Protein AF-A0A0G2E5F3-F1 (afdb_monomer_lite)

Structure (mmCIF, N/CA/C/O backbone):
data_AF-A0A0G2E5F3-F1
#
_entry.id   AF-A0A0G2E5F3-F1
#
loop_
_atom_site.group_PDB
_atom_site.id
_atom_site.type_symbol
_atom_site.label_atom_id
_atom_site.label_alt_id
_atom_site.label_comp_id
_atom_site.label_asym_id
_atom_site.label_entity_id
_atom_site.label_seq_id
_atom_site.pdbx_PDB_ins_code
_atom_site.Cartn_x
_atom_site.Cartn_y
_atom_site.Cartn_z
_atom_site.occupancy
_atom_site.B_iso_or_equiv
_atom_site.auth_seq_id
_atom_site.auth_comp_id
_atom_site.auth_asym_id
_atom_site.auth_atom_id
_atom_site.pdbx_PDB_model_num
ATOM 1 N N . MET A 1 1 ? 23.755 10.355 -26.488 1.00 41.97 1 MET A N 1
ATOM 2 C CA . MET A 1 1 ? 22.701 10.089 -27.491 1.00 41.97 1 MET A CA 1
ATOM 3 C C . MET A 1 1 ? 23.297 9.321 -28.655 1.00 41.97 1 MET A C 1
ATOM 5 O O . MET A 1 1 ? 24.180 9.833 -29.333 1.00 41.97 1 MET A O 1
ATOM 9 N N . THR A 1 2 ? 22.897 8.068 -28.827 1.00 50.22 2 THR A N 1
ATOM 10 C CA . THR A 1 2 ? 23.247 7.267 -30.001 1.00 50.22 2 THR A CA 1
ATOM 11 C C . THR A 1 2 ? 22.264 7.591 -31.120 1.00 50.22 2 THR A C 1
ATOM 13 O O . THR A 1 2 ? 21.069 7.430 -30.910 1.00 50.22 2 THR A O 1
ATOM 16 N N . ASP A 1 3 ? 22.733 7.932 -32.323 1.00 58.53 3 ASP A N 1
ATOM 17 C CA . ASP A 1 3 ? 21.918 7.972 -33.562 1.00 58.53 3 ASP A CA 1
ATOM 18 C C . ASP A 1 3 ? 21.372 6.572 -33.967 1.00 58.53 3 ASP A C 1
ATOM 20 O O . ASP A 1 3 ? 21.008 6.318 -35.117 1.00 58.53 3 ASP A O 1
ATOM 24 N N . ALA A 1 4 ? 21.369 5.613 -33.037 1.00 72.81 4 ALA A N 1
ATOM 25 C CA . ALA A 1 4 ? 20.985 4.234 -33.255 1.00 72.81 4 ALA A CA 1
ATOM 26 C C . ALA A 1 4 ? 19.460 4.106 -33.221 1.00 72.81 4 ALA A C 1
ATOM 28 O O . ALA A 1 4 ? 18.804 4.428 -32.231 1.00 72.81 4 ALA A O 1
ATOM 29 N N . LYS A 1 5 ? 18.900 3.595 -34.317 1.00 87.81 5 LYS A N 1
ATOM 30 C CA . LYS A 1 5 ? 17.478 3.268 -34.424 1.00 87.81 5 LYS A CA 1
ATOM 31 C C . LYS A 1 5 ? 17.103 2.202 -33.386 1.00 87.81 5 LYS A C 1
ATOM 33 O O . LYS A 1 5 ? 17.834 1.227 -33.229 1.00 87.81 5 LYS A O 1
ATOM 38 N N . PHE A 1 6 ? 15.942 2.358 -32.746 1.00 91.38 6 PHE A N 1
ATOM 39 C CA . PHE A 1 6 ? 15.392 1.357 -31.829 1.00 91.38 6 PHE A CA 1
ATOM 40 C C . PHE A 1 6 ? 15.319 -0.037 -32.493 1.00 91.38 6 PHE A C 1
ATOM 42 O O . PHE A 1 6 ? 14.795 -0.137 -33.614 1.00 91.38 6 PHE A O 1
ATOM 49 N N . PRO A 1 7 ? 15.799 -1.114 -31.836 1.00 92.75 7 PRO A N 1
ATOM 50 C CA . PRO A 1 7 ? 15.834 -2.464 -32.395 1.00 92.75 7 PRO A CA 1
ATOM 51 C C . PRO A 1 7 ? 14.450 -3.134 -32.317 1.00 92.75 7 PRO A C 1
ATOM 53 O O . PRO A 1 7 ? 14.237 -4.100 -31.585 1.00 92.75 7 PRO A O 1
ATOM 56 N N . LEU A 1 8 ? 13.493 -2.604 -33.089 1.00 93.25 8 LEU A N 1
ATOM 57 C CA . LEU A 1 8 ? 12.073 -2.977 -33.052 1.00 93.25 8 LEU A CA 1
ATOM 58 C C . LEU A 1 8 ? 11.833 -4.486 -33.213 1.00 93.25 8 LEU A C 1
ATOM 60 O O . LEU A 1 8 ? 11.077 -5.064 -32.434 1.00 93.25 8 LEU A O 1
ATOM 64 N N . ASP A 1 9 ? 12.488 -5.121 -34.189 1.00 92.44 9 ASP A N 1
ATOM 65 C CA . ASP A 1 9 ? 12.305 -6.551 -34.476 1.00 92.44 9 ASP A CA 1
ATOM 66 C C . ASP A 1 9 ? 12.792 -7.427 -33.315 1.00 92.44 9 ASP A C 1
ATOM 68 O O . ASP A 1 9 ? 12.112 -8.371 -32.910 1.00 92.44 9 ASP A O 1
ATOM 72 N N . LEU A 1 10 ? 13.953 -7.085 -32.744 1.00 94.38 10 LEU A N 1
ATOM 73 C CA . LEU A 1 10 ? 14.510 -7.779 -31.586 1.00 94.38 10 LEU A CA 1
ATOM 74 C C . LEU A 1 10 ? 13.588 -7.630 -30.373 1.00 94.38 10 LEU A C 1
ATOM 76 O O . LEU A 1 10 ? 13.287 -8.626 -29.722 1.00 94.38 10 LEU A O 1
ATOM 80 N N . PHE A 1 11 ? 13.100 -6.416 -30.110 1.00 96.31 11 PHE A N 1
ATOM 81 C CA . PHE A 1 11 ? 12.181 -6.150 -29.007 1.00 96.31 11 PHE A CA 1
ATOM 82 C C . PHE A 1 11 ? 10.866 -6.930 -29.148 1.00 96.31 11 PHE A C 1
ATOM 84 O O . PHE A 1 11 ? 10.469 -7.628 -28.216 1.00 96.31 11 PHE A O 1
ATOM 91 N N . CYS A 1 12 ? 10.226 -6.895 -30.325 1.00 96.56 12 CYS A N 1
ATOM 92 C CA . CYS A 1 12 ? 8.996 -7.653 -30.580 1.00 96.56 12 CYS A CA 1
ATOM 93 C C . CYS A 1 12 ? 9.215 -9.156 -30.363 1.00 96.56 12 CYS A C 1
ATOM 95 O O . CYS A 1 12 ? 8.435 -9.800 -29.662 1.00 96.56 12 CYS A O 1
ATOM 97 N N . ARG A 1 13 ? 10.312 -9.704 -30.902 1.00 96.44 13 ARG A N 1
ATOM 98 C CA . ARG A 1 13 ? 10.699 -11.108 -30.712 1.00 96.44 13 ARG A CA 1
ATOM 99 C C . ARG A 1 13 ? 10.913 -11.448 -29.240 1.00 96.44 13 ARG A C 1
ATOM 101 O O . ARG A 1 13 ? 10.458 -12.495 -28.788 1.00 96.44 13 ARG A O 1
ATOM 108 N N . SER A 1 14 ? 11.589 -10.587 -28.486 1.00 98.06 14 SER A N 1
ATOM 109 C CA . SER A 1 14 ? 11.844 -10.797 -27.061 1.00 98.06 14 SER A CA 1
ATOM 110 C C . SER A 1 14 ? 10.559 -10.835 -26.236 1.00 98.06 14 SER A C 1
ATOM 112 O O . SER A 1 14 ? 10.375 -11.763 -25.447 1.00 98.06 14 SER A O 1
ATOM 114 N N . ILE A 1 15 ? 9.638 -9.894 -26.467 1.00 98.25 15 ILE A N 1
ATOM 115 C CA . ILE A 1 15 ? 8.338 -9.874 -25.786 1.00 98.25 15 ILE A CA 1
ATOM 116 C C . ILE A 1 15 ? 7.516 -11.113 -26.154 1.00 98.25 15 ILE A C 1
ATOM 118 O O . ILE A 1 15 ? 7.007 -11.785 -25.263 1.00 98.25 15 ILE A O 1
ATOM 122 N N . VAL A 1 16 ? 7.428 -11.474 -27.439 1.00 98.06 16 VAL A N 1
ATOM 123 C CA . VAL A 1 16 ? 6.686 -12.668 -27.883 1.00 98.06 16 VAL A CA 1
ATOM 124 C C . VAL A 1 16 ? 7.246 -13.940 -27.249 1.00 98.06 16 VAL A C 1
ATOM 126 O O . VAL A 1 16 ? 6.479 -14.713 -26.679 1.00 98.06 16 VAL A O 1
ATOM 129 N N . ARG A 1 17 ? 8.574 -14.137 -27.278 1.00 98.25 17 ARG A N 1
ATOM 130 C CA . ARG A 1 17 ? 9.231 -15.287 -26.632 1.00 98.25 17 ARG A CA 1
ATOM 131 C C . ARG A 1 17 ? 8.897 -15.365 -25.146 1.00 98.25 17 ARG A C 1
ATOM 133 O O . ARG A 1 17 ? 8.656 -16.453 -24.633 1.00 98.25 17 ARG A O 1
ATOM 140 N N . PHE A 1 18 ? 8.893 -14.225 -24.460 1.00 98.62 18 PHE A N 1
ATOM 141 C CA . PHE A 1 18 ? 8.555 -14.159 -23.046 1.00 98.62 18 PHE A CA 1
ATOM 142 C C . PHE A 1 18 ? 7.089 -14.528 -22.781 1.00 98.62 18 PHE A C 1
ATOM 144 O O . PHE A 1 18 ? 6.831 -15.402 -21.956 1.00 98.62 18 PHE A O 1
ATOM 151 N N . LEU A 1 19 ? 6.145 -13.933 -23.516 1.00 98.62 19 LEU A N 1
ATOM 152 C CA . LEU A 1 19 ? 4.709 -14.196 -23.361 1.00 98.62 19 LEU A CA 1
ATOM 153 C C . LEU A 1 19 ? 4.330 -15.646 -23.690 1.00 98.62 19 LEU A C 1
ATOM 155 O O . LEU A 1 19 ? 3.501 -16.231 -22.994 1.00 98.62 19 LEU A O 1
ATOM 159 N N . GLU A 1 20 ? 4.942 -16.231 -24.723 1.00 98.31 20 GLU A N 1
ATOM 160 C CA . GLU A 1 20 ? 4.776 -17.648 -25.062 1.00 98.31 20 GLU A CA 1
ATOM 161 C C . GLU A 1 20 ? 5.331 -18.547 -23.944 1.00 98.31 20 GLU A C 1
ATOM 163 O O . GLU A 1 20 ? 4.677 -19.514 -23.560 1.00 98.31 20 GLU A O 1
ATOM 168 N N . ALA A 1 21 ? 6.499 -18.217 -23.379 1.00 98.38 21 ALA A N 1
ATOM 169 C CA . ALA A 1 21 ? 7.152 -19.038 -22.360 1.00 98.38 21 ALA A CA 1
ATOM 170 C C . ALA A 1 21 ? 6.412 -19.077 -21.014 1.00 98.38 21 ALA A C 1
ATOM 172 O O . ALA A 1 21 ? 6.469 -20.096 -20.328 1.00 98.38 21 ALA A O 1
ATOM 173 N N . ILE A 1 22 ? 5.733 -17.993 -20.628 1.00 97.69 22 ILE A N 1
ATOM 174 C CA . ILE A 1 22 ? 4.899 -17.968 -19.414 1.00 97.69 22 ILE A CA 1
ATOM 175 C C . ILE A 1 22 ? 3.455 -18.414 -19.667 1.00 97.69 22 ILE A C 1
ATOM 177 O O . ILE A 1 22 ? 2.652 -18.377 -18.742 1.00 97.69 22 ILE A O 1
ATOM 181 N N . GLU A 1 23 ? 3.124 -18.813 -20.901 1.00 98.00 23 GLU A N 1
ATOM 182 C CA . GLU A 1 23 ? 1.768 -19.192 -21.315 1.00 98.00 23 GLU A CA 1
ATOM 183 C C . GLU A 1 23 ? 0.733 -18.096 -20.995 1.00 98.00 23 GLU A C 1
ATOM 185 O O . GLU A 1 23 ? -0.319 -18.352 -20.410 1.00 98.00 23 GLU A O 1
ATOM 190 N N . TYR A 1 24 ? 1.044 -16.847 -21.370 1.00 98.44 24 TYR A N 1
ATOM 191 C CA . TYR A 1 24 ? 0.285 -15.677 -20.928 1.00 98.44 24 TYR A CA 1
ATOM 192 C C . TYR A 1 24 ? -1.228 -15.767 -21.222 1.00 98.44 24 TYR A C 1
ATOM 194 O O . TYR A 1 24 ? -1.681 -15.818 -22.379 1.00 98.44 24 TYR A O 1
ATOM 202 N N . ASP A 1 25 ? -2.014 -15.668 -20.149 1.00 96.75 25 ASP A N 1
ATOM 203 C CA . ASP A 1 25 ? -3.474 -15.625 -20.182 1.00 96.75 25 ASP A CA 1
ATOM 204 C C . ASP A 1 25 ? -4.033 -14.920 -18.933 1.00 96.75 25 ASP A C 1
ATOM 206 O O . ASP A 1 25 ? -4.246 -15.542 -17.892 1.00 96.75 25 ASP A O 1
ATOM 210 N N . ASP A 1 26 ? -4.214 -13.596 -18.989 1.00 97.12 26 ASP A N 1
ATOM 211 C CA . ASP A 1 26 ? -4.831 -12.844 -17.887 1.00 97.12 26 ASP A CA 1
ATOM 212 C C . ASP A 1 26 ? -6.349 -13.059 -17.867 1.00 97.12 26 ASP A C 1
ATOM 214 O O . ASP A 1 26 ? -7.104 -12.457 -18.633 1.00 97.12 26 ASP A O 1
ATOM 218 N N . ASN A 1 27 ? -6.775 -13.901 -16.930 1.00 95.19 27 ASN A N 1
ATOM 219 C CA . ASN A 1 27 ? -8.164 -14.156 -16.571 1.00 95.19 27 ASN A CA 1
ATOM 220 C C . ASN A 1 27 ? -8.445 -13.791 -15.100 1.00 95.19 27 ASN A C 1
ATOM 222 O O . ASN A 1 27 ? -9.391 -14.299 -14.499 1.00 95.19 27 ASN A O 1
ATOM 226 N N . ASN A 1 28 ? -7.648 -12.878 -14.526 1.00 96.06 28 ASN A N 1
ATOM 227 C CA . ASN A 1 28 ? -7.680 -12.526 -13.101 1.00 96.06 28 ASN A CA 1
ATOM 228 C C . ASN A 1 28 ? -9.018 -11.918 -12.639 1.00 96.06 28 ASN A C 1
ATOM 230 O O . ASN A 1 28 ? -9.299 -11.874 -11.445 1.00 96.06 28 ASN A O 1
ATOM 234 N N . TYR A 1 29 ? -9.828 -11.418 -13.576 1.00 94.25 29 TYR A N 1
ATOM 235 C CA . TYR A 1 29 ? -11.166 -10.885 -13.323 1.00 94.25 29 TYR A CA 1
ATOM 236 C C . TYR A 1 29 ? -12.142 -11.481 -14.328 1.00 94.25 29 TYR A C 1
ATOM 238 O O . TYR A 1 29 ? -11.804 -11.632 -15.502 1.00 94.25 29 TYR A O 1
ATOM 246 N N . SER A 1 30 ? -13.372 -11.757 -13.888 1.00 88.31 30 SER A N 1
ATOM 247 C CA . SER A 1 30 ? -14.378 -12.398 -14.745 1.00 88.31 30 SER A CA 1
ATOM 248 C C . SER A 1 30 ? -14.854 -11.461 -15.854 1.00 88.31 30 SER A C 1
ATOM 250 O O . SER A 1 30 ? -15.253 -11.906 -16.928 1.00 88.31 30 SER A O 1
ATOM 252 N N . THR A 1 31 ? -14.845 -10.151 -15.585 1.00 89.88 31 THR A N 1
ATOM 253 C CA . THR A 1 31 ? -15.268 -9.120 -16.537 1.00 89.88 31 THR A CA 1
ATOM 254 C C . THR A 1 31 ? -14.425 -7.851 -16.419 1.00 89.88 31 THR A C 1
ATOM 256 O O . THR A 1 31 ? -13.884 -7.524 -15.360 1.00 89.88 31 THR A O 1
ATOM 259 N N . ARG A 1 32 ? -14.382 -7.080 -17.509 1.00 90.31 32 ARG A N 1
ATOM 260 C CA . ARG A 1 32 ? -13.777 -5.741 -17.552 1.00 90.31 32 ARG A CA 1
ATOM 261 C C . ARG A 1 32 ? -14.461 -4.762 -16.588 1.00 90.31 32 ARG A C 1
ATOM 263 O O . ARG A 1 32 ? -13.781 -3.983 -15.927 1.00 90.31 32 ARG A O 1
ATOM 270 N N . ASP A 1 33 ? -15.784 -4.849 -16.450 1.00 89.50 33 ASP A N 1
ATOM 271 C CA . ASP A 1 33 ? -16.568 -3.995 -15.547 1.00 89.50 33 ASP A CA 1
ATOM 272 C C . ASP A 1 33 ? -16.258 -4.258 -14.071 1.00 89.50 33 ASP A C 1
ATOM 274 O O . ASP A 1 33 ? -16.219 -3.333 -13.259 1.00 89.50 33 ASP A O 1
ATOM 278 N N . GLU A 1 34 ? -16.035 -5.523 -13.707 1.00 91.94 34 GLU A N 1
ATOM 279 C CA . GLU A 1 34 ? -15.596 -5.896 -12.365 1.00 91.94 34 GLU A CA 1
ATOM 280 C C . GLU A 1 34 ? -14.246 -5.246 -12.053 1.00 91.94 34 GLU A C 1
ATOM 282 O O . GLU A 1 34 ? -14.131 -4.517 -11.066 1.00 91.94 34 GLU A O 1
ATOM 287 N N . ARG A 1 35 ? -13.264 -5.418 -12.947 1.00 94.06 35 ARG A N 1
ATOM 288 C CA . ARG A 1 35 ? -11.935 -4.804 -12.829 1.00 94.06 35 ARG A CA 1
ATOM 289 C C . ARG A 1 35 ? -12.020 -3.276 -12.724 1.00 94.06 35 ARG A C 1
ATOM 291 O O . ARG A 1 35 ? -11.348 -2.691 -11.881 1.00 94.06 35 ARG A O 1
ATOM 298 N N . ALA A 1 36 ? -12.895 -2.627 -13.496 1.00 91.81 36 ALA A N 1
ATOM 299 C CA . ALA A 1 36 ? -13.093 -1.174 -13.451 1.00 91.81 36 ALA A CA 1
ATOM 300 C C . ALA A 1 36 ? -13.655 -0.684 -12.104 1.00 91.81 36 ALA A C 1
ATOM 302 O O . ALA A 1 36 ? -13.191 0.317 -11.558 1.00 91.81 36 ALA A O 1
ATOM 303 N N . LYS A 1 37 ? -14.632 -1.400 -11.529 1.00 91.25 37 LYS A N 1
ATOM 304 C CA . LYS A 1 37 ? -15.203 -1.071 -10.207 1.00 91.25 37 LYS A CA 1
ATOM 305 C C . LYS A 1 37 ? -14.165 -1.198 -9.095 1.00 91.25 37 LYS A C 1
ATOM 307 O O . LYS A 1 37 ? -14.064 -0.328 -8.234 1.00 91.25 37 LYS A O 1
ATOM 312 N N . VAL A 1 38 ? -13.405 -2.287 -9.137 1.00 94.50 38 VAL A N 1
ATOM 313 C CA . VAL A 1 38 ? -12.299 -2.608 -8.227 1.00 94.50 38 VAL A CA 1
ATOM 314 C C . VAL A 1 38 ? -11.232 -1.505 -8.288 1.00 94.50 38 VAL A C 1
ATOM 316 O O . VAL A 1 38 ? -10.826 -0.978 -7.253 1.00 94.50 38 VAL A O 1
ATOM 319 N N . LEU A 1 39 ? -10.849 -1.098 -9.501 1.00 94.44 39 LEU A N 1
ATOM 320 C CA . LEU A 1 39 ? -9.885 -0.030 -9.758 1.00 94.44 39 LEU A CA 1
ATOM 321 C C . LEU A 1 39 ? -1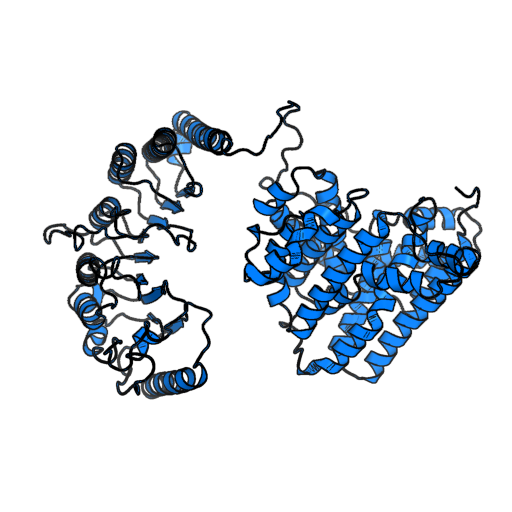0.342 1.326 -9.221 1.00 94.44 39 LEU A C 1
ATOM 323 O O . LEU A 1 39 ? -9.571 1.999 -8.541 1.00 94.44 39 LEU A O 1
ATOM 327 N N . ARG A 1 40 ? -11.612 1.686 -9.442 1.00 93.06 40 ARG A N 1
ATOM 328 C CA . ARG A 1 40 ? -12.197 2.910 -8.885 1.00 93.06 40 ARG A CA 1
ATOM 329 C C . ARG A 1 40 ? -12.145 2.921 -7.357 1.00 93.06 40 ARG A C 1
ATOM 331 O O . ARG A 1 40 ? -11.716 3.914 -6.785 1.00 93.06 40 ARG A O 1
ATOM 338 N N . ASP A 1 41 ? -12.555 1.839 -6.691 1.00 93.38 41 ASP A N 1
ATOM 339 C CA . ASP A 1 41 ? -12.542 1.777 -5.219 1.00 93.38 41 ASP A CA 1
ATOM 340 C C . ASP A 1 41 ? -11.123 1.927 -4.651 1.00 93.38 41 ASP A C 1
ATOM 342 O O . ASP A 1 41 ? -10.909 2.700 -3.718 1.00 93.38 41 ASP A O 1
ATOM 346 N N . VAL A 1 42 ? -10.145 1.229 -5.241 1.00 96.31 42 VAL A N 1
ATOM 347 C CA . VAL A 1 42 ? -8.739 1.312 -4.808 1.00 96.31 42 VAL A CA 1
ATOM 348 C C . VAL A 1 42 ? -8.206 2.719 -4.999 1.00 96.31 42 VAL A C 1
ATOM 350 O O . VAL A 1 42 ? -7.732 3.311 -4.037 1.00 96.31 42 VAL A O 1
ATOM 353 N N . TYR A 1 43 ? -8.377 3.288 -6.192 1.00 95.25 43 TYR A N 1
ATOM 354 C CA . TYR A 1 43 ? -7.910 4.634 -6.496 1.00 95.25 43 TYR A CA 1
ATOM 355 C C . TYR A 1 43 ? -8.488 5.687 -5.553 1.00 95.25 43 TYR A C 1
ATOM 357 O O . TYR A 1 43 ? -7.746 6.510 -5.025 1.00 95.25 43 TYR A O 1
ATOM 365 N N . LEU A 1 44 ? -9.796 5.651 -5.287 1.00 92.31 44 LEU A N 1
ATOM 366 C CA . LEU A 1 44 ? -10.433 6.628 -4.403 1.00 92.31 44 LEU A CA 1
ATOM 367 C C . LEU A 1 44 ? -9.902 6.557 -2.970 1.00 92.31 44 LEU A C 1
ATOM 369 O O . LEU A 1 44 ? -9.690 7.595 -2.343 1.00 92.31 44 LEU A O 1
ATOM 373 N N . LYS A 1 45 ? -9.651 5.350 -2.457 1.00 94.62 45 LYS A N 1
ATOM 374 C CA . LYS A 1 45 ? -9.072 5.162 -1.121 1.00 94.62 45 LYS A CA 1
ATOM 375 C C . LYS A 1 45 ? -7.593 5.542 -1.077 1.00 94.62 45 LYS A C 1
ATOM 377 O O . LYS A 1 45 ? -7.170 6.184 -0.120 1.00 94.62 45 LYS A O 1
ATOM 382 N N . THR A 1 46 ? -6.831 5.217 -2.122 1.00 95.81 46 THR A N 1
ATOM 383 C CA . THR A 1 46 ? -5.435 5.645 -2.276 1.00 95.81 46 THR A CA 1
ATOM 384 C C . THR A 1 46 ? -5.330 7.163 -2.309 1.00 95.81 46 THR A C 1
ATOM 386 O O . THR A 1 46 ? -4.536 7.736 -1.572 1.00 95.81 46 THR A O 1
ATOM 389 N N . MET A 1 47 ? -6.184 7.834 -3.083 1.00 93.19 47 MET A N 1
ATOM 390 C CA . MET A 1 47 ? -6.275 9.290 -3.061 1.00 93.19 47 MET A CA 1
ATOM 391 C C . MET A 1 47 ? -6.641 9.792 -1.665 1.00 93.19 47 MET A C 1
ATOM 393 O O . MET A 1 47 ? -5.981 10.693 -1.161 1.00 93.19 47 MET A O 1
ATOM 397 N N . GLY A 1 48 ? -7.622 9.169 -1.004 1.00 92.12 48 GLY A N 1
ATOM 398 C CA . GLY A 1 48 ? -8.022 9.499 0.364 1.00 92.12 48 GLY A CA 1
ATOM 399 C C . GLY A 1 48 ? -6.859 9.577 1.359 1.00 92.12 48 GLY A C 1
ATOM 400 O O . GLY A 1 48 ? -6.870 10.469 2.202 1.00 92.12 48 GLY A O 1
ATOM 401 N N . PHE A 1 49 ? -5.837 8.722 1.228 1.00 94.81 49 PHE A N 1
ATOM 402 C CA . PHE A 1 49 ? -4.597 8.822 2.009 1.00 94.81 49 PHE A CA 1
ATOM 403 C C . PHE A 1 49 ? -3.825 10.113 1.711 1.00 94.81 49 PHE A C 1
ATOM 405 O O . PHE A 1 49 ? -3.515 10.864 2.628 1.00 94.81 49 PHE A O 1
ATOM 412 N N . PHE A 1 50 ? -3.581 10.434 0.438 1.00 92.12 50 PHE A N 1
ATOM 413 C CA . PHE A 1 50 ? -2.850 11.648 0.049 1.00 92.12 50 PHE A CA 1
ATOM 414 C C . PHE A 1 50 ? -3.576 12.959 0.401 1.00 92.12 50 PHE A C 1
ATOM 416 O O . PHE A 1 50 ? -2.950 14.016 0.421 1.00 92.12 50 PHE A O 1
ATOM 423 N N . TYR A 1 51 ? -4.873 12.907 0.725 1.00 86.81 51 TYR A N 1
ATOM 424 C CA . TYR A 1 51 ? -5.633 14.045 1.258 1.00 86.81 51 TYR A CA 1
ATOM 425 C C . TYR A 1 51 ? -5.605 14.164 2.789 1.00 86.81 51 TYR A C 1
ATOM 427 O O . TYR A 1 51 ? -6.171 15.118 3.331 1.00 86.81 51 TYR A O 1
ATOM 435 N N . GLN A 1 52 ? -4.966 13.236 3.502 1.00 88.06 52 GLN A N 1
ATOM 436 C CA . GLN A 1 52 ? -4.805 13.342 4.950 1.00 88.06 52 GLN A CA 1
ATOM 437 C C . GLN A 1 52 ? -3.805 14.454 5.317 1.00 88.06 52 GLN A C 1
ATOM 439 O O . GLN A 1 52 ? -2.948 14.806 4.501 1.00 88.06 52 GLN A O 1
ATOM 444 N N . PRO A 1 53 ? -3.892 15.026 6.536 1.00 88.94 53 PRO A N 1
ATOM 445 C CA . PRO A 1 53 ? -3.070 16.169 6.930 1.00 88.94 53 PRO A CA 1
ATOM 446 C C . PRO A 1 53 ? -1.564 15.938 6.780 1.00 88.94 53 PRO A C 1
ATOM 448 O O . PRO A 1 53 ? -0.890 16.786 6.200 1.00 88.94 53 PRO A O 1
ATOM 451 N N . VAL A 1 54 ? -1.051 14.790 7.244 1.00 89.75 54 VAL A N 1
ATOM 452 C CA . VAL A 1 54 ? 0.388 14.492 7.190 1.00 89.75 54 VAL A CA 1
ATOM 453 C C . VAL A 1 54 ? 0.865 14.353 5.740 1.00 89.75 54 VAL A C 1
ATOM 455 O O . VAL A 1 54 ? 1.714 15.151 5.347 1.00 89.75 54 VAL A O 1
ATOM 458 N N . PRO A 1 55 ? 0.279 13.489 4.880 1.00 91.00 55 PRO A N 1
ATOM 459 C CA . PRO A 1 55 ? 0.673 13.430 3.476 1.00 91.00 55 PRO A CA 1
ATOM 460 C C . PRO A 1 55 ? 0.604 14.760 2.730 1.00 91.00 55 PRO A C 1
ATOM 462 O O . PRO A 1 55 ? 1.536 15.086 1.997 1.00 91.00 55 PRO A O 1
ATOM 465 N N . ARG A 1 56 ? -0.441 15.570 2.951 1.00 89.12 56 ARG A N 1
ATOM 466 C CA . ARG A 1 56 ? -0.546 16.899 2.325 1.00 89.12 56 ARG A CA 1
ATOM 467 C C . ARG A 1 56 ? 0.555 17.851 2.778 1.00 89.12 56 ARG A C 1
ATOM 469 O O . ARG A 1 56 ? 1.097 18.575 1.950 1.00 89.12 56 ARG A O 1
ATOM 476 N N . ALA A 1 57 ? 0.870 17.872 4.072 1.00 88.19 57 ALA A N 1
ATOM 477 C CA . ALA A 1 57 ? 1.919 18.731 4.609 1.00 88.19 57 ALA A CA 1
ATOM 478 C C . ALA A 1 57 ? 3.305 18.297 4.114 1.00 88.19 57 ALA A C 1
ATOM 480 O O . ALA A 1 57 ? 4.106 19.137 3.704 1.00 88.19 57 ALA A O 1
ATOM 481 N N . THR A 1 58 ? 3.562 16.989 4.103 1.00 89.56 58 THR A N 1
ATOM 482 C CA . THR A 1 58 ? 4.829 16.397 3.666 1.00 89.56 58 THR A CA 1
ATOM 483 C C . THR A 1 58 ? 5.065 16.577 2.166 1.00 89.56 58 THR A C 1
ATOM 485 O O . THR A 1 58 ? 6.180 16.882 1.756 1.00 89.56 58 THR A O 1
ATOM 488 N N . LEU A 1 59 ? 4.019 16.452 1.342 1.00 89.25 59 LEU A N 1
ATOM 489 C CA . LEU A 1 59 ? 4.095 16.554 -0.120 1.00 89.25 59 LEU A CA 1
ATOM 490 C C . LEU A 1 59 ? 3.739 17.948 -0.659 1.00 89.25 59 LEU A C 1
ATOM 492 O O . LEU A 1 59 ? 3.503 18.094 -1.854 1.00 89.25 59 LEU A O 1
ATOM 496 N N . LYS A 1 60 ? 3.713 18.992 0.181 1.00 86.06 60 LYS A N 1
ATOM 497 C CA . LYS A 1 60 ? 3.265 20.346 -0.211 1.00 86.06 60 LYS A CA 1
ATOM 498 C C . LYS A 1 60 ? 4.035 20.971 -1.385 1.00 86.06 60 LYS A C 1
ATOM 500 O O . LYS A 1 60 ? 3.535 21.895 -2.015 1.00 86.06 60 LYS A O 1
ATOM 505 N N . HIS A 1 61 ? 5.249 20.492 -1.654 1.00 85.38 61 HIS A N 1
ATOM 506 C CA . HIS A 1 61 ? 6.107 20.958 -2.749 1.00 85.38 61 HIS A CA 1
ATOM 507 C C . HIS A 1 61 ? 6.089 20.043 -3.978 1.00 85.38 61 HIS A C 1
ATOM 509 O O . HIS A 1 61 ? 6.704 20.368 -4.992 1.00 85.38 61 HIS A O 1
ATOM 515 N N . VAL A 1 62 ? 5.405 18.903 -3.898 1.00 85.69 62 VAL A N 1
ATOM 516 C CA . VAL A 1 62 ? 5.286 17.964 -5.010 1.00 85.69 62 VAL A CA 1
ATOM 517 C C . VAL A 1 62 ? 4.122 18.398 -5.891 1.00 85.69 62 VAL A C 1
ATOM 519 O O . VAL A 1 62 ? 3.025 18.659 -5.402 1.00 85.69 62 VAL A O 1
ATOM 522 N N . ASP A 1 63 ? 4.359 18.457 -7.202 1.00 85.44 63 ASP A N 1
ATOM 523 C CA . ASP A 1 63 ? 3.320 18.755 -8.189 1.00 85.44 63 ASP A CA 1
ATOM 524 C C . ASP A 1 63 ? 2.116 17.801 -8.006 1.00 85.44 63 ASP A C 1
ATOM 526 O O . ASP A 1 63 ? 2.287 16.576 -8.094 1.00 85.44 63 ASP A O 1
ATOM 530 N N . PRO A 1 64 ? 0.890 18.316 -7.788 1.00 86.19 64 PRO A N 1
ATOM 531 C CA . PRO A 1 64 ? -0.308 17.491 -7.676 1.00 86.19 64 PRO A CA 1
ATOM 532 C C . PRO A 1 64 ? -0.508 16.526 -8.850 1.00 86.19 64 PRO A C 1
ATOM 534 O O . PRO A 1 64 ? -1.001 15.413 -8.650 1.00 86.19 64 PRO A O 1
ATOM 537 N N . ALA A 1 65 ? -0.093 16.898 -10.066 1.00 86.62 65 ALA A N 1
ATOM 538 C CA . ALA A 1 65 ? -0.169 16.021 -11.231 1.00 86.62 65 ALA A CA 1
ATOM 539 C C . ALA A 1 65 ? 0.699 14.761 -11.065 1.00 86.62 65 ALA A C 1
ATOM 541 O O . ALA A 1 65 ? 0.295 13.680 -11.503 1.00 86.62 65 ALA A O 1
ATOM 542 N N . ARG A 1 66 ? 1.846 14.866 -10.378 1.00 87.00 66 ARG A N 1
ATOM 543 C CA . ARG A 1 66 ? 2.703 13.715 -10.048 1.00 87.00 66 ARG A CA 1
ATOM 544 C C . ARG A 1 66 ? 2.039 12.799 -9.030 1.00 87.00 66 ARG A C 1
ATOM 546 O O . ARG A 1 66 ? 2.037 11.588 -9.231 1.00 87.00 66 ARG A O 1
ATOM 553 N N . ILE A 1 67 ? 1.409 13.357 -7.996 1.00 90.19 67 ILE A N 1
ATOM 554 C CA . ILE A 1 67 ? 0.662 12.573 -6.995 1.00 90.19 67 ILE A CA 1
ATOM 555 C C . ILE A 1 67 ? -0.482 11.806 -7.671 1.00 90.19 67 ILE A C 1
ATOM 557 O O . ILE A 1 67 ? -0.634 10.603 -7.459 1.00 90.19 67 ILE A O 1
ATOM 561 N N . LEU A 1 68 ? -1.244 12.472 -8.545 1.00 89.62 68 LEU A N 1
ATOM 562 C CA . LEU A 1 68 ? -2.325 11.846 -9.312 1.00 89.62 68 LEU A CA 1
ATOM 563 C C . LEU A 1 68 ? -1.804 10.737 -10.237 1.00 89.62 68 LEU A C 1
ATOM 565 O O . LEU A 1 68 ? -2.386 9.652 -10.289 1.00 89.62 68 LEU A O 1
ATOM 569 N N . ALA A 1 69 ? -0.699 10.978 -10.947 1.00 88.44 69 ALA A N 1
ATOM 570 C CA . ALA A 1 69 ? -0.087 9.986 -11.826 1.00 88.44 69 ALA A CA 1
ATOM 571 C C . ALA A 1 69 ? 0.437 8.765 -11.049 1.00 88.44 69 ALA A C 1
ATOM 573 O O . ALA A 1 69 ? 0.192 7.628 -11.468 1.00 88.44 69 ALA A O 1
ATOM 574 N N . ALA A 1 70 ? 1.095 8.984 -9.906 1.00 92.00 70 ALA A N 1
ATOM 575 C CA . ALA A 1 70 ? 1.588 7.927 -9.027 1.00 92.00 70 ALA A CA 1
ATOM 576 C C . ALA A 1 70 ? 0.430 7.097 -8.458 1.00 92.00 70 ALA A C 1
ATOM 578 O O . ALA A 1 70 ? 0.416 5.874 -8.611 1.00 92.00 70 ALA A O 1
ATOM 579 N N . ALA A 1 71 ? -0.592 7.749 -7.895 1.00 93.00 71 ALA A N 1
ATOM 580 C CA . ALA A 1 71 ? -1.777 7.081 -7.365 1.00 93.00 71 ALA A CA 1
ATOM 581 C C . ALA A 1 71 ? -2.516 6.276 -8.443 1.00 93.00 71 ALA A C 1
ATOM 583 O O . ALA A 1 71 ? -2.917 5.137 -8.195 1.00 93.00 71 ALA A O 1
ATOM 584 N N . ARG A 1 72 ? -2.657 6.824 -9.659 1.00 91.88 72 ARG A N 1
ATOM 585 C CA . ARG A 1 72 ? -3.276 6.131 -10.798 1.00 91.88 72 ARG A CA 1
ATOM 586 C C . ARG A 1 72 ? -2.500 4.869 -11.166 1.00 91.88 72 ARG A C 1
ATOM 588 O O . ARG A 1 72 ? -3.073 3.782 -11.161 1.00 91.88 72 ARG A O 1
ATOM 595 N N . THR A 1 73 ? -1.209 5.018 -11.451 1.00 92.88 73 THR A N 1
ATOM 596 C CA . THR A 1 73 ? -0.320 3.925 -11.876 1.00 92.88 73 THR A CA 1
ATOM 597 C C . THR A 1 73 ? -0.285 2.818 -10.822 1.00 92.88 73 THR A C 1
ATOM 599 O O . THR A 1 73 ? -0.477 1.644 -11.133 1.00 92.88 73 THR A O 1
ATOM 602 N N . CYS A 1 74 ? -0.138 3.186 -9.546 1.00 96.19 74 CYS A N 1
ATOM 603 C CA . CYS A 1 74 ? -0.029 2.222 -8.452 1.00 96.19 74 CYS A CA 1
ATOM 604 C C . CYS A 1 74 ? -1.366 1.551 -8.111 1.00 96.19 74 CYS A C 1
ATOM 606 O O . CYS A 1 74 ? -1.379 0.401 -7.670 1.00 96.19 74 CYS A O 1
ATOM 608 N N . SER A 1 75 ? -2.497 2.213 -8.378 1.00 96.12 75 SER A N 1
ATOM 609 C CA . SER A 1 75 ? -3.821 1.582 -8.301 1.00 96.12 75 SER A CA 1
ATOM 610 C C . SER A 1 75 ? -4.004 0.526 -9.390 1.00 96.12 75 SER A C 1
ATOM 612 O O . SER A 1 75 ? -4.489 -0.566 -9.092 1.00 96.12 75 SER A O 1
ATOM 614 N N . ILE A 1 76 ? -3.578 0.811 -10.630 1.00 95.44 76 ILE A N 1
ATOM 615 C CA . ILE A 1 76 ? -3.599 -0.173 -11.727 1.00 95.44 76 ILE A CA 1
ATOM 616 C C . ILE A 1 76 ? -2.698 -1.352 -11.365 1.00 95.44 76 ILE A C 1
ATOM 618 O O . ILE A 1 76 ? -3.163 -2.490 -11.381 1.00 95.44 76 ILE A O 1
ATOM 622 N N . TYR A 1 77 ? -1.449 -1.084 -10.969 1.00 96.69 77 TYR A N 1
ATOM 623 C CA . TYR A 1 77 ? -0.506 -2.110 -10.527 1.00 96.69 77 TYR A CA 1
ATOM 624 C C . TYR A 1 77 ? -1.132 -3.011 -9.458 1.00 96.69 77 TYR A C 1
ATOM 626 O O . TYR A 1 77 ? -1.232 -4.223 -9.643 1.00 96.69 77 TYR A O 1
ATOM 634 N N . SER A 1 78 ? -1.628 -2.420 -8.374 1.00 97.56 78 SER A N 1
ATOM 635 C CA . SER A 1 78 ? -2.200 -3.166 -7.258 1.00 97.56 78 SER A CA 1
ATOM 636 C C . SER A 1 78 ? -3.378 -4.046 -7.688 1.00 97.56 78 SER A C 1
ATOM 638 O O . SER A 1 78 ? -3.423 -5.238 -7.385 1.00 97.56 78 SER A O 1
ATOM 640 N N . VAL A 1 79 ? -4.311 -3.499 -8.469 1.00 97.25 79 VAL A N 1
ATOM 641 C CA . VAL A 1 79 ? -5.510 -4.229 -8.895 1.00 97.25 79 VAL A CA 1
ATOM 642 C C . VAL A 1 79 ? -5.194 -5.357 -9.870 1.00 97.25 79 VAL A C 1
ATOM 644 O O . VAL A 1 79 ? -5.834 -6.409 -9.806 1.00 97.25 79 VAL A O 1
ATOM 647 N N . TYR A 1 80 ? -4.232 -5.146 -10.765 1.00 97.31 80 TYR A N 1
ATOM 648 C CA . TYR A 1 80 ? -3.930 -6.078 -11.848 1.00 97.31 80 TYR A CA 1
ATOM 649 C C . TYR A 1 80 ? -3.042 -7.206 -11.338 1.00 97.31 80 TYR A C 1
ATOM 651 O O . TYR A 1 80 ? -3.290 -8.365 -11.663 1.00 97.31 80 TYR A O 1
ATOM 659 N N . CYS A 1 81 ? -2.052 -6.868 -10.510 1.00 97.25 81 CYS A N 1
ATOM 660 C CA . CYS A 1 81 ? -1.010 -7.786 -10.060 1.00 97.25 81 CYS A CA 1
ATOM 661 C C . CYS A 1 81 ? -1.380 -8.509 -8.763 1.00 97.25 81 CYS A C 1
ATOM 663 O O . CYS A 1 81 ? -0.905 -9.614 -8.533 1.00 97.25 81 CYS A O 1
ATOM 665 N N . MET A 1 82 ? -2.250 -7.931 -7.928 1.00 95.62 82 MET A N 1
ATOM 666 C CA . MET A 1 82 ? -2.643 -8.514 -6.640 1.00 95.62 82 MET A CA 1
ATOM 667 C C . MET A 1 82 ? -4.140 -8.877 -6.592 1.00 95.62 82 MET A C 1
ATOM 669 O O . MET A 1 82 ? -4.834 -8.489 -5.651 1.00 95.62 82 MET A O 1
ATOM 673 N N . PRO A 1 83 ? -4.704 -9.602 -7.579 1.00 95.75 83 PRO A N 1
ATOM 674 C CA . PRO A 1 83 ? -6.150 -9.835 -7.650 1.00 95.75 83 PRO A CA 1
ATOM 675 C C . PRO A 1 83 ? -6.685 -10.698 -6.494 1.00 95.75 83 PRO A C 1
ATOM 677 O O . PRO A 1 83 ? -7.855 -10.580 -6.137 1.00 95.75 83 PRO A O 1
ATOM 680 N N . LEU A 1 84 ? -5.837 -11.531 -5.878 1.00 95.44 84 LEU A N 1
ATOM 681 C CA . LEU A 1 84 ? -6.233 -12.512 -4.857 1.00 95.44 84 LEU A CA 1
ATOM 682 C C . LEU A 1 84 ? -5.958 -12.073 -3.406 1.00 95.44 84 LEU A C 1
ATOM 684 O O . LEU A 1 84 ? -6.225 -12.836 -2.481 1.00 95.44 84 LEU A O 1
ATOM 688 N N . THR A 1 85 ? -5.445 -10.860 -3.173 1.00 94.56 85 THR A N 1
ATOM 689 C CA . THR A 1 85 ? -5.017 -10.412 -1.830 1.00 94.56 85 THR A CA 1
ATOM 690 C C . THR A 1 85 ? -6.111 -9.695 -1.029 1.00 94.56 85 THR A C 1
ATOM 692 O O . THR A 1 85 ? -5.975 -9.480 0.175 1.00 94.56 85 THR A O 1
ATOM 695 N N . GLY A 1 86 ? -7.230 -9.355 -1.673 1.00 94.31 86 GLY A N 1
ATOM 696 C CA . GLY A 1 86 ? -8.344 -8.634 -1.060 1.00 94.31 86 GLY A CA 1
ATOM 697 C C . GLY A 1 86 ? -8.199 -7.108 -1.113 1.00 94.31 86 GLY A C 1
ATOM 698 O O . GLY A 1 86 ? -7.117 -6.554 -1.298 1.00 94.31 86 GLY A O 1
ATOM 699 N N . ARG A 1 87 ? -9.329 -6.404 -0.957 1.00 95.69 87 ARG A N 1
ATOM 700 C CA . ARG A 1 87 ? -9.423 -4.960 -1.234 1.00 95.69 87 ARG A CA 1
ATOM 701 C C . ARG A 1 87 ? -8.487 -4.111 -0.384 1.00 95.69 87 ARG A C 1
ATOM 703 O O . ARG A 1 87 ? -7.858 -3.197 -0.896 1.00 95.69 87 ARG A O 1
ATOM 710 N N . GLU A 1 88 ? -8.421 -4.388 0.909 1.00 95.62 88 GLU A N 1
ATOM 711 C CA . GLU A 1 88 ? -7.646 -3.556 1.825 1.00 95.62 88 GLU A CA 1
ATOM 712 C C . GLU A 1 88 ? -6.136 -3.683 1.584 1.00 95.62 88 GLU A C 1
ATOM 714 O O . GLU A 1 88 ? -5.413 -2.692 1.623 1.00 95.62 88 GLU A O 1
ATOM 719 N N . VAL A 1 89 ? -5.668 -4.890 1.250 1.00 97.31 89 VAL A N 1
ATOM 720 C CA . VAL A 1 89 ? -4.274 -5.122 0.850 1.00 97.31 89 VAL A CA 1
ATOM 721 C C . VAL A 1 89 ? -3.985 -4.422 -0.470 1.00 97.31 89 VAL A C 1
ATOM 723 O O . VAL A 1 89 ? -2.936 -3.797 -0.599 1.00 97.31 89 VAL A O 1
ATOM 726 N N . GLN A 1 90 ? -4.924 -4.447 -1.422 1.00 98.19 90 GLN A N 1
ATOM 727 C CA . GLN A 1 90 ? -4.784 -3.700 -2.671 1.00 98.19 90 GLN A CA 1
ATOM 728 C C . GLN A 1 90 ? -4.669 -2.182 -2.423 1.00 98.19 90 GLN A C 1
ATOM 730 O O . GLN A 1 90 ? -3.816 -1.524 -3.016 1.00 98.19 90 GLN A O 1
ATOM 735 N N . VAL A 1 91 ? -5.472 -1.616 -1.520 1.00 98.12 91 VAL A N 1
ATOM 736 C CA . VAL A 1 91 ? -5.404 -0.185 -1.168 1.00 98.12 91 VAL A CA 1
ATOM 737 C C . VAL A 1 91 ? -4.064 0.151 -0.520 1.00 98.12 91 VAL A C 1
ATOM 739 O O . VAL A 1 91 ? -3.385 1.068 -0.978 1.00 98.12 91 VAL A O 1
ATOM 742 N N . GLY A 1 92 ? -3.655 -0.618 0.494 1.00 97.94 92 GLY A N 1
ATOM 743 C CA . GLY A 1 92 ? -2.374 -0.416 1.174 1.00 97.94 92 GLY A CA 1
ATOM 744 C C . GLY A 1 92 ? -1.183 -0.554 0.224 1.00 97.94 92 GLY A C 1
ATOM 745 O O . GLY A 1 92 ? -0.290 0.283 0.235 1.00 97.94 92 GLY A O 1
ATOM 746 N N . THR A 1 93 ? -1.227 -1.537 -0.681 1.00 98.19 93 THR A N 1
ATOM 747 C CA . THR A 1 93 ? -0.222 -1.729 -1.738 1.00 98.19 93 THR A CA 1
ATOM 748 C C . THR A 1 93 ? -0.179 -0.526 -2.679 1.00 98.19 93 THR A C 1
ATOM 750 O O . THR A 1 93 ? 0.896 -0.017 -2.972 1.00 98.19 93 THR A O 1
ATOM 753 N N . ALA A 1 94 ? -1.330 -0.027 -3.133 1.00 98.25 94 ALA A N 1
ATOM 754 C CA . ALA A 1 94 ? -1.379 1.129 -4.025 1.00 98.25 94 ALA A CA 1
ATOM 755 C C . ALA A 1 94 ? -0.826 2.402 -3.359 1.00 98.25 94 ALA A C 1
ATOM 757 O O . ALA A 1 94 ? -0.108 3.151 -4.014 1.00 98.25 94 ALA A O 1
ATOM 758 N N . ILE A 1 95 ? -1.109 2.625 -2.069 1.00 98.19 95 ILE A N 1
ATOM 759 C CA . ILE A 1 95 ? -0.535 3.737 -1.290 1.00 98.19 95 ILE A CA 1
ATOM 760 C C . ILE A 1 95 ? 0.978 3.569 -1.152 1.00 98.19 95 ILE A C 1
ATOM 762 O O . ILE A 1 95 ? 1.728 4.477 -1.501 1.00 98.19 95 ILE A O 1
ATOM 766 N N . TYR A 1 96 ? 1.417 2.394 -0.696 1.00 97.94 96 TYR A N 1
ATOM 767 C CA . TYR A 1 96 ? 2.824 2.069 -0.490 1.00 97.94 96 TYR A CA 1
ATOM 768 C C . TYR A 1 96 ? 3.639 2.307 -1.765 1.00 97.94 96 TYR A C 1
ATOM 770 O O . TYR A 1 96 ? 4.547 3.134 -1.761 1.00 97.94 96 TYR A O 1
ATOM 778 N N . PHE A 1 97 ? 3.262 1.684 -2.886 1.00 96.75 97 PHE A N 1
ATOM 779 C CA . PHE A 1 97 ? 3.975 1.856 -4.155 1.00 96.75 97 PHE A CA 1
ATOM 780 C C . PHE A 1 97 ? 3.858 3.277 -4.725 1.00 96.75 97 PHE A C 1
ATOM 782 O O . PHE A 1 97 ? 4.788 3.724 -5.390 1.00 96.75 97 PHE A O 1
ATOM 789 N N . ALA A 1 98 ? 2.781 4.019 -4.445 1.00 96.06 98 ALA A N 1
ATOM 790 C CA . ALA A 1 98 ? 2.694 5.421 -4.854 1.00 96.06 98 ALA A CA 1
ATOM 791 C C . ALA A 1 98 ? 3.708 6.294 -4.101 1.00 96.06 98 ALA A C 1
ATOM 793 O O . ALA A 1 98 ? 4.335 7.147 -4.720 1.00 96.06 98 ALA A O 1
ATOM 794 N N . ILE A 1 99 ? 3.929 6.051 -2.804 1.00 95.06 99 ILE A N 1
ATOM 795 C CA . ILE A 1 99 ? 4.989 6.723 -2.034 1.00 95.06 99 ILE A CA 1
ATOM 796 C C . ILE A 1 99 ? 6.373 6.376 -2.610 1.00 95.06 99 ILE A C 1
ATOM 798 O O . ILE A 1 99 ? 7.198 7.270 -2.787 1.00 95.06 99 ILE A O 1
ATOM 802 N N . LEU A 1 100 ? 6.609 5.104 -2.964 1.00 93.06 100 LEU A N 1
ATOM 803 C CA . LEU A 1 100 ? 7.857 4.667 -3.609 1.00 93.06 100 LEU A CA 1
ATOM 804 C C . LEU A 1 100 ? 8.100 5.347 -4.962 1.00 93.06 100 LEU A C 1
ATOM 806 O O . LEU A 1 100 ? 9.219 5.761 -5.250 1.00 93.06 100 LEU A O 1
ATOM 810 N N . ALA A 1 101 ? 7.058 5.469 -5.784 1.00 91.00 101 ALA A N 1
ATOM 811 C CA . ALA A 1 101 ? 7.144 6.114 -7.090 1.00 91.00 101 ALA A CA 1
ATOM 812 C C . ALA A 1 101 ? 7.420 7.621 -6.972 1.00 91.00 101 ALA A C 1
ATOM 814 O O . ALA A 1 101 ? 8.132 8.186 -7.794 1.00 91.00 101 ALA A O 1
ATOM 815 N N . LEU A 1 102 ? 6.882 8.276 -5.938 1.00 89.94 102 LEU A N 1
ATOM 816 C CA . LEU A 1 102 ? 7.171 9.686 -5.679 1.00 89.94 102 LEU A CA 1
ATOM 817 C C . LEU A 1 102 ? 8.637 9.912 -5.285 1.00 89.94 102 LEU A C 1
ATOM 819 O O . LEU A 1 102 ? 9.203 10.906 -5.731 1.00 89.94 102 LEU A O 1
ATOM 823 N N . LEU A 1 103 ? 9.234 8.990 -4.514 1.00 85.00 103 LEU A N 1
ATOM 824 C CA . LEU A 1 103 ? 10.666 9.001 -4.187 1.00 85.00 103 LEU A CA 1
ATOM 825 C C . LEU A 1 103 ? 11.542 8.794 -5.429 1.00 85.00 103 LEU A C 1
ATOM 827 O O . LEU A 1 103 ? 12.523 9.503 -5.596 1.00 85.00 103 LEU A O 1
ATOM 831 N N . ASP A 1 104 ? 11.191 7.837 -6.290 1.00 80.94 104 ASP A N 1
ATOM 832 C CA . ASP A 1 104 ? 11.940 7.534 -7.525 1.00 80.94 104 ASP A CA 1
ATOM 833 C C . ASP A 1 104 ? 12.075 8.766 -8.431 1.00 80.94 104 ASP A C 1
ATOM 835 O O . ASP A 1 104 ? 13.131 9.062 -8.982 1.00 80.94 104 ASP A O 1
ATOM 839 N N . ASP A 1 105 ? 10.989 9.533 -8.527 1.00 75.12 105 ASP A N 1
ATOM 840 C CA . ASP A 1 105 ? 10.929 10.752 -9.322 1.00 75.12 105 ASP A CA 1
ATOM 841 C C . ASP A 1 105 ? 11.572 11.977 -8.595 1.00 75.12 105 ASP A C 1
ATOM 843 O O . ASP A 1 105 ? 11.579 13.084 -9.144 1.00 75.12 105 ASP A O 1
ATOM 847 N N . GLU A 1 106 ? 12.059 11.855 -7.347 1.00 70.38 106 GLU A N 1
ATOM 848 C CA . GLU A 1 106 ? 12.901 12.873 -6.685 1.00 70.38 106 GLU A CA 1
ATOM 849 C C . GLU A 1 106 ? 14.359 12.726 -7.150 1.00 70.38 106 GLU A C 1
ATOM 851 O O . GLU A 1 106 ? 15.215 12.109 -6.514 1.00 70.38 106 GLU A O 1
ATOM 856 N N . THR A 1 107 ? 14.651 13.317 -8.305 1.00 55.41 107 THR A N 1
ATOM 857 C CA . THR A 1 107 ? 16.010 13.413 -8.839 1.00 55.41 107 THR A CA 1
ATOM 858 C C . THR A 1 107 ? 16.745 14.623 -8.256 1.00 55.41 107 THR A C 1
ATOM 860 O O . THR A 1 107 ? 16.204 15.729 -8.246 1.00 55.41 107 THR A O 1
ATOM 863 N N . ASP A 1 108 ? 17.998 14.413 -7.848 1.00 57.03 108 ASP A N 1
ATOM 864 C CA . ASP A 1 108 ? 19.043 15.400 -7.525 1.00 57.03 108 ASP A CA 1
ATOM 865 C C . ASP A 1 108 ? 19.138 15.913 -6.071 1.00 57.03 108 ASP A C 1
ATOM 867 O O . ASP A 1 108 ? 19.897 16.850 -5.799 1.00 57.03 108 ASP A O 1
ATOM 871 N N . ALA A 1 109 ? 18.457 15.286 -5.106 1.00 70.88 109 ALA A N 1
ATOM 872 C CA . ALA A 1 109 ? 18.634 15.594 -3.682 1.00 70.88 109 ALA A CA 1
ATOM 873 C C . ALA A 1 109 ? 19.444 14.497 -2.972 1.00 70.88 109 ALA A C 1
ATOM 875 O O . ALA A 1 109 ? 19.016 13.350 -2.889 1.00 70.88 109 ALA A O 1
ATOM 876 N N . ASP A 1 110 ? 20.618 14.844 -2.434 1.00 83.25 110 ASP A N 1
ATOM 877 C CA . ASP A 1 110 ? 21.388 13.943 -1.569 1.00 83.25 110 ASP A CA 1
ATOM 878 C C . ASP A 1 110 ? 20.670 13.778 -0.211 1.00 83.25 110 ASP A C 1
ATOM 880 O O . ASP A 1 110 ? 20.604 14.745 0.560 1.00 83.25 110 ASP A O 1
ATOM 884 N N . PRO A 1 111 ? 20.160 12.578 0.132 1.00 88.44 111 PRO A N 1
ATOM 885 C CA . PRO A 1 111 ? 19.426 12.367 1.375 1.00 88.44 111 PRO A CA 1
ATOM 886 C C . PRO A 1 111 ? 20.339 12.350 2.613 1.00 88.44 111 PRO A C 1
ATOM 888 O O . PRO A 1 111 ? 19.828 12.303 3.733 1.00 88.44 111 PRO A O 1
ATOM 891 N N . SER A 1 112 ? 21.673 12.407 2.454 1.00 89.38 112 SER A N 1
ATOM 892 C CA . SER A 1 112 ? 22.661 12.299 3.543 1.00 89.38 112 SER A CA 1
ATOM 893 C C . SER A 1 112 ? 22.303 13.121 4.782 1.00 89.38 112 SER A C 1
ATOM 895 O O . SER A 1 112 ? 22.310 12.596 5.895 1.00 89.38 112 SER A O 1
ATOM 897 N N . ALA A 1 113 ? 21.961 14.402 4.601 1.00 89.75 113 ALA A N 1
ATOM 898 C CA . ALA A 1 113 ? 21.666 15.299 5.716 1.00 89.75 113 ALA A CA 1
ATOM 899 C C . ALA A 1 113 ? 20.448 14.821 6.525 1.00 89.75 113 ALA A C 1
ATOM 901 O O . ALA A 1 113 ? 20.532 14.710 7.749 1.00 89.75 113 ALA A O 1
ATOM 902 N N . GLN A 1 114 ? 19.365 14.457 5.833 1.00 88.94 114 GLN A N 1
ATOM 903 C CA . GLN A 1 114 ? 18.103 14.001 6.426 1.00 88.94 114 GLN A CA 1
ATOM 904 C C . GLN A 1 114 ? 18.197 12.592 7.030 1.00 88.94 114 GLN A C 1
ATOM 906 O O . GLN A 1 114 ? 17.356 12.208 7.839 1.00 88.94 114 GLN A O 1
ATOM 911 N N . MET A 1 115 ? 19.220 11.816 6.661 1.00 91.75 115 MET A N 1
ATOM 912 C CA . MET A 1 115 ? 19.440 10.459 7.167 1.00 91.75 115 MET A CA 1
ATOM 913 C C . MET A 1 115 ? 20.377 10.398 8.383 1.00 91.75 115 MET A C 1
ATOM 915 O O . MET A 1 115 ? 20.556 9.324 8.957 1.00 91.75 115 MET A O 1
ATOM 919 N N . THR A 1 116 ? 20.949 11.528 8.820 1.00 92.00 116 THR A N 1
ATOM 920 C CA . THR A 1 116 ? 21.946 11.574 9.910 1.00 92.00 116 THR A CA 1
ATOM 921 C C . THR A 1 116 ? 21.420 10.992 11.227 1.00 92.00 116 THR A C 1
ATOM 923 O O . THR A 1 116 ? 22.148 10.273 11.911 1.00 92.00 116 THR A O 1
ATOM 926 N N . SER A 1 117 ? 20.163 11.276 11.582 1.00 88.31 117 SER A N 1
ATOM 927 C CA . SER A 1 117 ? 19.515 10.783 12.807 1.00 88.31 117 SER A CA 1
ATOM 928 C C . SER A 1 117 ? 18.645 9.543 12.587 1.00 88.31 117 SER A C 1
ATOM 930 O O . SER A 1 117 ? 18.064 9.038 13.540 1.00 88.31 117 SER A O 1
ATOM 932 N N . PHE A 1 118 ? 18.594 8.995 11.366 1.00 89.06 118 PHE A N 1
ATOM 933 C CA . PHE A 1 118 ? 17.594 8.000 10.967 1.00 89.06 118 PHE A CA 1
ATOM 934 C C . PHE A 1 118 ? 17.465 6.810 11.932 1.00 89.06 118 PHE A C 1
ATOM 936 O O . PHE A 1 118 ? 16.365 6.464 12.357 1.00 89.06 118 PHE A O 1
ATOM 943 N N . TRP A 1 119 ? 18.585 6.179 12.295 1.00 88.69 119 TRP A N 1
ATOM 944 C CA . TRP A 1 119 ? 18.571 5.012 13.184 1.00 88.69 119 TRP A CA 1
ATOM 945 C C . TRP A 1 119 ? 18.197 5.366 14.616 1.00 88.69 119 TRP A C 1
ATOM 947 O O . TRP A 1 119 ? 17.544 4.579 15.295 1.00 88.69 119 TRP A O 1
ATOM 957 N N . ASP A 1 120 ? 18.612 6.542 15.068 1.00 86.56 120 ASP A N 1
ATOM 958 C CA . ASP A 1 120 ? 18.277 7.034 16.392 1.00 86.56 120 ASP A CA 1
ATOM 959 C C . ASP A 1 120 ? 16.780 7.328 16.488 1.00 86.56 120 ASP A C 1
ATOM 961 O O . ASP A 1 120 ? 16.150 6.902 17.453 1.00 86.56 120 ASP A O 1
ATOM 965 N N . ASP A 1 121 ? 16.214 7.974 15.471 1.00 83.81 121 ASP A N 1
ATOM 966 C CA . ASP A 1 121 ? 14.784 8.263 15.373 1.00 83.81 121 ASP A CA 1
ATOM 967 C C . ASP A 1 121 ? 13.988 6.950 15.290 1.00 83.81 121 ASP A C 1
ATOM 969 O O . ASP A 1 121 ? 13.054 6.731 16.058 1.00 83.81 121 ASP A O 1
ATOM 973 N N . LEU A 1 122 ? 14.421 5.999 14.452 1.00 83.88 122 LEU A N 1
ATOM 974 C CA . LEU A 1 122 ? 13.770 4.692 14.318 1.00 83.88 122 LEU A CA 1
ATOM 975 C C . LEU A 1 122 ? 13.791 3.876 15.627 1.00 83.88 122 LEU A C 1
ATOM 977 O O . LEU A 1 122 ? 12.788 3.253 15.978 1.00 83.88 122 LEU A O 1
ATOM 981 N N . LEU A 1 123 ? 14.922 3.848 16.344 1.00 82.62 123 LEU A N 1
ATOM 982 C CA . LEU A 1 123 ? 15.107 3.006 17.535 1.00 82.62 123 LEU A CA 1
ATOM 983 C C . LEU A 1 123 ? 14.604 3.656 18.833 1.00 82.62 123 LEU A C 1
ATOM 985 O O . LEU A 1 123 ? 14.127 2.939 19.714 1.00 82.62 123 LEU A O 1
ATOM 989 N N . ARG A 1 124 ? 14.720 4.984 18.991 1.00 72.38 124 ARG A N 1
ATOM 990 C CA . ARG A 1 124 ? 14.308 5.694 20.219 1.00 72.38 124 ARG A CA 1
ATOM 991 C C . ARG A 1 124 ? 12.824 6.009 20.258 1.00 72.38 124 ARG A C 1
ATOM 993 O O . ARG A 1 124 ? 12.251 6.031 21.343 1.00 72.38 124 ARG A O 1
ATOM 1000 N N . ALA A 1 125 ? 12.202 6.251 19.110 1.00 54.41 125 ALA A N 1
ATOM 1001 C CA . ALA A 1 125 ? 10.825 6.720 19.061 1.00 54.41 125 ALA A CA 1
ATOM 1002 C C . ALA A 1 125 ? 9.791 5.666 19.486 1.00 54.41 125 ALA A C 1
ATOM 1004 O O . ALA A 1 125 ? 8.607 5.984 19.540 1.00 54.41 125 ALA A O 1
ATOM 1005 N N . GLY A 1 126 ? 10.173 4.396 19.685 1.00 53.34 126 GLY A N 1
ATOM 1006 C CA . GLY A 1 126 ? 9.196 3.302 19.768 1.00 53.34 126 GLY A CA 1
ATOM 1007 C C . GLY A 1 126 ? 8.238 3.275 18.562 1.00 53.34 126 GLY A C 1
ATOM 1008 O O . GLY A 1 126 ? 7.147 2.725 18.671 1.00 53.34 126 GLY A O 1
ATOM 1009 N N . GLY A 1 127 ? 8.621 3.908 17.441 1.00 49.16 127 GLY A N 1
ATOM 1010 C CA . GLY A 1 127 ? 7.773 4.135 16.270 1.00 49.16 127 GLY A CA 1
ATOM 1011 C C . GLY A 1 127 ? 7.034 5.484 16.177 1.00 49.16 127 GLY A C 1
ATOM 1012 O O . GLY A 1 127 ? 6.183 5.604 15.303 1.00 49.16 127 GLY A O 1
ATOM 1013 N N . GLN A 1 128 ? 7.301 6.505 17.006 1.00 53.72 128 GLN A N 1
ATOM 1014 C CA . GLN A 1 128 ? 6.685 7.833 16.812 1.00 53.72 128 GLN A CA 1
ATOM 1015 C C . GLN A 1 128 ? 7.160 8.507 15.505 1.00 53.72 128 GLN A C 1
ATOM 1017 O O . GLN A 1 128 ? 8.328 8.857 15.347 1.00 53.72 128 GLN A O 1
ATOM 1022 N N . GLN A 1 129 ? 6.217 8.724 14.582 1.00 53.50 129 GLN A N 1
ATOM 1023 C CA . GLN A 1 129 ? 6.414 9.194 13.198 1.00 53.50 129 GLN A CA 1
ATOM 1024 C C . GLN A 1 129 ? 7.005 10.610 13.071 1.00 53.50 129 GLN A C 1
ATOM 1026 O O . GLN A 1 129 ? 7.608 10.934 12.051 1.00 53.50 129 GLN A O 1
ATOM 1031 N N . GLN A 1 130 ? 6.876 11.449 14.105 1.00 54.28 130 GLN A N 1
ATOM 1032 C CA . GLN A 1 130 ? 7.245 12.874 14.066 1.00 54.28 130 GLN A CA 1
ATOM 1033 C C . GLN A 1 130 ? 8.760 13.151 14.144 1.00 54.28 130 GLN A C 1
ATOM 1035 O O . GLN A 1 130 ? 9.157 14.310 14.240 1.00 54.28 130 GLN A O 1
ATOM 1040 N N . GLN A 1 131 ? 9.606 12.116 14.129 1.00 68.44 131 GLN A N 1
ATOM 1041 C CA . GLN A 1 131 ? 11.063 12.270 14.237 1.00 68.44 131 GLN A CA 1
ATOM 1042 C C . GLN A 1 131 ? 11.806 12.070 12.910 1.00 68.44 131 GLN A C 1
ATOM 1044 O O . GLN A 1 131 ? 12.925 12.556 12.776 1.00 68.44 131 GLN A O 1
ATOM 1049 N N . PHE A 1 132 ? 11.202 11.424 11.904 1.00 83.38 132 PHE A N 1
ATOM 1050 C CA . PHE A 1 132 ? 11.863 11.278 10.605 1.00 83.38 132 PHE A CA 1
ATOM 1051 C C . PHE A 1 132 ? 11.961 12.624 9.884 1.00 83.38 132 PHE A C 1
ATOM 1053 O O . PHE A 1 132 ? 10.986 13.363 9.790 1.00 83.38 132 PHE A O 1
ATOM 1060 N N . GLN A 1 133 ? 13.136 12.923 9.328 1.00 86.12 133 GLN A N 1
ATOM 1061 C CA . GLN A 1 133 ? 13.362 14.174 8.595 1.00 86.12 133 GLN A CA 1
ATOM 1062 C C . GLN A 1 133 ? 13.049 14.053 7.101 1.00 86.12 133 GLN A C 1
ATOM 1064 O O . GLN A 1 133 ? 12.661 15.030 6.464 1.00 86.12 133 GLN A O 1
ATOM 1069 N N . HIS A 1 134 ? 13.232 12.863 6.528 1.00 88.44 134 HIS A N 1
ATOM 1070 C CA . HIS A 1 134 ? 13.022 12.644 5.102 1.00 88.44 134 HIS A CA 1
ATOM 1071 C C . HIS A 1 134 ? 11.519 12.461 4.798 1.00 88.44 134 HIS A C 1
ATOM 1073 O O . HIS A 1 134 ? 10.910 11.551 5.374 1.00 88.44 134 HIS A O 1
ATOM 1079 N N . PRO A 1 135 ? 10.922 13.224 3.855 1.00 88.88 135 PRO A N 1
ATOM 1080 C CA . PRO A 1 135 ? 9.492 13.166 3.516 1.00 88.88 135 PRO A CA 1
ATOM 1081 C C . PRO A 1 135 ? 8.959 11.746 3.300 1.00 88.88 135 PRO A C 1
ATOM 1083 O O . PRO A 1 135 ? 7.971 11.337 3.901 1.00 88.88 135 PRO A O 1
ATOM 1086 N N . TYR A 1 136 ? 9.673 10.956 2.505 1.00 89.56 136 TYR A N 1
ATOM 1087 C CA . TYR A 1 136 ? 9.387 9.540 2.280 1.00 89.56 136 TYR A CA 1
ATOM 1088 C C . TYR A 1 136 ? 9.229 8.701 3.563 1.00 89.56 136 TYR A C 1
ATOM 1090 O O . TYR A 1 136 ? 8.244 7.975 3.701 1.00 89.56 136 TYR A O 1
ATOM 1098 N N . TRP A 1 137 ? 10.156 8.810 4.521 1.00 90.94 137 TRP A N 1
ATOM 1099 C CA . TRP A 1 137 ? 10.100 8.037 5.766 1.00 90.94 137 TRP A CA 1
ATOM 1100 C C . TRP A 1 137 ? 8.985 8.516 6.701 1.00 90.94 137 TRP A C 1
ATOM 1102 O O . TRP A 1 137 ? 8.412 7.695 7.413 1.00 90.94 137 TRP A O 1
ATOM 1112 N N . ILE A 1 138 ? 8.607 9.799 6.635 1.00 91.00 138 ILE A N 1
ATOM 1113 C CA . ILE A 1 138 ? 7.411 10.320 7.315 1.00 91.00 138 ILE A CA 1
ATOM 1114 C C . ILE A 1 138 ? 6.155 9.630 6.760 1.00 91.00 138 ILE A C 1
ATOM 1116 O O . ILE A 1 138 ? 5.391 9.035 7.516 1.00 91.00 138 ILE A O 1
ATOM 1120 N N . LEU A 1 139 ? 5.967 9.635 5.433 1.00 92.50 139 LEU A N 1
ATOM 1121 C CA . LEU A 1 139 ? 4.795 9.029 4.779 1.00 92.50 139 LEU A CA 1
ATOM 1122 C C . LEU A 1 139 ? 4.704 7.519 5.006 1.00 92.50 139 LEU A C 1
ATOM 1124 O O . LEU A 1 139 ? 3.624 6.977 5.239 1.00 92.50 139 LEU A O 1
ATOM 1128 N N . LEU A 1 140 ? 5.839 6.830 4.923 1.00 91.75 140 LEU A N 1
ATOM 1129 C CA . LEU A 1 140 ? 5.907 5.409 5.224 1.00 91.75 140 LEU A CA 1
ATOM 1130 C C . LEU A 1 140 ? 5.607 5.136 6.695 1.00 91.75 140 LEU A C 1
ATOM 1132 O O . LEU A 1 140 ? 4.894 4.181 6.992 1.00 91.75 140 LEU A O 1
ATOM 1136 N N . GLY A 1 141 ? 6.095 5.985 7.599 1.00 89.25 141 GLY A N 1
ATOM 1137 C CA . GLY A 1 141 ? 5.747 5.936 9.011 1.00 89.25 141 GLY A CA 1
ATOM 1138 C C . GLY A 1 141 ? 4.234 5.941 9.221 1.00 89.25 141 GLY A C 1
ATOM 1139 O O . GLY A 1 141 ? 3.744 5.097 9.967 1.00 89.25 141 GLY A O 1
ATOM 1140 N N . GLU A 1 142 ? 3.500 6.822 8.530 1.00 88.56 142 GLU A N 1
ATOM 1141 C CA . GLU A 1 142 ? 2.029 6.932 8.600 1.00 88.56 142 GLU A CA 1
ATOM 1142 C C . GLU A 1 142 ? 1.301 5.638 8.225 1.00 88.56 142 GLU A C 1
ATOM 1144 O O . GLU A 1 142 ? 0.340 5.240 8.883 1.00 88.56 142 GLU A O 1
ATOM 1149 N N . MET A 1 143 ? 1.749 4.961 7.167 1.00 92.56 143 MET A N 1
ATOM 1150 C CA . MET A 1 143 ? 0.983 3.869 6.559 1.00 92.56 143 MET A CA 1
ATOM 1151 C C . MET A 1 143 ? 1.480 2.460 6.923 1.00 92.56 143 MET A C 1
ATOM 1153 O O . MET A 1 143 ? 0.687 1.514 6.949 1.00 92.56 143 MET A O 1
ATOM 1157 N N . LEU A 1 144 ? 2.780 2.279 7.188 1.00 91.69 144 LEU A N 1
ATOM 1158 C CA . LEU A 1 144 ? 3.397 0.959 7.362 1.00 91.69 144 LEU A CA 1
ATOM 1159 C C . LEU A 1 144 ? 2.845 0.165 8.547 1.00 91.69 144 LEU A C 1
ATOM 1161 O O . LEU A 1 144 ? 2.602 -1.021 8.341 1.00 91.69 144 LEU A O 1
ATOM 1165 N N . PRO A 1 145 ? 2.595 0.728 9.744 1.00 90.88 145 PRO A N 1
ATOM 1166 C CA . PRO A 1 145 ? 2.075 -0.064 10.858 1.00 90.88 145 PRO A CA 1
ATOM 1167 C C . PRO A 1 145 ? 0.757 -0.776 10.520 1.00 90.88 145 PRO A C 1
ATOM 1169 O O . PRO A 1 145 ? 0.642 -1.987 10.721 1.00 90.88 145 PRO A O 1
ATOM 1172 N N . ASP A 1 146 ? -0.205 -0.058 9.929 1.00 92.69 146 ASP A N 1
ATOM 1173 C CA . ASP A 1 146 ? -1.475 -0.648 9.491 1.00 92.69 146 ASP A CA 1
ATOM 1174 C C . ASP A 1 146 ? -1.260 -1.659 8.360 1.00 92.69 146 ASP A C 1
ATOM 1176 O O . ASP A 1 146 ? -1.771 -2.778 8.415 1.00 92.69 146 ASP A O 1
ATOM 1180 N N . PHE A 1 147 ? -0.465 -1.312 7.347 1.00 96.00 147 PHE A N 1
ATOM 1181 C CA . PHE A 1 147 ? -0.247 -2.192 6.203 1.00 96.00 147 PHE A CA 1
ATOM 1182 C C . PHE A 1 147 ? 0.469 -3.490 6.581 1.00 96.00 147 PHE A C 1
ATOM 1184 O O . PHE A 1 147 ? 0.020 -4.567 6.195 1.00 96.00 147 PHE A O 1
ATOM 1191 N N . LEU A 1 148 ? 1.535 -3.411 7.379 1.00 96.75 148 LEU A N 1
ATOM 1192 C CA . LEU A 1 148 ? 2.318 -4.564 7.820 1.00 96.75 148 LEU A CA 1
ATOM 1193 C C . LEU A 1 148 ? 1.518 -5.492 8.739 1.00 96.75 148 LEU A C 1
ATOM 1195 O O . LEU A 1 148 ? 1.734 -6.701 8.698 1.00 96.75 148 LEU A O 1
ATOM 1199 N N . SER A 1 149 ? 0.549 -4.964 9.499 1.00 95.94 149 SER A N 1
ATOM 1200 C CA . SER A 1 149 ? -0.331 -5.771 10.362 1.00 95.94 149 SER A CA 1
ATOM 1201 C C . SER A 1 149 ? -1.181 -6.799 9.596 1.00 95.94 149 SER A C 1
ATOM 1203 O O . SER A 1 149 ? -1.726 -7.735 10.182 1.00 95.94 149 SER A O 1
ATOM 1205 N N . ARG A 1 150 ? -1.289 -6.645 8.271 1.00 96.81 150 ARG A N 1
ATOM 1206 C CA . ARG A 1 150 ? -2.076 -7.510 7.380 1.00 96.81 150 ARG A CA 1
ATOM 1207 C C . ARG A 1 150 ? -1.314 -8.761 6.946 1.00 96.81 150 ARG A C 1
ATOM 1209 O O . ARG A 1 150 ? -1.898 -9.622 6.285 1.00 96.81 150 ARG A O 1
ATOM 1216 N N . PHE A 1 151 ? -0.038 -8.871 7.302 1.00 98.00 151 PHE A N 1
ATOM 1217 C CA . PHE A 1 151 ? 0.856 -9.949 6.894 1.00 98.00 151 PHE A CA 1
ATOM 1218 C C . PHE A 1 151 ? 1.408 -10.692 8.110 1.00 98.00 151 PHE A C 1
ATOM 1220 O O . PHE A 1 151 ? 1.446 -10.164 9.221 1.00 98.00 151 PHE A O 1
ATOM 1227 N N . GLY A 1 152 ? 1.845 -11.934 7.896 1.00 97.19 152 GLY A N 1
ATOM 1228 C CA . GLY A 1 152 ? 2.653 -12.623 8.894 1.00 97.19 152 GLY A CA 1
ATOM 1229 C C . GLY A 1 152 ? 4.016 -11.943 9.056 1.00 97.19 152 GLY A C 1
ATOM 1230 O O . GLY A 1 152 ? 4.455 -11.169 8.198 1.00 97.19 152 GLY A O 1
ATOM 1231 N N . SER A 1 153 ? 4.685 -12.204 10.179 1.00 96.88 153 SER A N 1
ATOM 1232 C CA . SER A 1 153 ? 5.939 -11.536 10.534 1.00 96.88 153 SER A CA 1
ATOM 1233 C C . SER A 1 153 ? 7.033 -11.714 9.480 1.00 96.88 153 SER A C 1
ATOM 1235 O O . SER A 1 153 ? 7.833 -10.802 9.287 1.00 96.88 153 SER A O 1
ATOM 1237 N N . PHE A 1 154 ? 7.087 -12.855 8.788 1.00 96.44 154 PHE A N 1
ATOM 1238 C CA . PHE A 1 154 ? 8.097 -13.103 7.758 1.00 96.44 154 PHE A CA 1
ATOM 1239 C C . PHE A 1 154 ? 7.859 -12.244 6.505 1.00 96.44 154 PHE A C 1
ATOM 1241 O O . PHE A 1 154 ? 8.787 -11.591 6.024 1.00 96.44 154 PHE A O 1
ATOM 1248 N N . CYS A 1 155 ? 6.620 -12.164 6.017 1.00 97.50 155 CYS A N 1
ATOM 1249 C CA . CYS A 1 155 ? 6.237 -11.307 4.895 1.00 97.50 155 CYS A CA 1
ATOM 1250 C C . CYS A 1 155 ? 6.368 -9.823 5.243 1.00 97.50 155 CYS A C 1
ATOM 1252 O O . CYS A 1 155 ? 6.961 -9.073 4.467 1.00 97.50 155 CYS A O 1
ATOM 1254 N N . ALA A 1 156 ? 5.900 -9.408 6.424 1.00 97.38 156 ALA A N 1
ATOM 1255 C CA . ALA A 1 156 ? 6.040 -8.036 6.905 1.00 97.38 156 ALA A CA 1
ATOM 1256 C C . ALA A 1 156 ? 7.517 -7.613 7.000 1.00 97.38 156 ALA A C 1
ATOM 1258 O O . ALA A 1 156 ? 7.895 -6.537 6.531 1.00 97.38 156 ALA A O 1
ATOM 1259 N N . PHE A 1 157 ? 8.381 -8.483 7.534 1.00 96.25 157 PHE A N 1
ATOM 1260 C CA . PHE A 1 157 ? 9.820 -8.228 7.599 1.00 96.25 157 PHE A CA 1
ATOM 1261 C C . PHE A 1 157 ? 10.443 -8.098 6.205 1.00 96.25 157 PHE A C 1
ATOM 1263 O O . PHE A 1 157 ? 11.299 -7.243 5.982 1.00 96.25 157 PHE A O 1
ATOM 1270 N N . ASN A 1 158 ? 9.997 -8.911 5.246 1.00 95.31 158 ASN A N 1
ATOM 1271 C CA . ASN A 1 158 ? 10.496 -8.846 3.879 1.00 95.31 158 ASN A CA 1
ATOM 1272 C C . ASN A 1 158 ? 10.092 -7.549 3.158 1.00 95.31 158 ASN A C 1
ATOM 1274 O O . ASN A 1 158 ? 10.923 -6.982 2.449 1.00 95.31 158 ASN A O 1
ATOM 1278 N N . ILE A 1 159 ? 8.864 -7.060 3.379 1.00 97.06 159 ILE A N 1
ATOM 1279 C CA . ILE A 1 159 ? 8.417 -5.743 2.893 1.00 97.06 159 ILE A CA 1
ATOM 1280 C C . ILE A 1 159 ? 9.324 -4.652 3.467 1.00 97.06 159 ILE A C 1
ATOM 1282 O O . ILE A 1 159 ? 9.858 -3.838 2.717 1.00 97.06 159 ILE A O 1
ATOM 1286 N N . MET A 1 160 ? 9.576 -4.665 4.780 1.00 95.44 160 MET A N 1
ATOM 1287 C CA . MET A 1 160 ? 10.445 -3.669 5.416 1.00 95.44 160 MET A CA 1
ATOM 1288 C C . MET A 1 160 ? 11.877 -3.706 4.889 1.00 95.44 160 MET A C 1
ATOM 1290 O O . MET A 1 160 ? 12.409 -2.668 4.506 1.00 95.44 160 MET A O 1
ATOM 1294 N N . ARG A 1 161 ? 12.488 -4.893 4.801 1.00 95.62 161 ARG A N 1
ATOM 1295 C CA . ARG A 1 161 ? 13.834 -5.052 4.236 1.00 95.62 161 ARG A CA 1
ATOM 1296 C C . ARG A 1 161 ? 13.915 -4.482 2.821 1.00 95.62 161 ARG A C 1
ATOM 1298 O O . ARG A 1 161 ? 14.767 -3.649 2.550 1.00 95.62 161 ARG A O 1
ATOM 1305 N N . SER A 1 162 ? 12.986 -4.879 1.954 1.00 95.62 162 SER A N 1
ATOM 1306 C CA . SER A 1 162 ? 12.960 -4.410 0.569 1.00 95.62 162 SER A CA 1
ATOM 1307 C C . SER A 1 162 ? 12.664 -2.910 0.454 1.00 95.62 162 SER A C 1
ATOM 1309 O O . SER A 1 162 ? 13.061 -2.301 -0.531 1.00 95.62 162 SER A O 1
ATOM 1311 N N . THR A 1 163 ? 12.007 -2.304 1.448 1.00 95.38 163 THR A N 1
ATOM 1312 C CA . THR A 1 163 ? 11.802 -0.847 1.527 1.00 95.38 163 THR A CA 1
ATOM 1313 C C . THR A 1 163 ? 13.110 -0.111 1.825 1.00 95.38 163 THR A C 1
ATOM 1315 O O . THR A 1 163 ? 13.381 0.924 1.218 1.00 95.38 163 THR A O 1
ATOM 1318 N N . PHE A 1 164 ? 13.932 -0.644 2.738 1.00 95.19 164 PHE A N 1
ATOM 1319 C CA . PHE A 1 164 ? 15.268 -0.106 3.019 1.00 95.19 164 PHE A CA 1
ATOM 1320 C C . PHE A 1 164 ? 16.195 -0.250 1.815 1.00 95.19 164 PHE A C 1
ATOM 1322 O O . PHE A 1 164 ? 16.847 0.720 1.429 1.00 95.19 164 PHE A O 1
ATOM 1329 N N . ASP A 1 165 ? 16.204 -1.439 1.209 1.00 95.56 165 ASP A N 1
ATOM 1330 C CA . ASP A 1 165 ? 17.005 -1.732 0.022 1.00 95.56 165 ASP A CA 1
ATOM 1331 C C . ASP A 1 165 ? 16.641 -0.778 -1.125 1.00 95.56 165 ASP A C 1
ATOM 1333 O O . ASP A 1 165 ? 17.532 -0.211 -1.755 1.00 95.56 165 ASP A O 1
ATOM 1337 N N . TYR A 1 166 ? 15.345 -0.522 -1.334 1.00 94.75 166 TYR A N 1
ATOM 1338 C CA . TYR A 1 166 ? 14.872 0.403 -2.362 1.00 94.75 166 TYR A CA 1
ATOM 1339 C C . TYR A 1 166 ? 15.343 1.833 -2.134 1.00 94.75 166 TYR A C 1
ATOM 1341 O O . TYR A 1 166 ? 15.902 2.440 -3.042 1.00 94.75 166 TYR A O 1
ATOM 1349 N N . PHE A 1 167 ? 15.185 2.351 -0.913 1.00 94.12 167 PHE A N 1
ATOM 1350 C CA . PHE A 1 167 ? 15.656 3.692 -0.573 1.00 94.12 167 PHE A CA 1
ATOM 1351 C C . PHE A 1 167 ? 17.166 3.837 -0.823 1.00 94.12 167 PHE A C 1
ATOM 1353 O O . PHE A 1 167 ? 17.618 4.826 -1.400 1.00 94.12 167 PHE A O 1
ATOM 1360 N N . GLN A 1 168 ? 17.955 2.828 -0.435 1.00 93.62 168 GLN A N 1
ATOM 1361 C CA . GLN A 1 168 ? 19.388 2.798 -0.721 1.00 93.62 168 GLN A CA 1
ATOM 1362 C C . GLN A 1 168 ? 19.675 2.710 -2.229 1.00 93.62 168 GLN A C 1
ATOM 1364 O O . GLN A 1 168 ? 20.608 3.354 -2.704 1.00 93.62 168 GLN A O 1
ATOM 1369 N N . GLY A 1 169 ? 18.884 1.940 -2.977 1.00 93.50 169 GLY A N 1
ATOM 1370 C CA . GLY A 1 169 ? 18.954 1.852 -4.435 1.00 93.50 169 GLY A CA 1
ATOM 1371 C C . GLY A 1 169 ? 18.752 3.212 -5.103 1.00 93.50 169 GLY A C 1
ATOM 1372 O O . GLY A 1 169 ? 19.644 3.659 -5.819 1.00 93.50 169 GLY A O 1
ATOM 1373 N N . CYS A 1 170 ? 17.662 3.914 -4.774 1.00 91.69 170 CYS A N 1
ATOM 1374 C CA . CYS A 1 170 ? 17.387 5.260 -5.286 1.00 91.69 170 CYS A CA 1
ATOM 1375 C C . CYS A 1 170 ? 18.517 6.240 -4.937 1.00 91.69 170 CYS A C 1
ATOM 1377 O O . CYS A 1 170 ? 18.928 7.042 -5.772 1.00 91.69 170 CYS A O 1
ATOM 1379 N N . TRP A 1 171 ? 19.083 6.155 -3.726 1.00 91.25 171 TRP A N 1
ATOM 1380 C CA . TRP A 1 171 ? 20.241 6.969 -3.336 1.00 91.25 171 TRP A CA 1
ATOM 1381 C C . TRP A 1 171 ? 21.478 6.657 -4.198 1.00 91.25 171 TRP A C 1
ATOM 1383 O O . TRP A 1 171 ? 22.183 7.563 -4.643 1.00 91.25 171 TRP A O 1
ATOM 1393 N N . MET A 1 172 ? 21.729 5.382 -4.494 1.00 91.25 172 MET A N 1
ATOM 1394 C CA . MET A 1 172 ? 22.825 4.961 -5.370 1.00 91.25 172 MET A CA 1
ATOM 1395 C C . MET A 1 172 ? 22.643 5.371 -6.839 1.00 91.25 172 MET A C 1
ATOM 1397 O O . MET A 1 172 ? 23.641 5.463 -7.558 1.00 91.25 172 MET A O 1
ATOM 1401 N N . GLU A 1 173 ? 21.412 5.626 -7.284 1.00 88.88 173 GLU A N 1
ATOM 1402 C CA . GLU A 1 173 ? 21.092 6.047 -8.654 1.00 88.88 173 GLU A CA 1
ATOM 1403 C C . GLU A 1 173 ? 21.293 7.544 -8.902 1.00 88.88 173 GLU A C 1
ATOM 1405 O O . GLU A 1 173 ? 21.617 7.925 -10.028 1.00 88.88 173 GLU A O 1
ATOM 1410 N N . GLN A 1 174 ? 21.215 8.382 -7.861 1.00 83.81 174 GLN A N 1
ATOM 1411 C CA . GLN A 1 174 ? 21.426 9.838 -7.942 1.00 83.81 174 GLN A CA 1
ATOM 1412 C C . GLN A 1 174 ? 22.688 10.260 -8.731 1.00 83.81 174 GLN A C 1
ATOM 1414 O O . GLN A 1 174 ? 22.583 11.110 -9.615 1.00 83.81 174 GLN A O 1
ATOM 1419 N N . PRO A 1 175 ? 23.889 9.675 -8.514 1.00 84.75 175 PRO A N 1
ATOM 1420 C CA . PRO A 1 175 ? 25.084 10.036 -9.284 1.00 84.75 175 PRO A CA 1
ATOM 1421 C C . PRO A 1 175 ? 25.086 9.526 -10.737 1.00 84.75 175 PRO A C 1
ATOM 1423 O O . PRO A 1 175 ? 26.079 9.726 -11.439 1.00 84.75 175 PRO A O 1
ATOM 1426 N N . ARG A 1 176 ? 24.033 8.828 -11.188 1.00 87.50 176 ARG A N 1
ATOM 1427 C CA . ARG A 1 176 ? 23.922 8.180 -12.507 1.00 87.50 176 ARG A CA 1
ATOM 1428 C C . ARG A 1 176 ? 25.101 7.253 -12.825 1.00 87.50 176 ARG A C 1
ATOM 1430 O O . ARG A 1 176 ? 25.596 7.187 -13.952 1.00 87.50 176 ARG A O 1
ATOM 1437 N N . PHE A 1 177 ? 25.579 6.538 -11.811 1.00 89.56 177 PHE A N 1
ATOM 1438 C CA . PHE A 1 177 ? 26.722 5.643 -11.930 1.00 89.56 177 PHE A CA 1
ATOM 1439 C C . PHE A 1 177 ? 26.306 4.286 -12.513 1.00 89.56 177 PHE A C 1
ATOM 1441 O O . PHE A 1 177 ? 25.458 3.597 -11.963 1.00 89.56 177 PHE A O 1
ATOM 1448 N N . THR A 1 178 ? 26.937 3.875 -13.614 1.00 88.88 178 THR A N 1
ATOM 1449 C CA . THR A 1 178 ? 26.636 2.612 -14.321 1.00 88.88 178 THR A CA 1
ATOM 1450 C C . THR A 1 178 ? 27.548 1.447 -13.917 1.00 88.88 178 THR A C 1
ATOM 1452 O O . THR A 1 178 ? 27.405 0.334 -14.426 1.00 88.88 178 THR A O 1
ATOM 1455 N N . GLY A 1 179 ? 28.482 1.688 -12.992 1.00 90.94 179 GLY A N 1
ATOM 1456 C CA . GLY A 1 179 ? 29.539 0.749 -12.620 1.00 90.94 179 GLY A CA 1
ATOM 1457 C C . GLY A 1 179 ? 30.770 0.844 -13.535 1.00 90.94 179 GLY A C 1
ATOM 1458 O O . GLY A 1 179 ? 30.659 1.180 -14.715 1.00 90.94 179 GLY A O 1
ATOM 1459 N N . PRO A 1 180 ? 31.984 0.564 -13.026 1.00 93.31 180 PRO A N 1
ATOM 1460 C CA . PRO A 1 180 ? 33.180 0.561 -13.851 1.00 93.31 180 PRO A CA 1
ATOM 1461 C C . PRO A 1 180 ? 33.272 -0.741 -14.654 1.00 93.31 180 PRO A C 1
ATOM 1463 O O . PRO A 1 180 ? 32.793 -1.797 -14.233 1.00 93.31 180 PRO A O 1
ATOM 1466 N N . ARG A 1 181 ? 33.967 -0.691 -15.794 1.00 94.62 181 ARG A N 1
ATOM 1467 C CA . ARG A 1 181 ? 34.237 -1.881 -16.610 1.00 94.62 181 ARG A CA 1
ATOM 1468 C C . ARG A 1 181 ? 34.872 -2.994 -15.765 1.00 94.62 181 ARG A C 1
ATOM 1470 O O . ARG A 1 181 ? 35.877 -2.762 -15.096 1.00 94.62 181 ARG A O 1
ATOM 1477 N N . GLY A 1 182 ? 34.312 -4.200 -15.841 1.00 93.31 182 GLY A N 1
ATOM 1478 C CA . GLY A 1 182 ? 34.758 -5.381 -15.099 1.00 93.31 182 GLY A CA 1
ATOM 1479 C C . GLY A 1 182 ? 34.119 -5.580 -13.720 1.00 93.31 182 GLY A C 1
ATOM 1480 O O . GLY A 1 182 ? 34.377 -6.609 -13.105 1.00 93.31 182 GLY A O 1
ATOM 1481 N N . ALA A 1 183 ? 33.283 -4.657 -13.232 1.00 95.56 183 ALA A N 1
ATOM 1482 C CA . ALA A 1 183 ? 32.479 -4.856 -12.021 1.00 95.56 183 ALA A CA 1
ATOM 1483 C C . ALA A 1 183 ? 31.200 -5.668 -12.305 1.00 95.56 183 ALA A C 1
ATOM 1485 O O . ALA A 1 183 ? 30.091 -5.178 -12.106 1.00 95.56 183 ALA A O 1
ATOM 1486 N N . ASP A 1 184 ? 31.361 -6.894 -12.798 1.00 93.44 184 ASP A N 1
ATOM 1487 C CA . ASP A 1 184 ? 30.305 -7.803 -13.280 1.00 93.44 184 ASP A CA 1
ATOM 1488 C C . ASP A 1 184 ? 29.101 -7.976 -12.331 1.00 93.44 184 ASP A C 1
ATOM 1490 O O . ASP A 1 184 ? 27.963 -8.106 -12.784 1.00 93.44 184 ASP A O 1
ATOM 1494 N N . ALA A 1 185 ? 29.321 -7.925 -11.016 1.00 95.00 185 ALA A N 1
ATOM 1495 C CA . ALA A 1 185 ? 28.255 -8.013 -10.018 1.00 95.00 185 ALA A CA 1
ATOM 1496 C C . ALA A 1 185 ? 27.413 -6.728 -9.868 1.00 95.00 185 ALA A C 1
ATOM 1498 O O . ALA A 1 185 ? 26.288 -6.796 -9.370 1.00 95.00 185 ALA A O 1
ATOM 1499 N N . TYR A 1 186 ? 27.931 -5.563 -10.275 1.00 95.62 186 TYR A N 1
ATOM 1500 C CA . TYR A 1 186 ? 27.311 -4.258 -10.020 1.00 95.62 186 TYR A CA 1
ATOM 1501 C C . TYR A 1 186 ? 25.895 -4.111 -10.605 1.00 95.62 186 TYR A C 1
ATOM 1503 O O . TYR A 1 186 ? 25.009 -3.693 -9.858 1.00 95.62 186 TYR A O 1
ATOM 1511 N N . PRO A 1 187 ? 25.623 -4.487 -11.874 1.00 95.56 187 PRO A N 1
ATOM 1512 C CA . PRO A 1 187 ? 24.307 -4.266 -12.474 1.00 95.56 187 PRO A CA 1
ATOM 1513 C C . PRO A 1 187 ? 23.180 -4.985 -11.721 1.00 95.56 187 PRO A C 1
ATOM 1515 O O . PRO A 1 187 ? 22.160 -4.375 -11.413 1.00 95.56 187 PRO A O 1
ATOM 1518 N N . LEU A 1 188 ? 23.382 -6.258 -11.361 1.00 94.00 188 LEU A N 1
ATOM 1519 C CA . LEU A 1 188 ? 22.390 -7.030 -10.604 1.00 94.00 188 LEU A CA 1
ATOM 1520 C C . LEU A 1 188 ? 22.366 -6.662 -9.120 1.00 94.00 188 LEU A C 1
ATOM 1522 O O . LEU A 1 188 ? 21.309 -6.726 -8.504 1.00 94.00 188 LEU A O 1
ATOM 1526 N N . PHE A 1 189 ? 23.497 -6.255 -8.539 1.00 94.75 189 PHE A N 1
ATOM 1527 C CA . PHE A 1 189 ? 23.525 -5.726 -7.177 1.00 94.75 189 PHE A CA 1
ATOM 1528 C C . PHE A 1 189 ? 22.626 -4.492 -7.041 1.00 94.75 189 PHE A C 1
ATOM 1530 O O . PHE A 1 189 ? 21.728 -4.495 -6.202 1.00 94.75 189 PHE A O 1
ATOM 1537 N N . LEU A 1 190 ? 22.818 -3.481 -7.898 1.00 95.12 190 LEU A N 1
ATOM 1538 C CA . LEU A 1 190 ? 21.985 -2.279 -7.889 1.00 95.12 190 LEU A CA 1
ATOM 1539 C C . LEU A 1 190 ? 20.524 -2.626 -8.192 1.00 95.12 190 LEU A C 1
ATOM 1541 O O . LEU A 1 190 ? 19.625 -2.167 -7.491 1.00 95.12 190 LEU A O 1
ATOM 1545 N N . ARG A 1 191 ? 20.285 -3.505 -9.175 1.00 94.81 191 ARG A N 1
ATOM 1546 C CA . ARG A 1 191 ? 18.920 -3.887 -9.541 1.00 94.81 191 ARG A CA 1
ATOM 1547 C C . ARG A 1 191 ? 18.179 -4.629 -8.432 1.00 94.81 191 ARG A C 1
ATOM 1549 O O . ARG A 1 191 ? 16.975 -4.462 -8.283 1.00 94.81 191 ARG A O 1
ATOM 1556 N N . HIS A 1 192 ? 18.867 -5.440 -7.633 1.00 92.38 192 HIS A N 1
ATOM 1557 C CA . HIS A 1 192 ? 18.242 -6.078 -6.476 1.00 92.38 192 HIS A CA 1
ATOM 1558 C C . HIS A 1 192 ? 17.890 -5.078 -5.370 1.00 92.38 192 HIS A C 1
ATOM 1560 O O . HIS A 1 192 ? 16.916 -5.318 -4.661 1.00 92.38 192 HIS A O 1
ATOM 1566 N N . LEU A 1 193 ? 18.634 -3.972 -5.240 1.00 93.38 193 LEU A N 1
ATOM 1567 C CA . LEU A 1 193 ? 18.302 -2.906 -4.294 1.00 93.38 193 LEU A CA 1
ATOM 1568 C C . LEU A 1 193 ? 17.042 -2.152 -4.736 1.00 93.38 193 LEU A C 1
ATOM 1570 O O . LEU A 1 193 ? 16.060 -2.108 -4.002 1.00 93.38 193 LEU A O 1
ATOM 1574 N N . ASN A 1 194 ? 17.023 -1.634 -5.966 1.00 92.19 194 ASN A N 1
ATOM 1575 C CA . ASN A 1 194 ? 15.913 -0.812 -6.465 1.00 92.19 194 ASN A CA 1
ATOM 1576 C C . ASN A 1 194 ? 14.760 -1.608 -7.124 1.00 92.19 194 ASN A C 1
ATOM 1578 O O . ASN A 1 194 ? 13.795 -1.033 -7.620 1.00 92.19 194 ASN A O 1
ATOM 1582 N N . GLY A 1 195 ? 14.841 -2.940 -7.158 1.00 91.19 195 GLY A N 1
ATOM 1583 C CA . GLY A 1 195 ? 13.905 -3.793 -7.899 1.00 91.19 195 GLY A CA 1
ATOM 1584 C C . GLY A 1 195 ? 12.597 -4.122 -7.186 1.00 91.19 195 GLY A C 1
ATOM 1585 O O . GLY A 1 195 ? 11.709 -4.703 -7.807 1.00 91.19 195 GLY A O 1
ATOM 1586 N N . LEU A 1 196 ? 12.477 -3.808 -5.890 1.00 90.81 196 LEU A N 1
ATOM 1587 C CA . LEU A 1 196 ? 11.276 -4.027 -5.061 1.00 90.81 196 LEU A CA 1
ATOM 1588 C C . LEU A 1 196 ? 10.717 -5.457 -5.044 1.00 90.81 196 LEU A C 1
ATOM 1590 O O . LEU A 1 196 ? 9.587 -5.675 -4.600 1.00 90.81 196 LEU A O 1
ATOM 1594 N N . GLY A 1 197 ? 11.503 -6.450 -5.473 1.00 88.38 197 GLY A N 1
ATOM 1595 C CA . GLY A 1 197 ? 11.075 -7.846 -5.524 1.00 88.38 197 GLY A CA 1
ATOM 1596 C C . GLY A 1 197 ? 10.533 -8.311 -4.173 1.00 88.38 197 GLY A C 1
ATOM 1597 O O . GLY A 1 197 ? 9.421 -8.834 -4.099 1.00 88.38 197 GLY A O 1
ATOM 1598 N N . GLY A 1 198 ? 11.259 -8.031 -3.087 1.00 89.44 198 GLY A N 1
ATOM 1599 C CA . GLY A 1 198 ? 10.855 -8.423 -1.740 1.00 89.44 198 GLY A CA 1
ATOM 1600 C C . GLY A 1 198 ? 9.514 -7.824 -1.295 1.00 89.44 198 GLY A C 1
ATOM 1601 O O . GLY A 1 198 ? 8.667 -8.559 -0.776 1.00 89.44 198 GLY A O 1
ATOM 1602 N N . SER A 1 199 ? 9.279 -6.536 -1.551 1.00 92.88 199 SER A N 1
ATOM 1603 C CA . SER A 1 199 ? 8.009 -5.877 -1.224 1.00 92.88 199 SER A CA 1
ATOM 1604 C C . SER A 1 199 ? 6.841 -6.427 -2.038 1.00 92.88 199 SER A C 1
ATOM 1606 O O . SER A 1 199 ? 5.789 -6.714 -1.467 1.00 92.88 199 SER A O 1
ATOM 1608 N N . CYS A 1 200 ? 7.029 -6.646 -3.345 1.00 92.38 200 CYS A N 1
ATOM 1609 C CA . CYS A 1 200 ? 6.010 -7.260 -4.200 1.00 92.38 200 CYS A CA 1
ATOM 1610 C C . CYS A 1 200 ? 5.594 -8.636 -3.665 1.00 92.38 200 CYS A C 1
ATOM 1612 O O . CYS A 1 200 ? 4.406 -8.916 -3.540 1.00 92.38 200 CYS A O 1
ATOM 1614 N N . ILE A 1 201 ? 6.562 -9.481 -3.295 1.00 89.19 201 ILE A N 1
ATOM 1615 C CA . ILE A 1 201 ? 6.280 -10.836 -2.801 1.00 89.19 201 ILE A CA 1
ATOM 1616 C C . ILE A 1 201 ? 5.626 -10.821 -1.429 1.00 89.19 201 ILE A C 1
ATOM 1618 O O . ILE A 1 201 ? 4.677 -11.562 -1.197 1.00 89.19 201 ILE A O 1
ATOM 1622 N N . GLY A 1 202 ? 6.149 -10.017 -0.500 1.00 93.00 202 GLY A N 1
ATOM 1623 C CA . GLY A 1 202 ? 5.596 -9.954 0.849 1.00 93.00 202 GLY A CA 1
ATOM 1624 C C . GLY A 1 202 ? 4.124 -9.538 0.820 1.00 93.00 202 GLY A C 1
ATOM 1625 O O . GLY A 1 202 ? 3.321 -10.080 1.573 1.00 93.00 202 GLY A O 1
ATOM 1626 N N . ALA A 1 203 ? 3.756 -8.665 -0.123 1.00 96.19 203 ALA A N 1
ATOM 1627 C CA . ALA A 1 203 ? 2.383 -8.222 -0.324 1.00 96.19 203 ALA A CA 1
ATOM 1628 C C . ALA A 1 203 ? 1.450 -9.275 -0.967 1.00 96.19 203 ALA A C 1
ATOM 1630 O O . ALA A 1 203 ? 0.230 -9.127 -0.877 1.00 96.19 203 ALA A O 1
ATOM 1631 N N . LEU A 1 204 ? 1.979 -10.345 -1.582 1.00 96.94 204 LEU A N 1
ATOM 1632 C CA . LEU A 1 204 ? 1.172 -11.400 -2.222 1.00 96.94 204 LEU A CA 1
ATOM 1633 C C . LEU A 1 204 ? 0.469 -12.327 -1.224 1.00 96.94 204 LEU A C 1
ATOM 1635 O O . LEU A 1 204 ? -0.521 -12.962 -1.586 1.00 96.94 204 LEU A O 1
ATOM 1639 N N . PHE A 1 205 ? 0.963 -12.420 0.013 1.00 97.44 205 PHE A N 1
ATOM 1640 C CA . PHE A 1 205 ? 0.537 -13.439 0.977 1.00 97.44 205 PHE A CA 1
ATOM 1641 C C . PHE A 1 205 ? -0.039 -12.828 2.265 1.00 97.44 205 PHE A C 1
ATOM 1643 O O . PHE A 1 205 ? 0.546 -12.973 3.340 1.00 97.44 205 PHE A O 1
ATOM 1650 N N . PRO A 1 206 ? -1.188 -12.128 2.200 1.00 97.69 206 PRO A N 1
ATOM 1651 C CA . PRO A 1 206 ? -1.806 -11.561 3.392 1.00 97.69 206 PRO A CA 1
ATOM 1652 C C . PRO A 1 206 ? -2.247 -12.645 4.377 1.00 97.69 206 PRO A C 1
ATOM 1654 O O . PRO A 1 206 ? -2.816 -13.669 3.988 1.00 97.69 206 PRO A O 1
ATOM 1657 N N . ALA A 1 207 ? -2.071 -12.375 5.670 1.00 97.12 207 ALA A N 1
ATOM 1658 C CA . ALA A 1 207 ? -2.361 -13.308 6.761 1.00 97.12 207 ALA A CA 1
ATOM 1659 C C . ALA A 1 207 ? -3.839 -13.732 6.809 1.00 97.12 207 ALA A C 1
ATOM 1661 O O . ALA A 1 207 ? -4.173 -14.810 7.292 1.00 97.12 207 ALA A O 1
ATOM 1662 N N . ALA A 1 208 ? -4.736 -12.899 6.271 1.00 95.44 208 ALA A N 1
ATOM 1663 C CA . ALA A 1 208 ? -6.159 -13.208 6.166 1.00 95.44 208 ALA A CA 1
ATOM 1664 C C . ALA A 1 208 ? -6.472 -14.358 5.186 1.00 95.44 208 ALA A C 1
ATOM 1666 O O . ALA A 1 208 ? -7.521 -14.986 5.314 1.00 95.44 208 ALA A O 1
ATOM 1667 N N . ALA A 1 209 ? -5.595 -14.624 4.210 1.00 95.88 209 ALA A N 1
ATOM 1668 C CA . ALA A 1 209 ? -5.790 -15.651 3.182 1.00 95.88 209 ALA A CA 1
ATOM 1669 C C . ALA A 1 209 ? -4.713 -16.750 3.200 1.00 95.88 209 ALA A C 1
ATOM 1671 O O . ALA A 1 209 ? -4.943 -17.834 2.659 1.00 95.88 209 ALA A O 1
ATOM 1672 N N . PHE A 1 210 ? -3.561 -16.491 3.821 1.00 97.12 210 PHE A N 1
ATOM 1673 C CA . PHE A 1 210 ? -2.414 -17.392 3.845 1.00 97.12 210 PHE A CA 1
ATOM 1674 C C . PHE A 1 210 ? -1.915 -17.591 5.276 1.00 97.12 210 PHE A C 1
ATOM 1676 O O . PHE A 1 210 ? -1.530 -16.644 5.957 1.00 97.12 210 PHE A O 1
ATOM 1683 N N . ASP A 1 211 ? -1.876 -18.848 5.718 1.00 96.50 211 ASP A N 1
ATOM 1684 C CA . ASP A 1 211 ? -1.177 -19.227 6.946 1.00 96.50 211 ASP A CA 1
ATOM 1685 C C . ASP A 1 211 ? 0.328 -19.284 6.656 1.00 96.50 211 ASP A C 1
ATOM 1687 O O . ASP A 1 211 ? 0.836 -20.262 6.100 1.00 96.50 211 ASP A O 1
ATOM 1691 N N . GLU A 1 212 ? 1.031 -18.214 7.021 1.00 95.62 212 GLU A N 1
ATOM 1692 C CA . GLU A 1 212 ? 2.469 -18.064 6.797 1.00 95.62 212 GLU A CA 1
ATOM 1693 C C . GLU A 1 212 ? 3.293 -19.168 7.470 1.00 95.62 212 GLU A C 1
ATOM 1695 O O . GLU A 1 212 ? 4.286 -19.616 6.904 1.00 95.62 212 GLU A O 1
ATOM 1700 N N . SER A 1 213 ? 2.875 -19.660 8.640 1.00 96.06 213 SER A N 1
ATOM 1701 C CA . SER A 1 213 ? 3.604 -20.726 9.338 1.00 96.06 213 SER A CA 1
ATOM 1702 C C . SER A 1 213 ? 3.481 -22.051 8.593 1.00 96.06 213 SER A C 1
ATOM 1704 O O . SER A 1 213 ? 4.464 -22.779 8.446 1.00 96.06 213 SER A O 1
ATOM 1706 N N . ARG A 1 214 ? 2.286 -22.351 8.069 1.00 96.88 214 ARG A N 1
ATOM 1707 C CA . ARG A 1 214 ? 2.052 -23.534 7.229 1.00 96.88 214 ARG A CA 1
ATOM 1708 C C . ARG A 1 214 ? 2.797 -23.443 5.896 1.00 96.88 214 ARG A C 1
ATOM 1710 O O . ARG A 1 214 ? 3.335 -24.446 5.432 1.00 96.88 214 ARG A O 1
ATOM 1717 N N . LEU A 1 215 ? 2.805 -22.263 5.279 1.00 96.62 215 LEU A N 1
ATOM 1718 C CA . LEU A 1 215 ? 3.313 -22.031 3.923 1.00 96.62 215 LEU A CA 1
ATOM 1719 C C . LEU A 1 215 ? 4.752 -21.514 3.867 1.00 96.62 215 LEU A C 1
ATOM 1721 O O . LEU A 1 215 ? 5.249 -21.214 2.782 1.00 96.62 215 LEU A O 1
ATOM 1725 N N . PHE A 1 216 ? 5.438 -21.432 5.008 1.00 95.75 216 PHE A N 1
ATOM 1726 C CA . PHE A 1 216 ? 6.732 -20.765 5.148 1.00 95.75 216 PHE A CA 1
ATOM 1727 C C . PHE A 1 216 ? 7.746 -21.165 4.072 1.00 95.75 216 PHE A C 1
ATOM 1729 O O . PHE A 1 216 ? 8.382 -20.304 3.468 1.00 95.75 216 PHE A O 1
ATOM 1736 N N . ASN A 1 217 ? 7.881 -22.464 3.792 1.00 95.69 217 ASN A N 1
ATOM 1737 C CA . ASN A 1 217 ? 8.841 -22.957 2.804 1.00 95.69 217 ASN A CA 1
ATOM 1738 C C . ASN A 1 217 ? 8.479 -22.548 1.372 1.00 95.69 217 ASN A C 1
ATOM 1740 O O . ASN A 1 217 ? 9.371 -22.226 0.593 1.00 95.69 217 ASN A O 1
ATOM 1744 N N . ASP A 1 218 ? 7.194 -22.557 1.019 1.00 95.38 218 ASP A N 1
ATOM 1745 C CA . ASP A 1 218 ? 6.749 -22.186 -0.325 1.00 95.38 218 ASP A CA 1
ATOM 1746 C C . ASP A 1 218 ? 6.885 -20.677 -0.521 1.00 95.38 218 ASP A C 1
ATOM 1748 O O . ASP A 1 218 ? 7.509 -20.244 -1.487 1.00 95.38 218 ASP A O 1
ATOM 1752 N N . ILE A 1 219 ? 6.434 -19.883 0.455 1.00 95.50 219 ILE A N 1
ATOM 1753 C CA . ILE A 1 219 ? 6.614 -18.426 0.469 1.00 95.50 219 ILE A CA 1
ATOM 1754 C C . ILE A 1 219 ? 8.106 -18.068 0.415 1.00 95.50 219 ILE A C 1
ATOM 1756 O O . ILE A 1 219 ? 8.495 -17.201 -0.361 1.00 95.50 219 ILE A O 1
ATOM 1760 N N . SER A 1 220 ? 8.967 -18.766 1.162 1.00 94.31 220 SER A N 1
ATOM 1761 C CA . SER A 1 220 ? 10.422 -18.550 1.132 1.00 94.31 220 SER A CA 1
ATOM 1762 C C . SER A 1 220 ? 11.034 -18.841 -0.240 1.00 94.31 220 SER A C 1
ATOM 1764 O O . SER A 1 220 ? 11.923 -18.115 -0.683 1.00 94.31 220 SER A O 1
ATOM 1766 N N . VAL A 1 221 ? 10.560 -19.878 -0.941 1.00 94.25 221 VAL A N 1
ATOM 1767 C CA . VAL A 1 221 ? 10.993 -20.179 -2.315 1.00 94.25 221 VAL A CA 1
ATOM 1768 C C . VAL A 1 221 ? 10.550 -19.079 -3.276 1.00 94.25 221 VAL A C 1
ATOM 1770 O O . VAL A 1 221 ? 11.358 -18.639 -4.095 1.00 94.25 221 VAL A O 1
ATOM 1773 N N . VAL A 1 222 ? 9.307 -18.599 -3.160 1.00 95.12 222 VAL A N 1
ATOM 1774 C CA . VAL A 1 222 ? 8.830 -17.451 -3.947 1.00 95.12 222 VAL A CA 1
ATOM 1775 C C . VAL A 1 222 ? 9.697 -16.226 -3.661 1.00 95.12 222 VAL A C 1
ATOM 1777 O O . VAL A 1 222 ? 10.160 -15.583 -4.599 1.00 95.12 222 VAL A O 1
ATOM 1780 N N . MET A 1 223 ? 9.995 -15.951 -2.386 1.00 91.12 223 MET A N 1
ATOM 1781 C CA . MET A 1 223 ? 10.846 -14.835 -1.972 1.00 91.12 223 MET A CA 1
ATOM 1782 C C . MET A 1 223 ? 12.249 -14.895 -2.572 1.00 91.12 223 MET A C 1
ATOM 1784 O O . MET A 1 223 ? 12.754 -13.888 -3.062 1.00 91.12 223 MET A O 1
ATOM 1788 N N . ALA A 1 224 ? 12.869 -16.073 -2.562 1.00 90.88 224 ALA A N 1
ATOM 1789 C CA . ALA A 1 224 ? 14.204 -16.264 -3.114 1.00 90.88 224 ALA A CA 1
ATOM 1790 C C . ALA A 1 224 ? 14.245 -16.088 -4.639 1.00 90.88 224 ALA A C 1
ATOM 1792 O O . ALA A 1 224 ? 15.254 -15.634 -5.174 1.00 90.88 224 ALA A O 1
ATOM 1793 N N . GLN A 1 225 ? 13.167 -16.447 -5.341 1.00 90.38 225 GLN A N 1
ATOM 1794 C CA . GLN A 1 225 ? 13.137 -16.404 -6.801 1.00 90.38 225 GLN A CA 1
ATOM 1795 C C . GLN A 1 225 ? 12.628 -15.079 -7.370 1.00 90.38 225 GLN A C 1
ATOM 1797 O O . GLN A 1 225 ? 13.122 -14.671 -8.418 1.00 90.38 225 GLN A O 1
ATOM 1802 N N . MET A 1 226 ? 11.681 -14.385 -6.725 1.00 84.00 226 MET A N 1
ATOM 1803 C CA . MET A 1 226 ? 11.002 -13.245 -7.364 1.00 84.00 226 MET A CA 1
ATOM 1804 C C . MET A 1 226 ? 11.892 -11.997 -7.551 1.00 84.00 226 MET A C 1
ATOM 1806 O O . MET A 1 226 ? 11.543 -11.116 -8.336 1.00 84.00 226 MET A O 1
ATOM 1810 N N . ASN A 1 227 ? 13.055 -11.935 -6.892 1.00 80.25 227 ASN A N 1
ATOM 1811 C CA . ASN A 1 227 ? 14.075 -10.916 -7.172 1.00 80.25 227 ASN A CA 1
ATOM 1812 C C . ASN A 1 227 ? 14.596 -10.975 -8.622 1.00 80.25 227 ASN A C 1
ATOM 1814 O O . ASN A 1 227 ? 15.220 -10.022 -9.067 1.00 80.25 227 ASN A O 1
ATOM 1818 N N . GLY A 1 228 ? 14.325 -12.057 -9.365 1.00 88.25 228 GLY A N 1
ATOM 1819 C CA . GLY A 1 228 ? 14.478 -12.106 -10.821 1.00 88.25 228 GLY A CA 1
ATOM 1820 C C . GLY A 1 228 ? 13.240 -11.578 -11.565 1.00 88.25 228 GLY A C 1
ATOM 1821 O O . GLY A 1 228 ? 13.304 -10.500 -12.144 1.00 88.25 228 GLY A O 1
ATOM 1822 N N . PRO A 1 229 ? 12.102 -12.300 -11.566 1.00 93.75 229 PRO A N 1
ATOM 1823 C CA . PRO A 1 229 ? 10.908 -11.961 -12.336 1.00 93.75 229 PRO A CA 1
ATOM 1824 C C . PRO A 1 229 ? 10.451 -10.503 -12.236 1.00 93.75 229 PRO A C 1
ATOM 1826 O O . PRO A 1 229 ? 10.236 -9.890 -13.272 1.00 93.75 229 PRO A O 1
ATOM 1829 N N . VAL A 1 230 ? 10.318 -9.923 -11.038 1.00 93.75 230 VAL A N 1
ATOM 1830 C CA . VAL A 1 230 ? 9.779 -8.555 -10.888 1.00 93.75 230 VAL A CA 1
ATOM 1831 C C . VAL A 1 230 ? 10.642 -7.517 -11.620 1.00 93.75 230 VAL A C 1
ATOM 1833 O O . VAL A 1 230 ? 10.146 -6.918 -12.577 1.00 93.75 230 VAL A O 1
ATOM 1836 N N . PRO A 1 231 ? 11.924 -7.318 -11.258 1.00 94.62 231 PRO A N 1
ATOM 1837 C CA . PRO A 1 231 ? 12.750 -6.326 -11.938 1.00 94.62 231 PRO A CA 1
ATOM 1838 C C . PRO A 1 231 ? 13.009 -6.673 -13.409 1.00 94.62 231 PRO A C 1
ATOM 1840 O O . PRO A 1 231 ? 12.956 -5.786 -14.253 1.00 94.62 231 PRO A O 1
ATOM 1843 N N . LEU A 1 232 ? 13.220 -7.950 -13.751 1.00 97.38 232 LEU A N 1
ATOM 1844 C CA . LEU A 1 232 ? 13.573 -8.342 -15.120 1.00 97.38 232 LEU A CA 1
ATOM 1845 C C . LEU A 1 232 ? 12.396 -8.245 -16.103 1.00 97.38 232 LEU A C 1
ATOM 1847 O O . LEU A 1 232 ? 12.606 -7.957 -17.282 1.00 97.38 232 LEU A O 1
ATOM 1851 N N . ILE A 1 233 ? 11.155 -8.482 -15.657 1.00 97.62 233 ILE A N 1
ATOM 1852 C CA . ILE A 1 233 ? 9.964 -8.218 -16.482 1.00 97.62 233 ILE A CA 1
ATOM 1853 C C . ILE A 1 233 ? 9.825 -6.715 -16.711 1.00 97.62 233 ILE A C 1
ATOM 1855 O O . ILE A 1 233 ? 9.576 -6.297 -17.842 1.00 97.62 233 ILE A O 1
ATOM 1859 N N . ASN A 1 234 ? 9.997 -5.916 -15.652 1.00 96.25 234 ASN A N 1
ATOM 1860 C CA . ASN A 1 234 ? 9.925 -4.466 -15.749 1.00 96.25 234 ASN A CA 1
ATOM 1861 C C . ASN A 1 234 ? 10.951 -3.938 -16.752 1.00 96.25 234 ASN A C 1
ATOM 1863 O O . ASN A 1 234 ? 10.528 -3.310 -17.713 1.00 96.25 234 ASN A O 1
ATOM 1867 N N . ASP A 1 235 ? 12.230 -4.294 -16.602 1.00 96.81 235 ASP A N 1
ATOM 1868 C CA . ASP A 1 235 ? 13.315 -3.857 -17.490 1.00 96.81 235 ASP A CA 1
ATOM 1869 C C . ASP A 1 235 ? 13.073 -4.297 -18.941 1.00 96.81 235 ASP A C 1
ATOM 1871 O O . ASP A 1 235 ? 13.338 -3.551 -19.885 1.00 96.81 235 ASP A O 1
ATOM 1875 N N . LEU A 1 236 ? 12.549 -5.515 -19.146 1.00 97.88 236 LEU A N 1
ATOM 1876 C CA . LEU A 1 236 ? 12.281 -6.027 -20.488 1.00 97.88 236 LEU A CA 1
ATOM 1877 C C . LEU A 1 236 ? 11.180 -5.219 -21.176 1.00 97.88 236 LEU A C 1
ATOM 1879 O O . LEU A 1 236 ? 11.323 -4.876 -22.345 1.00 97.88 236 LEU A O 1
ATOM 1883 N N . ILE A 1 237 ? 10.080 -4.925 -20.480 1.00 97.25 237 ILE A N 1
ATOM 1884 C CA . ILE A 1 237 ? 8.940 -4.215 -21.072 1.00 97.25 237 ILE A CA 1
ATOM 1885 C C . ILE A 1 237 ? 9.189 -2.697 -21.115 1.00 97.25 237 ILE A C 1
ATOM 1887 O O . ILE A 1 237 ? 8.767 -2.027 -22.060 1.00 97.25 237 ILE A O 1
ATOM 1891 N N . SER A 1 238 ? 9.898 -2.142 -20.129 1.00 95.25 238 SER A N 1
ATOM 1892 C CA . SER A 1 238 ? 10.236 -0.718 -20.046 1.00 95.25 238 SER A CA 1
ATOM 1893 C C . SER A 1 238 ? 11.351 -0.295 -20.994 1.00 95.25 238 SER A C 1
ATOM 1895 O O . SER A 1 238 ? 11.470 0.901 -21.270 1.00 95.25 238 SER A O 1
ATOM 1897 N N . PHE A 1 239 ? 12.100 -1.248 -21.556 1.00 95.38 239 PHE A N 1
ATOM 1898 C CA . PHE A 1 239 ? 13.204 -0.991 -22.475 1.00 95.38 239 PHE A CA 1
ATOM 1899 C C . PHE A 1 239 ? 12.863 0.026 -23.572 1.00 95.38 239 PHE A C 1
ATOM 1901 O O . PHE A 1 239 ? 13.663 0.908 -23.872 1.00 95.38 239 PHE A O 1
ATOM 1908 N N . TYR A 1 240 ? 11.652 -0.033 -24.140 1.00 94.62 240 TYR A N 1
ATOM 1909 C CA . TYR A 1 240 ? 11.216 0.933 -25.153 1.00 94.62 240 TYR A CA 1
ATOM 1910 C C . TYR A 1 240 ? 11.123 2.371 -24.619 1.00 94.62 240 TYR A C 1
ATOM 1912 O O . TYR A 1 240 ? 11.629 3.295 -25.253 1.00 94.62 240 TYR A O 1
ATOM 1920 N N . LYS A 1 241 ? 10.507 2.585 -23.445 1.00 91.25 241 LYS A N 1
ATOM 1921 C CA . LYS A 1 241 ? 10.365 3.937 -22.867 1.00 91.25 241 LYS A CA 1
ATOM 1922 C C . LYS A 1 241 ? 11.693 4.518 -22.368 1.00 91.25 241 LYS A C 1
ATOM 1924 O O . LYS A 1 241 ? 11.783 5.732 -22.181 1.00 91.25 241 LYS A O 1
ATOM 1929 N N . GLU A 1 242 ? 12.672 3.655 -22.107 1.00 90.56 242 GLU A N 1
ATOM 1930 C CA . GLU A 1 242 ? 14.002 3.991 -21.587 1.00 90.56 242 GLU A CA 1
ATOM 1931 C C . GLU A 1 242 ? 15.067 4.122 -22.676 1.00 90.56 242 GLU A C 1
ATOM 1933 O O . GLU A 1 242 ? 16.097 4.731 -22.422 1.00 90.56 242 GLU A O 1
ATOM 1938 N N . TRP A 1 243 ? 14.821 3.612 -23.887 1.00 88.06 243 TRP A N 1
ATOM 1939 C CA . TRP A 1 243 ? 15.809 3.566 -24.969 1.00 88.06 243 TRP A CA 1
ATOM 1940 C C . TRP A 1 243 ? 16.470 4.918 -25.278 1.00 88.06 243 TRP A C 1
ATOM 1942 O O . TRP A 1 243 ? 17.687 4.988 -25.438 1.00 88.06 243 TRP A O 1
ATOM 1952 N N . ASP A 1 244 ? 15.674 5.988 -25.340 1.00 79.50 244 ASP A N 1
ATOM 1953 C CA . ASP A 1 244 ? 16.153 7.341 -25.657 1.00 79.50 244 ASP A CA 1
ATOM 1954 C C . ASP A 1 244 ? 16.445 8.189 -24.406 1.00 79.50 244 ASP A C 1
ATOM 1956 O O . ASP A 1 244 ? 16.724 9.386 -24.518 1.00 79.50 244 ASP A O 1
ATOM 1960 N N . ARG A 1 245 ? 16.360 7.605 -23.202 1.00 75.56 245 ARG A N 1
ATOM 1961 C CA . ARG A 1 245 ? 16.634 8.324 -21.954 1.00 75.56 245 ARG A CA 1
ATOM 1962 C C . ARG A 1 245 ? 18.115 8.245 -21.606 1.00 75.56 245 ARG A C 1
ATOM 1964 O O . ARG A 1 245 ? 18.737 7.195 -21.704 1.00 75.56 245 ARG A O 1
ATOM 1971 N N . ASP A 1 246 ? 18.670 9.363 -21.145 1.00 68.56 246 ASP A N 1
ATOM 1972 C CA . ASP A 1 246 ? 20.046 9.449 -20.633 1.00 68.56 246 ASP A CA 1
ATOM 1973 C C . ASP A 1 246 ? 20.108 9.053 -19.142 1.00 68.56 246 ASP A C 1
ATOM 1975 O O . ASP A 1 246 ? 20.694 9.742 -18.302 1.00 68.56 246 ASP A O 1
ATOM 1979 N N . GLU A 1 247 ? 19.406 7.969 -18.804 1.00 77.50 247 GLU A N 1
ATOM 1980 C CA . GLU A 1 247 ? 19.255 7.423 -17.454 1.00 77.50 247 GLU A CA 1
ATOM 1981 C C . GLU A 1 247 ? 19.823 5.994 -17.431 1.00 77.50 247 GLU A C 1
ATOM 1983 O O . GLU A 1 247 ? 19.440 5.175 -18.273 1.00 77.50 247 GLU A O 1
ATOM 1988 N N . PRO A 1 248 ? 20.744 5.675 -16.502 1.00 84.62 248 PRO A N 1
ATOM 1989 C CA . PRO A 1 248 ? 21.219 4.311 -16.305 1.00 84.62 248 PRO A CA 1
ATOM 1990 C C . PRO A 1 248 ? 20.074 3.334 -16.028 1.00 84.62 248 PRO A C 1
ATOM 1992 O O . PRO A 1 248 ? 19.271 3.543 -15.129 1.00 84.62 248 PRO A O 1
ATOM 1995 N N . ASN A 1 249 ? 20.047 2.225 -16.757 1.00 90.38 249 ASN A N 1
ATOM 1996 C CA . ASN A 1 249 ? 19.197 1.067 -16.498 1.00 90.38 249 ASN A CA 1
ATOM 1997 C C . ASN A 1 249 ? 20.038 -0.221 -16.504 1.00 90.38 249 ASN A C 1
ATOM 1999 O O . ASN A 1 249 ? 21.240 -0.206 -16.798 1.00 90.38 249 ASN A O 1
ATOM 2003 N N . LEU A 1 250 ? 19.420 -1.365 -16.195 1.00 94.75 250 LEU A N 1
ATOM 2004 C CA . LEU A 1 250 ? 20.125 -2.650 -16.130 1.00 94.75 250 LEU A CA 1
ATOM 2005 C C . LEU A 1 250 ? 20.873 -2.979 -17.435 1.00 94.75 250 LEU A C 1
ATOM 2007 O O . LEU A 1 250 ? 22.021 -3.431 -17.401 1.00 94.75 250 LEU A O 1
ATOM 2011 N N . VAL A 1 251 ? 20.252 -2.710 -18.586 1.00 94.25 251 VAL A N 1
ATOM 2012 C CA . VAL A 1 251 ? 20.827 -3.014 -19.902 1.00 94.25 251 VAL A CA 1
ATOM 2013 C C . VAL A 1 251 ? 22.025 -2.110 -20.197 1.00 94.25 251 VAL A C 1
ATOM 2015 O O . VAL A 1 251 ? 23.079 -2.602 -20.607 1.00 94.25 251 VAL A O 1
ATOM 2018 N N . SER A 1 252 ? 21.920 -0.803 -19.939 1.00 92.50 252 SER A N 1
ATOM 2019 C CA . SER A 1 252 ? 23.052 0.117 -20.096 1.00 92.50 252 SER A CA 1
ATOM 2020 C C . SER A 1 252 ? 24.185 -0.188 -19.114 1.00 92.50 252 SER A C 1
ATOM 2022 O O . SER A 1 252 ? 25.354 -0.068 -19.482 1.00 92.50 252 SER A O 1
ATOM 2024 N N . ASN A 1 253 ? 23.861 -0.641 -17.898 1.00 94.62 253 ASN A N 1
ATOM 2025 C CA . ASN A 1 253 ? 24.851 -1.047 -16.900 1.00 94.62 253 ASN A CA 1
ATOM 2026 C C . ASN A 1 253 ? 25.628 -2.282 -17.373 1.00 94.62 253 ASN A C 1
ATOM 2028 O O . ASN A 1 253 ? 26.854 -2.289 -17.301 1.00 94.62 253 ASN A O 1
ATOM 2032 N N . TRP A 1 254 ? 24.965 -3.293 -17.949 1.00 96.50 254 TRP A N 1
ATOM 2033 C CA . TRP A 1 254 ? 25.674 -4.416 -18.578 1.00 96.50 254 TRP A CA 1
ATOM 2034 C C . TRP A 1 254 ? 26.540 -3.984 -19.759 1.00 96.50 254 TRP A C 1
ATOM 2036 O O . TRP A 1 254 ? 27.673 -4.449 -19.879 1.00 96.50 254 TRP A O 1
ATOM 2046 N N . CYS A 1 255 ? 26.052 -3.079 -20.611 1.00 94.62 255 CYS A N 1
ATOM 2047 C CA . CYS A 1 255 ? 26.861 -2.534 -21.700 1.00 94.62 255 CYS A CA 1
ATOM 2048 C C . CYS A 1 255 ? 28.143 -1.866 -21.169 1.00 94.62 255 CYS A C 1
ATOM 2050 O O . CYS A 1 255 ? 29.229 -2.116 -21.694 1.00 94.62 255 CYS A O 1
ATOM 2052 N N . ALA A 1 256 ? 28.037 -1.057 -20.110 1.00 93.88 256 ALA A N 1
ATOM 2053 C CA . ALA A 1 256 ? 29.167 -0.351 -19.505 1.00 93.88 256 ALA A CA 1
ATOM 2054 C C . ALA A 1 256 ? 30.158 -1.299 -18.807 1.00 93.88 256 ALA A C 1
ATOM 2056 O O . ALA A 1 256 ? 31.372 -1.210 -19.016 1.00 93.88 256 ALA A O 1
ATOM 2057 N N . VAL A 1 257 ? 29.640 -2.221 -17.997 1.00 97.00 257 VAL A N 1
ATOM 2058 C CA . VAL A 1 257 ? 30.437 -3.121 -17.161 1.00 97.00 257 VAL A CA 1
ATOM 2059 C C . VAL A 1 257 ? 31.106 -4.222 -17.987 1.00 97.00 257 VAL A C 1
ATOM 2061 O O . VAL A 1 257 ? 32.315 -4.434 -17.856 1.00 97.00 257 VAL A O 1
ATOM 2064 N N . ASP A 1 258 ? 30.364 -4.882 -18.878 1.00 96.00 258 ASP A N 1
ATOM 2065 C CA . ASP A 1 258 ? 30.860 -6.037 -19.637 1.00 96.00 258 ASP A CA 1
ATOM 2066 C C . ASP A 1 258 ? 31.462 -5.635 -20.992 1.00 96.00 258 ASP A C 1
ATOM 2068 O O . ASP A 1 258 ? 32.186 -6.415 -21.616 1.00 96.00 258 ASP A O 1
ATOM 2072 N N . GLY A 1 259 ? 31.183 -4.418 -21.472 1.00 94.12 259 GLY A N 1
ATOM 2073 C CA . GLY A 1 259 ? 31.586 -3.973 -22.806 1.00 94.12 259 GLY A CA 1
ATOM 2074 C C . GLY A 1 259 ? 30.838 -4.692 -23.933 1.00 94.12 259 GLY A C 1
ATOM 2075 O O . GLY A 1 259 ? 31.400 -4.867 -25.016 1.00 94.12 259 GLY A O 1
ATOM 2076 N N . ILE A 1 260 ? 29.606 -5.143 -23.675 1.00 95.75 260 ILE A N 1
ATOM 2077 C CA . ILE A 1 260 ? 28.733 -5.768 -24.678 1.00 95.75 260 ILE A CA 1
ATOM 2078 C C . ILE A 1 260 ? 27.854 -4.728 -25.381 1.00 95.75 260 ILE A C 1
ATOM 2080 O O . ILE A 1 260 ? 27.620 -3.637 -24.868 1.00 95.75 260 ILE A O 1
ATOM 2084 N N . GLY A 1 261 ? 27.368 -5.071 -26.576 1.00 93.12 261 GLY A N 1
ATOM 2085 C CA . GLY A 1 261 ? 26.405 -4.242 -27.299 1.00 93.12 261 GLY A CA 1
ATOM 2086 C C . GLY A 1 261 ? 24.995 -4.336 -26.710 1.00 93.12 261 GLY A C 1
ATOM 2087 O O . GLY A 1 261 ? 24.623 -5.353 -26.126 1.00 93.12 261 GLY A O 1
ATOM 2088 N N . MET A 1 262 ? 24.196 -3.295 -26.944 1.00 92.25 262 MET A N 1
ATOM 2089 C CA . MET A 1 262 ? 22.823 -3.172 -26.445 1.00 92.25 262 MET A CA 1
ATOM 2090 C C . MET A 1 262 ? 21.914 -4.338 -26.868 1.00 92.25 262 MET A C 1
ATOM 2092 O O . MET A 1 262 ? 21.143 -4.844 -26.060 1.00 92.25 262 MET A O 1
ATOM 2096 N N . GLU A 1 263 ? 22.045 -4.826 -28.106 1.00 93.62 263 GLU A N 1
ATOM 2097 C CA . GLU A 1 263 ? 21.288 -5.992 -28.588 1.00 93.62 263 GLU A CA 1
ATOM 2098 C C . GLU A 1 263 ? 21.622 -7.266 -27.799 1.00 93.62 263 GLU A C 1
ATOM 2100 O O . GLU A 1 263 ? 20.720 -7.986 -27.381 1.00 93.62 263 GLU A O 1
ATOM 2105 N N . ALA A 1 264 ? 22.907 -7.514 -27.523 1.00 96.31 264 ALA A N 1
ATOM 2106 C CA . ALA A 1 264 ? 23.343 -8.666 -26.732 1.00 96.31 264 ALA A CA 1
ATOM 2107 C C . ALA A 1 264 ? 22.895 -8.555 -25.265 1.00 96.31 264 ALA A C 1
ATOM 2109 O O . ALA A 1 264 ? 22.555 -9.557 -24.635 1.00 96.31 264 ALA A O 1
ATOM 2110 N N . ALA A 1 265 ? 22.870 -7.337 -24.722 1.00 96.31 265 ALA A N 1
ATOM 2111 C CA . ALA A 1 265 ? 22.353 -7.074 -23.387 1.00 96.31 265 ALA A CA 1
ATOM 2112 C C . ALA A 1 265 ? 20.825 -7.288 -23.312 1.00 96.31 265 ALA A C 1
ATOM 2114 O O . ALA A 1 265 ? 20.347 -7.881 -22.346 1.00 96.31 265 ALA A O 1
ATOM 2115 N N . LEU A 1 266 ? 20.064 -6.908 -24.348 1.00 96.50 266 LEU A N 1
ATOM 2116 C CA . LEU A 1 266 ? 18.626 -7.190 -24.448 1.00 96.50 266 LEU A CA 1
ATOM 2117 C C . LEU A 1 266 ? 18.333 -8.689 -24.633 1.00 96.50 266 LEU A C 1
ATOM 2119 O O . LEU A 1 266 ? 17.395 -9.212 -24.029 1.00 96.50 266 LEU A O 1
ATOM 2123 N N . GLU A 1 267 ? 19.127 -9.413 -25.428 1.00 97.75 267 GLU A N 1
ATOM 2124 C CA . GLU A 1 267 ? 19.004 -10.875 -25.535 1.00 97.75 267 GLU A CA 1
ATOM 2125 C C . GLU A 1 267 ? 19.256 -11.550 -24.183 1.00 97.75 267 GLU A C 1
ATOM 2127 O O . GLU A 1 267 ? 18.451 -12.379 -23.753 1.00 97.75 267 GLU A O 1
ATOM 2132 N N . ARG A 1 268 ? 20.301 -11.122 -23.461 1.00 97.62 268 ARG A N 1
ATOM 2133 C CA . ARG A 1 268 ? 20.570 -11.590 -22.097 1.00 97.62 268 ARG A CA 1
ATOM 2134 C C . ARG A 1 268 ? 19.396 -11.314 -21.161 1.00 97.62 268 ARG A C 1
ATOM 2136 O O . ARG A 1 268 ? 18.999 -12.223 -20.435 1.00 97.62 268 ARG A O 1
ATOM 2143 N N . LEU A 1 269 ? 18.851 -10.095 -21.180 1.00 98.00 269 LEU A N 1
ATOM 2144 C CA . LEU A 1 269 ? 17.681 -9.731 -20.382 1.00 98.00 269 LEU A CA 1
ATOM 2145 C C . LEU A 1 269 ? 16.520 -10.684 -20.669 1.00 98.00 269 LEU A C 1
ATOM 2147 O O . LEU A 1 269 ? 15.979 -11.293 -19.757 1.00 98.00 269 LEU A O 1
ATOM 2151 N N . THR A 1 270 ? 16.212 -10.883 -21.950 1.00 98.56 270 THR A N 1
ATOM 2152 C CA . THR A 1 270 ? 15.128 -11.760 -22.410 1.00 98.56 270 THR A CA 1
ATOM 2153 C C . THR A 1 270 ? 15.285 -13.184 -21.874 1.00 98.56 270 THR A C 1
ATOM 2155 O O . THR A 1 270 ? 14.342 -13.751 -21.318 1.00 98.56 270 THR A O 1
ATOM 2158 N N . ASP A 1 271 ? 16.476 -13.767 -22.023 1.00 98.50 271 ASP A N 1
ATOM 2159 C CA . ASP A 1 271 ? 16.745 -15.141 -21.602 1.00 98.50 271 ASP A CA 1
ATOM 2160 C C . ASP A 1 271 ? 16.680 -15.292 -20.076 1.00 98.50 271 ASP A C 1
ATOM 2162 O O . ASP A 1 271 ? 16.131 -16.279 -19.578 1.00 98.50 271 ASP A O 1
ATOM 2166 N N . GLN A 1 272 ? 17.180 -14.303 -19.327 1.00 97.81 272 GLN A N 1
ATOM 2167 C CA . GLN A 1 272 ? 17.090 -14.289 -17.867 1.00 97.81 272 GLN A CA 1
ATOM 2168 C C . GLN A 1 272 ? 15.644 -14.130 -17.387 1.00 97.81 272 GLN A C 1
ATOM 2170 O O . GLN A 1 272 ? 15.214 -14.911 -16.539 1.00 97.81 272 GLN A O 1
ATOM 2175 N N . THR A 1 273 ? 14.863 -13.209 -17.964 1.00 98.38 273 THR A N 1
ATOM 2176 C CA . THR A 1 273 ? 13.442 -13.021 -17.626 1.00 98.38 273 THR A CA 1
ATOM 2177 C C . THR A 1 273 ? 12.653 -14.314 -17.832 1.00 98.38 273 THR A C 1
ATOM 2179 O O . THR A 1 273 ? 11.933 -14.753 -16.931 1.00 98.38 273 THR A O 1
ATOM 2182 N N . ILE 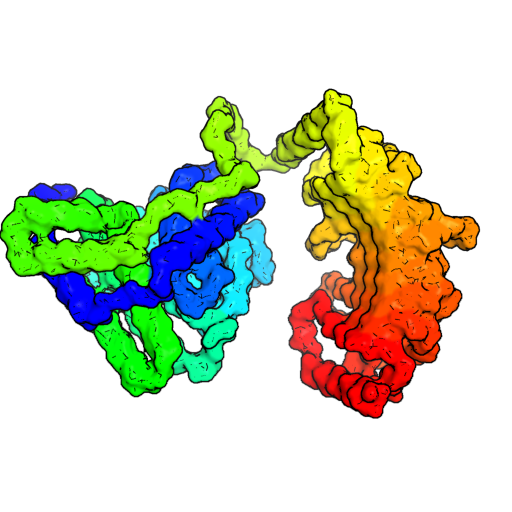A 1 274 ? 12.827 -14.968 -18.989 1.00 98.69 274 ILE A N 1
ATOM 2183 C CA . ILE A 1 274 ? 12.171 -16.245 -19.303 1.00 98.69 274 ILE A CA 1
ATOM 2184 C C . ILE A 1 274 ? 12.585 -17.321 -18.303 1.00 98.69 274 ILE A C 1
ATOM 2186 O O . ILE A 1 274 ? 11.725 -17.983 -17.720 1.00 98.69 274 ILE A O 1
ATOM 2190 N N . HIS A 1 275 ? 13.892 -17.494 -18.090 1.00 98.12 275 HIS A N 1
ATOM 2191 C CA . HIS A 1 275 ? 14.403 -18.508 -17.178 1.00 98.12 275 HIS A CA 1
ATOM 2192 C C . HIS A 1 275 ? 13.825 -18.326 -15.772 1.00 98.12 275 HIS A C 1
ATOM 2194 O O . HIS A 1 275 ? 13.254 -19.266 -15.223 1.00 98.12 275 HIS A O 1
ATOM 2200 N N . SER A 1 276 ? 13.907 -17.116 -15.220 1.00 96.94 276 SER A N 1
ATOM 2201 C CA . SER A 1 276 ? 13.433 -16.806 -13.875 1.00 96.94 276 SER A CA 1
ATOM 2202 C C . SER A 1 276 ? 11.935 -17.071 -13.691 1.00 96.94 276 SER A C 1
ATOM 2204 O O . SER A 1 276 ? 11.543 -17.671 -12.692 1.00 96.94 276 SER A O 1
ATOM 2206 N N . CYS A 1 277 ? 11.090 -16.686 -14.653 1.00 97.69 277 CYS A N 1
ATOM 2207 C CA . CYS A 1 277 ? 9.642 -16.900 -14.547 1.00 97.69 277 CYS A CA 1
ATOM 2208 C C . CYS A 1 277 ? 9.265 -18.380 -14.689 1.00 97.69 277 CYS A C 1
ATOM 2210 O O . CYS A 1 277 ? 8.498 -18.914 -13.885 1.00 97.69 277 CYS A O 1
ATOM 2212 N N . VAL A 1 278 ? 9.832 -19.062 -15.690 1.00 97.88 278 VAL A N 1
ATOM 2213 C CA . VAL A 1 278 ? 9.532 -20.473 -15.965 1.00 97.88 278 VAL A CA 1
ATOM 2214 C C . VAL A 1 278 ? 10.025 -21.369 -14.831 1.00 97.88 278 VAL A C 1
ATOM 2216 O O . VAL A 1 278 ? 9.303 -22.277 -14.420 1.00 97.88 278 VAL A O 1
ATOM 2219 N N . GLN A 1 279 ? 11.224 -21.120 -14.290 1.00 97.19 279 GLN A N 1
ATOM 2220 C CA . GLN A 1 279 ? 11.722 -21.894 -13.149 1.00 97.19 279 GLN A CA 1
ATOM 2221 C C . GLN A 1 279 ? 10.847 -21.705 -11.910 1.00 97.19 279 GLN A C 1
ATOM 2223 O O . GLN A 1 279 ? 10.518 -22.698 -11.260 1.00 97.19 279 GLN A O 1
ATOM 2228 N N . LEU A 1 280 ? 10.412 -20.478 -11.609 1.00 95.88 280 LEU A N 1
ATOM 2229 C CA . LEU A 1 280 ? 9.528 -20.222 -10.475 1.00 95.88 280 LEU A CA 1
ATOM 2230 C C . LEU A 1 280 ? 8.212 -21.001 -10.599 1.00 95.88 280 LEU A C 1
ATOM 2232 O O . LEU A 1 280 ? 7.857 -21.758 -9.694 1.00 95.88 280 LEU A O 1
ATOM 2236 N N . LEU A 1 281 ? 7.519 -20.869 -11.733 1.00 96.81 281 LEU A N 1
ATOM 2237 C CA . LEU A 1 281 ? 6.251 -21.565 -11.975 1.00 96.81 281 LEU A CA 1
ATOM 2238 C C . LEU A 1 281 ? 6.415 -23.086 -11.917 1.00 96.81 281 LEU A C 1
ATOM 2240 O O . LEU A 1 281 ? 5.600 -23.773 -11.300 1.00 96.81 281 LEU A O 1
ATOM 2244 N N . ARG A 1 282 ? 7.492 -23.614 -12.508 1.00 97.06 282 ARG A N 1
ATOM 2245 C CA . ARG A 1 282 ? 7.804 -25.044 -12.476 1.00 97.06 282 ARG A CA 1
ATOM 2246 C C . ARG A 1 282 ? 8.030 -25.545 -11.050 1.00 97.06 282 ARG A C 1
ATOM 2248 O O . ARG A 1 282 ? 7.432 -26.544 -10.661 1.00 97.06 282 ARG A O 1
ATOM 2255 N N . VAL A 1 283 ? 8.874 -24.865 -10.272 1.00 96.06 283 VAL A N 1
ATOM 2256 C CA . VAL A 1 283 ? 9.185 -25.270 -8.893 1.00 96.06 283 VAL A CA 1
ATOM 2257 C C . VAL A 1 283 ? 7.924 -25.267 -8.030 1.00 96.06 283 VAL A C 1
ATOM 2259 O O . VAL A 1 283 ? 7.714 -26.199 -7.260 1.00 96.06 283 VAL A O 1
ATOM 2262 N N . LEU A 1 284 ? 7.055 -24.264 -8.167 1.00 95.56 284 LEU A N 1
ATOM 2263 C CA . LEU A 1 284 ? 5.797 -24.217 -7.415 1.00 95.56 284 LEU A CA 1
ATOM 2264 C C . LEU A 1 284 ? 4.822 -25.323 -7.838 1.00 95.56 284 LEU A C 1
ATOM 2266 O O . LEU A 1 284 ? 4.208 -25.952 -6.977 1.00 95.56 284 LEU A O 1
ATOM 2270 N N . ALA A 1 285 ? 4.731 -25.618 -9.138 1.00 95.81 285 ALA A N 1
ATOM 2271 C CA . ALA A 1 285 ? 3.915 -26.719 -9.646 1.00 95.81 285 ALA A CA 1
ATOM 2272 C C . ALA A 1 285 ? 4.370 -28.087 -9.111 1.00 95.81 285 ALA A C 1
ATOM 2274 O O . ALA A 1 285 ? 3.532 -28.922 -8.777 1.00 95.81 285 ALA A O 1
ATOM 2275 N N . GLU A 1 286 ? 5.680 -28.308 -8.975 1.00 95.31 286 GLU A N 1
ATOM 2276 C CA . GLU A 1 286 ? 6.239 -29.542 -8.407 1.00 95.31 286 GLU A CA 1
ATOM 2277 C C . GLU A 1 286 ? 5.998 -29.663 -6.887 1.00 95.31 286 GLU A C 1
ATOM 2279 O O . GLU A 1 286 ? 5.910 -30.776 -6.368 1.00 95.31 286 GLU A O 1
ATOM 2284 N N . ARG A 1 287 ? 5.870 -28.540 -6.163 1.00 90.81 287 ARG A N 1
ATOM 2285 C CA . ARG A 1 287 ? 5.676 -28.511 -4.698 1.00 90.81 287 ARG A CA 1
ATOM 2286 C C . ARG A 1 287 ? 4.223 -28.712 -4.261 1.00 90.81 287 ARG A C 1
ATOM 2288 O O . ARG A 1 287 ? 3.992 -29.262 -3.187 1.00 90.81 287 ARG A O 1
ATOM 2295 N N . GLY A 1 288 ? 3.258 -28.337 -5.101 1.00 81.00 288 GLY A N 1
ATOM 2296 C CA . GLY A 1 288 ? 1.876 -28.822 -5.016 1.00 81.00 288 GLY A CA 1
ATOM 2297 C C . GLY A 1 288 ? 0.869 -27.981 -4.218 1.00 81.00 288 GLY A C 1
ATOM 2298 O O . GLY A 1 288 ? -0.294 -28.383 -4.164 1.00 81.00 288 GLY A O 1
ATOM 2299 N N . ASP A 1 289 ? 1.237 -26.829 -3.639 1.00 94.56 289 ASP A N 1
ATOM 2300 C CA . ASP A 1 289 ? 0.236 -25.895 -3.086 1.00 94.56 289 ASP A CA 1
ATOM 2301 C C . ASP A 1 289 ? -0.347 -25.020 -4.212 1.00 94.56 289 ASP A C 1
ATOM 2303 O O . ASP A 1 289 ? 0.285 -24.084 -4.711 1.00 94.56 289 ASP A O 1
ATOM 2307 N N . ALA A 1 290 ? -1.565 -25.365 -4.639 1.00 95.50 290 ALA A N 1
ATOM 2308 C CA . ALA A 1 290 ? -2.246 -24.704 -5.749 1.00 95.50 290 ALA A CA 1
ATOM 2309 C C . ALA A 1 290 ? -2.523 -23.219 -5.471 1.00 95.50 290 ALA A C 1
ATOM 2311 O O . ALA A 1 290 ? -2.418 -22.406 -6.381 1.00 95.50 290 ALA A O 1
ATOM 2312 N N . GLN A 1 291 ? -2.806 -22.844 -4.218 1.00 96.00 291 GLN A N 1
ATOM 2313 C CA . GLN A 1 291 ? -3.119 -21.459 -3.867 1.00 96.00 291 GLN A CA 1
ATOM 2314 C C . GLN A 1 291 ? -1.897 -20.552 -4.067 1.00 96.00 291 GLN A C 1
ATOM 2316 O O . GLN A 1 291 ? -2.027 -19.446 -4.596 1.00 96.00 291 GLN A O 1
ATOM 2321 N N . VAL A 1 292 ? -0.704 -21.022 -3.683 1.00 97.06 292 VAL A N 1
ATOM 2322 C CA . VAL A 1 292 ? 0.554 -20.287 -3.899 1.00 97.06 292 VAL A CA 1
ATOM 2323 C C . VAL A 1 292 ? 0.871 -20.173 -5.390 1.00 97.06 292 VAL A C 1
ATOM 2325 O O . VAL A 1 292 ? 1.174 -19.078 -5.866 1.00 97.06 292 VAL A O 1
ATOM 2328 N N . LEU A 1 293 ? 0.767 -21.277 -6.139 1.00 97.31 293 LEU A N 1
ATOM 2329 C CA . LEU A 1 293 ? 1.014 -21.280 -7.583 1.00 97.31 293 LEU A CA 1
ATOM 2330 C C . LEU A 1 293 ? 0.059 -20.339 -8.327 1.00 97.31 293 LEU A C 1
ATOM 2332 O O . LEU A 1 293 ? 0.511 -19.546 -9.152 1.00 97.31 293 LEU A O 1
ATOM 2336 N N . ASP A 1 294 ? -1.237 -20.407 -8.030 1.00 97.50 294 ASP A N 1
ATOM 2337 C CA . ASP A 1 294 ? -2.252 -19.585 -8.687 1.00 97.50 294 ASP A CA 1
ATOM 2338 C C . ASP A 1 294 ? -2.056 -18.102 -8.365 1.00 97.50 294 ASP A C 1
ATOM 2340 O O . ASP A 1 294 ? -2.162 -17.264 -9.256 1.00 97.50 294 ASP A O 1
ATOM 2344 N N . THR A 1 295 ? -1.662 -17.775 -7.132 1.00 97.69 295 THR A N 1
ATOM 2345 C CA . THR A 1 295 ? -1.332 -16.398 -6.727 1.00 97.69 295 THR A CA 1
ATOM 2346 C C . THR A 1 295 ? -0.127 -15.854 -7.486 1.00 97.69 295 THR A C 1
ATOM 2348 O O . THR A 1 295 ? -0.176 -14.742 -8.010 1.00 97.69 295 THR A O 1
ATOM 2351 N N . VAL A 1 296 ? 0.941 -16.644 -7.608 1.00 97.56 296 VAL A N 1
ATOM 2352 C CA . VAL A 1 296 ? 2.143 -16.247 -8.354 1.00 97.56 296 VAL A CA 1
ATOM 2353 C C . VAL A 1 296 ? 1.862 -16.136 -9.853 1.00 97.56 296 VAL A C 1
ATOM 2355 O O . VAL A 1 296 ? 2.300 -15.177 -10.486 1.00 97.56 296 VAL A O 1
ATOM 2358 N N . ARG A 1 297 ? 1.103 -17.069 -10.436 1.00 97.94 297 ARG A N 1
ATOM 2359 C CA . ARG A 1 297 ? 0.715 -17.008 -11.853 1.00 97.94 297 ARG A CA 1
ATOM 2360 C C . ARG A 1 297 ? -0.157 -15.784 -12.135 1.00 97.94 297 ARG A C 1
ATOM 2362 O O . ARG A 1 297 ? 0.126 -15.047 -13.079 1.00 97.94 297 ARG A O 1
ATOM 2369 N N . ALA A 1 298 ? -1.161 -15.538 -11.292 1.00 98.06 298 ALA A N 1
ATOM 2370 C CA . ALA A 1 298 ? -2.023 -14.365 -11.390 1.00 98.06 298 ALA A CA 1
ATOM 2371 C C . ALA A 1 298 ? -1.211 -13.066 -11.302 1.00 98.06 298 ALA A C 1
ATOM 2373 O O . ALA A 1 298 ? -1.455 -12.148 -12.087 1.00 98.06 298 ALA A O 1
ATOM 2374 N N . PHE A 1 299 ? -0.207 -13.011 -10.419 1.00 98.06 299 PHE A N 1
ATOM 2375 C CA . PHE A 1 299 ? 0.722 -11.887 -10.337 1.00 98.06 299 PHE A CA 1
ATOM 2376 C C . PHE A 1 299 ? 1.507 -11.687 -11.633 1.00 98.06 299 PHE A C 1
ATOM 2378 O O . PHE A 1 299 ? 1.478 -10.591 -12.178 1.00 98.06 299 PHE A O 1
ATOM 2385 N N . LEU A 1 300 ? 2.168 -12.722 -12.163 1.00 98.00 300 LEU A N 1
ATOM 2386 C CA . LEU A 1 300 ? 2.980 -12.596 -13.381 1.00 98.00 300 LEU A CA 1
ATOM 2387 C C . LEU A 1 300 ? 2.140 -12.132 -14.580 1.00 98.00 300 LEU A C 1
ATOM 2389 O O . LEU A 1 300 ? 2.546 -11.222 -15.302 1.00 98.00 300 LEU A O 1
ATOM 2393 N N . HIS A 1 301 ? 0.951 -12.711 -14.768 1.00 98.56 301 HIS A N 1
ATOM 2394 C CA . HIS A 1 301 ? 0.046 -12.309 -15.849 1.00 98.56 301 HIS A CA 1
ATOM 2395 C C . HIS A 1 301 ? -0.469 -10.884 -15.624 1.00 98.56 301 HIS A C 1
ATOM 2397 O O . HIS A 1 301 ? -0.404 -10.048 -16.521 1.00 98.56 301 HIS A O 1
ATOM 2403 N N . GLY A 1 302 ? -0.903 -10.571 -14.404 1.00 98.25 302 GLY A N 1
ATOM 2404 C CA . GLY A 1 302 ? -1.351 -9.237 -14.024 1.00 98.25 302 GLY A CA 1
ATOM 2405 C C . GLY A 1 302 ? -0.284 -8.160 -14.217 1.00 98.25 302 GLY A C 1
ATOM 2406 O O . GLY A 1 302 ? -0.586 -7.080 -14.720 1.00 98.25 302 GLY A O 1
ATOM 2407 N N . TYR A 1 303 ? 0.970 -8.471 -13.888 1.00 97.94 303 TYR A N 1
ATOM 2408 C CA . TYR A 1 303 ? 2.111 -7.567 -14.015 1.00 97.94 303 TYR A CA 1
ATOM 2409 C C . TYR A 1 303 ? 2.420 -7.256 -15.476 1.00 97.94 303 TYR A C 1
ATOM 2411 O O . TYR A 1 303 ? 2.618 -6.092 -15.822 1.00 97.94 303 TYR A O 1
ATOM 2419 N N . VAL A 1 304 ? 2.352 -8.257 -16.357 1.00 98.50 304 VAL A N 1
ATOM 2420 C CA . VAL A 1 304 ? 2.419 -8.043 -17.808 1.00 98.50 304 VAL A CA 1
ATOM 2421 C C . VAL A 1 304 ? 1.261 -7.171 -18.291 1.00 98.50 304 VAL A C 1
ATOM 2423 O O . VAL A 1 304 ? 1.498 -6.188 -18.993 1.00 98.50 304 VAL A O 1
ATOM 2426 N N . THR A 1 305 ? 0.021 -7.482 -17.897 1.00 98.38 305 THR A N 1
ATOM 2427 C CA . THR A 1 305 ? -1.152 -6.685 -18.288 1.00 98.38 305 THR A CA 1
ATOM 2428 C C . THR A 1 305 ? -1.000 -5.228 -17.864 1.00 98.38 305 THR A C 1
ATOM 2430 O O . THR A 1 305 ? -1.250 -4.330 -18.664 1.00 98.38 305 THR A O 1
ATOM 2433 N N . PHE A 1 306 ? -0.562 -4.987 -16.627 1.00 97.00 306 PHE A N 1
ATOM 2434 C CA . PHE A 1 306 ? -0.296 -3.650 -16.106 1.00 97.00 306 PHE A CA 1
ATOM 2435 C C . PHE A 1 306 ? 0.684 -2.887 -17.007 1.00 97.00 306 PHE A C 1
ATOM 2437 O O . PHE A 1 306 ? 0.349 -1.796 -17.460 1.00 97.00 306 PHE A O 1
ATOM 2444 N N . HIS A 1 307 ? 1.841 -3.469 -17.335 1.00 96.56 307 HIS A N 1
ATOM 2445 C CA . HIS A 1 307 ? 2.842 -2.787 -18.161 1.00 96.56 307 HIS A CA 1
ATOM 2446 C C . HIS A 1 307 ? 2.335 -2.475 -19.570 1.00 96.56 307 HIS A C 1
ATOM 2448 O O . HIS A 1 307 ? 2.619 -1.415 -20.118 1.00 96.56 307 HIS A O 1
ATOM 2454 N N . VAL A 1 308 ? 1.594 -3.401 -20.177 1.00 96.44 308 VAL A N 1
ATOM 2455 C CA . VAL A 1 308 ? 1.100 -3.226 -21.547 1.00 96.44 308 VAL A CA 1
ATOM 2456 C C . VAL A 1 308 ? -0.026 -2.196 -21.618 1.00 96.44 308 VAL A C 1
ATOM 2458 O O . VAL A 1 308 ? -0.137 -1.480 -22.615 1.00 96.44 308 VAL A O 1
ATOM 2461 N N . CYS A 1 309 ? -0.862 -2.117 -20.582 1.00 94.00 309 CYS A N 1
ATOM 2462 C CA . CYS A 1 309 ? -2.015 -1.224 -20.546 1.00 94.00 309 CYS A CA 1
ATOM 2463 C C . CYS A 1 309 ? -1.717 0.157 -19.957 1.00 94.00 309 CYS A C 1
ATOM 2465 O O . CYS A 1 309 ? -2.457 1.093 -20.258 1.00 94.00 309 CYS A O 1
ATOM 2467 N N . ASP A 1 310 ? -0.682 0.313 -19.129 1.00 90.06 310 ASP A N 1
ATOM 2468 C CA . ASP A 1 310 ? -0.349 1.617 -18.567 1.00 90.06 310 ASP A CA 1
ATOM 2469 C C . ASP A 1 310 ? 0.332 2.518 -19.622 1.00 90.06 310 ASP A C 1
ATOM 2471 O O . ASP A 1 310 ? 1.372 2.148 -20.185 1.00 90.06 310 ASP A O 1
ATOM 2475 N N . PRO A 1 311 ? -0.202 3.730 -19.882 1.00 87.19 311 PRO A N 1
ATOM 2476 C CA . PRO A 1 311 ? 0.378 4.661 -20.848 1.00 87.19 311 PRO A CA 1
ATOM 2477 C C . PRO A 1 311 ? 1.853 5.015 -20.595 1.00 87.19 311 PRO A C 1
ATOM 2479 O O . PRO A 1 311 ? 2.546 5.394 -21.541 1.00 87.19 311 PRO A O 1
ATOM 2482 N N . ARG A 1 312 ? 2.362 4.869 -19.358 1.00 87.25 312 ARG A N 1
ATOM 2483 C CA . ARG A 1 312 ? 3.767 5.124 -18.987 1.00 87.25 312 ARG A CA 1
ATOM 2484 C C . ARG A 1 312 ? 4.756 4.346 -19.861 1.00 87.25 312 ARG A C 1
ATOM 2486 O O . ARG A 1 312 ? 5.825 4.875 -20.159 1.00 87.25 312 ARG A O 1
ATOM 2493 N N . TYR A 1 313 ? 4.420 3.127 -20.290 1.00 91.50 313 TYR A N 1
ATOM 2494 C CA . TYR A 1 313 ? 5.335 2.245 -21.034 1.00 91.50 313 TYR A CA 1
ATOM 2495 C C . TYR A 1 313 ? 5.283 2.414 -22.555 1.00 91.50 313 TYR A C 1
ATOM 2497 O O . TYR A 1 313 ? 6.144 1.882 -23.252 1.00 91.50 313 TYR A O 1
ATOM 2505 N N . ARG A 1 314 ? 4.308 3.171 -23.079 1.00 93.44 314 ARG A N 1
ATOM 2506 C CA . ARG A 1 314 ? 4.219 3.553 -24.502 1.00 93.44 314 ARG A CA 1
ATOM 2507 C C . ARG A 1 314 ? 4.234 2.381 -25.500 1.00 93.44 314 ARG A C 1
ATOM 2509 O O . ARG A 1 314 ? 4.621 2.547 -26.652 1.00 93.44 314 ARG A O 1
ATOM 2516 N N . LEU A 1 315 ? 3.762 1.194 -25.110 1.00 95.44 315 LEU A N 1
ATOM 2517 C CA . LEU A 1 315 ? 3.753 0.025 -26.007 1.00 95.44 315 LEU A CA 1
ATOM 2518 C C . LEU A 1 315 ? 2.759 0.140 -27.176 1.00 95.44 315 LEU A C 1
ATOM 2520 O O . LEU A 1 315 ? 2.864 -0.615 -28.142 1.00 95.44 315 LEU A O 1
ATOM 2524 N N . GLY A 1 316 ? 1.826 1.096 -27.121 1.00 94.25 316 GLY A N 1
ATOM 2525 C CA . GLY A 1 316 ? 0.993 1.459 -28.272 1.00 94.25 316 GLY A CA 1
ATOM 2526 C C . GLY A 1 316 ? 1.825 1.950 -29.462 1.00 94.25 316 GLY A C 1
ATOM 2527 O O . GLY A 1 316 ? 1.565 1.533 -30.590 1.00 94.25 316 GLY A O 1
ATOM 2528 N N . ASP A 1 317 ? 2.882 2.727 -29.203 1.00 94.62 317 ASP A N 1
ATOM 2529 C CA . ASP A 1 317 ? 3.804 3.228 -30.230 1.00 94.62 317 ASP A CA 1
ATOM 2530 C C . ASP A 1 317 ? 4.530 2.056 -30.920 1.00 94.62 317 ASP A C 1
ATOM 2532 O O . ASP A 1 317 ? 4.655 2.014 -32.144 1.00 94.62 317 ASP A O 1
ATOM 2536 N N . VAL A 1 318 ? 4.952 1.054 -30.137 1.00 93.38 318 VAL A N 1
ATOM 2537 C CA . VAL A 1 318 ? 5.579 -0.179 -30.647 1.00 93.38 318 VAL A CA 1
ATOM 2538 C C . VAL A 1 318 ? 4.600 -0.968 -31.514 1.00 93.38 318 VAL A C 1
ATOM 2540 O O . VAL A 1 318 ? 4.961 -1.421 -32.598 1.00 93.38 318 VAL A O 1
ATOM 2543 N N . CYS A 1 319 ? 3.352 -1.117 -31.060 1.00 93.19 319 CYS A N 1
ATOM 2544 C CA . CYS A 1 319 ? 2.302 -1.822 -31.795 1.00 93.19 319 CYS A CA 1
ATOM 2545 C C . CYS A 1 319 ? 2.023 -1.162 -33.152 1.00 93.19 319 CYS A C 1
ATOM 2547 O O . CYS A 1 319 ? 1.947 -1.852 -34.174 1.00 93.19 319 CYS A O 1
ATOM 2549 N N . GLN A 1 320 ? 1.949 0.171 -33.178 1.00 92.81 320 GLN A N 1
ATOM 2550 C CA . GLN A 1 320 ? 1.805 0.940 -34.408 1.00 92.81 320 GLN A CA 1
ATOM 2551 C C . GLN A 1 320 ? 3.021 0.757 -35.331 1.00 92.81 320 GLN A C 1
ATOM 2553 O O . GLN A 1 320 ? 2.858 0.399 -36.498 1.00 92.81 320 GLN A O 1
ATOM 2558 N N . ALA A 1 321 ? 4.242 0.912 -34.814 1.00 90.62 321 ALA A N 1
ATOM 2559 C CA . ALA A 1 321 ? 5.466 0.748 -35.600 1.00 90.62 321 ALA A CA 1
ATOM 2560 C C . ALA A 1 321 ? 5.614 -0.673 -36.185 1.00 90.62 321 ALA A C 1
ATOM 2562 O O . ALA A 1 321 ? 6.068 -0.852 -37.320 1.00 90.62 321 ALA A O 1
ATOM 2563 N N . ALA A 1 322 ? 5.187 -1.698 -35.442 1.00 88.94 322 ALA A N 1
ATOM 2564 C CA . ALA A 1 322 ? 5.162 -3.085 -35.905 1.00 88.94 322 ALA A CA 1
ATOM 2565 C C . ALA A 1 322 ? 4.088 -3.343 -36.981 1.00 88.94 322 ALA A C 1
ATOM 2567 O O . ALA A 1 322 ? 4.204 -4.303 -37.738 1.00 88.94 322 ALA A O 1
ATOM 2568 N N . ALA A 1 323 ? 3.046 -2.508 -37.070 1.00 84.75 323 ALA A N 1
ATOM 2569 C CA . ALA A 1 323 ? 2.046 -2.575 -38.137 1.00 84.75 323 ALA A CA 1
ATOM 2570 C C . ALA A 1 323 ? 2.519 -1.901 -39.436 1.00 84.75 323 ALA A C 1
ATOM 2572 O O . ALA A 1 323 ? 2.138 -2.329 -40.524 1.00 84.75 323 ALA A O 1
ATOM 2573 N N . GLU A 1 324 ? 3.316 -0.839 -39.317 1.00 82.88 324 GLU A N 1
ATOM 2574 C CA . GLU A 1 324 ? 3.808 -0.036 -40.445 1.00 82.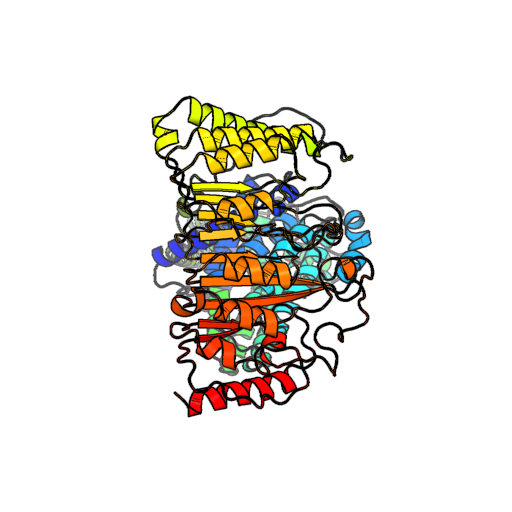88 324 GLU A CA 1
ATOM 2575 C C . GLU A 1 324 ? 5.038 -0.651 -41.125 1.00 82.88 324 GLU A C 1
ATOM 2577 O O . GLU A 1 324 ? 5.296 -0.415 -42.307 1.00 82.88 324 GLU A O 1
ATOM 2582 N N . THR A 1 325 ? 5.804 -1.456 -40.393 1.00 71.81 325 THR A N 1
ATOM 2583 C CA . THR A 1 325 ? 6.953 -2.178 -40.939 1.00 71.81 325 THR A CA 1
ATOM 2584 C C . THR A 1 325 ? 6.523 -3.541 -41.489 1.00 71.81 325 THR A C 1
ATOM 2586 O O . THR A 1 325 ? 5.653 -4.210 -40.937 1.00 71.81 325 THR A O 1
ATOM 2589 N N . ALA A 1 326 ? 7.158 -4.006 -42.573 1.00 63.28 326 ALA A N 1
ATOM 2590 C CA . ALA A 1 326 ? 7.075 -5.406 -43.009 1.00 63.28 326 ALA A CA 1
ATOM 2591 C C . ALA A 1 326 ? 7.905 -6.300 -42.066 1.00 63.28 326 ALA A C 1
ATOM 2593 O O . ALA A 1 326 ? 8.799 -7.022 -42.511 1.00 63.28 326 ALA A O 1
ATOM 2594 N N . ALA A 1 327 ? 7.674 -6.161 -40.757 1.00 57.91 327 ALA A N 1
ATOM 2595 C CA . ALA A 1 327 ? 8.409 -6.864 -39.726 1.00 57.91 327 ALA A CA 1
ATOM 2596 C C . ALA A 1 327 ? 8.291 -8.386 -39.947 1.00 57.91 327 ALA A C 1
ATOM 2598 O O . ALA A 1 327 ? 7.250 -8.868 -40.413 1.00 57.91 327 ALA A O 1
ATOM 2599 N N . PRO A 1 328 ? 9.342 -9.160 -39.628 1.00 66.44 328 PRO A N 1
ATOM 2600 C CA . PRO A 1 328 ? 9.287 -10.618 -39.630 1.00 66.44 328 PRO A CA 1
ATOM 2601 C C . PRO A 1 328 ? 8.166 -11.154 -38.714 1.00 66.44 328 PRO A C 1
ATOM 2603 O O . PRO A 1 328 ? 7.495 -10.401 -38.013 1.00 66.44 328 PRO A O 1
ATOM 2606 N N . VAL A 1 329 ? 7.963 -12.479 -38.722 1.00 75.88 329 VAL A N 1
ATOM 2607 C CA . VAL A 1 329 ? 6.870 -13.233 -38.054 1.00 75.88 329 VAL A CA 1
ATOM 2608 C C . VAL A 1 329 ? 6.475 -12.724 -36.652 1.00 75.88 329 VAL A C 1
ATOM 2610 O O . VAL A 1 329 ? 5.303 -12.812 -36.283 1.00 75.88 329 VAL A O 1
ATOM 2613 N N . ASP A 1 330 ? 7.414 -12.176 -35.881 1.00 87.81 330 ASP A N 1
ATOM 2614 C CA . ASP A 1 330 ? 7.201 -11.723 -34.506 1.00 87.81 330 ASP A CA 1
ATOM 2615 C C . ASP A 1 330 ? 6.430 -10.398 -34.376 1.00 87.81 330 ASP A C 1
ATOM 2617 O O . ASP A 1 330 ? 5.711 -10.224 -33.395 1.00 87.81 330 ASP A O 1
ATOM 2621 N N . GLY A 1 331 ? 6.493 -9.486 -35.354 1.00 89.94 331 GLY A N 1
ATOM 2622 C CA . GLY A 1 331 ? 5.725 -8.228 -35.322 1.00 89.94 331 GLY A CA 1
ATOM 2623 C C . GLY A 1 331 ? 4.205 -8.465 -35.286 1.00 89.94 331 GLY A C 1
ATOM 2624 O O . GLY A 1 331 ? 3.524 -7.993 -34.370 1.00 89.94 331 GLY A O 1
ATOM 2625 N N . PRO A 1 332 ? 3.649 -9.271 -36.213 1.00 92.19 332 PRO A N 1
ATOM 2626 C CA . PRO A 1 332 ? 2.248 -9.689 -36.165 1.00 92.19 332 PRO A CA 1
ATOM 2627 C C . PRO A 1 332 ? 1.860 -10.441 -34.881 1.00 92.19 332 PRO A C 1
ATOM 2629 O O . PRO A 1 332 ? 0.761 -10.234 -34.363 1.00 92.19 332 PRO A O 1
ATOM 2632 N N . LYS A 1 333 ? 2.746 -11.288 -34.335 1.00 94.88 333 LYS A N 1
ATOM 2633 C CA . LYS A 1 333 ? 2.496 -11.986 -33.061 1.00 94.88 333 LYS A CA 1
ATOM 2634 C C . LYS A 1 333 ? 2.452 -11.025 -31.874 1.00 94.88 333 LYS A C 1
ATOM 2636 O O . LYS A 1 333 ? 1.555 -11.137 -31.043 1.00 94.88 333 LYS A O 1
ATOM 2641 N N . PHE A 1 334 ? 3.381 -10.071 -31.806 1.00 95.94 334 PHE A N 1
ATOM 2642 C CA . PHE A 1 334 ? 3.389 -9.032 -30.778 1.00 95.94 334 PHE A CA 1
ATOM 2643 C C . PHE A 1 334 ? 2.068 -8.264 -30.786 1.00 95.94 334 PHE A C 1
ATOM 2645 O O . PHE A 1 334 ? 1.436 -8.122 -29.743 1.00 95.94 334 PHE A O 1
ATOM 2652 N N . ARG A 1 335 ? 1.600 -7.849 -31.969 1.00 95.12 335 ARG A N 1
ATOM 2653 C CA . ARG A 1 335 ? 0.305 -7.177 -32.123 1.00 95.12 335 ARG A CA 1
ATOM 2654 C C . ARG A 1 335 ? -0.865 -8.015 -31.622 1.00 95.12 335 ARG A C 1
ATOM 2656 O O . ARG A 1 335 ? -1.713 -7.497 -30.906 1.00 95.12 335 ARG A O 1
ATOM 2663 N N . HIS A 1 336 ? -0.892 -9.303 -31.962 1.00 95.50 336 HIS A N 1
ATOM 2664 C CA . HIS A 1 336 ? -1.928 -10.210 -31.477 1.00 95.50 336 HIS A CA 1
ATOM 2665 C C . HIS A 1 336 ? -1.971 -10.255 -29.942 1.00 95.50 336 HIS A C 1
ATOM 2667 O O . HIS A 1 336 ? -3.044 -10.128 -29.351 1.00 95.50 336 HIS A O 1
ATOM 2673 N N . TYR A 1 337 ? -0.813 -10.378 -29.287 1.00 97.75 337 TYR A N 1
ATOM 2674 C CA . TYR A 1 337 ? -0.737 -10.313 -27.829 1.00 97.75 337 TYR A CA 1
ATOM 2675 C C . TYR A 1 337 ? -1.136 -8.939 -27.289 1.00 97.75 337 TYR A C 1
ATOM 2677 O O . TYR A 1 337 ? -1.919 -8.874 -26.348 1.00 97.75 337 TYR A O 1
ATOM 2685 N N . TYR A 1 338 ? -0.665 -7.846 -27.889 1.00 97.38 338 TYR A N 1
ATOM 2686 C CA . TYR A 1 338 ? -1.032 -6.490 -27.485 1.00 97.38 338 TYR A CA 1
ATOM 2687 C C . TYR A 1 338 ? -2.555 -6.282 -27.514 1.00 97.38 338 TYR A C 1
ATOM 2689 O O . TYR A 1 338 ? -3.138 -5.810 -26.538 1.00 97.38 338 TYR A O 1
ATOM 2697 N N . GLU A 1 339 ? -3.222 -6.695 -28.594 1.00 96.62 339 GLU A N 1
ATOM 2698 C CA . GLU A 1 339 ? -4.682 -6.638 -28.742 1.00 96.62 339 GLU A CA 1
ATOM 2699 C C . GLU A 1 339 ? -5.392 -7.544 -27.714 1.00 96.62 339 GLU A C 1
ATOM 2701 O O . GLU A 1 339 ? -6.352 -7.112 -27.074 1.00 96.62 339 GLU A O 1
ATOM 2706 N N . LYS A 1 340 ? -4.887 -8.768 -27.476 1.00 96.44 340 LYS A N 1
ATOM 2707 C CA . LYS A 1 340 ? -5.403 -9.679 -26.432 1.00 96.44 340 LYS A CA 1
ATOM 2708 C C . LYS A 1 340 ? -5.342 -9.032 -25.041 1.00 96.44 340 LYS A C 1
ATOM 2710 O O . LYS A 1 340 ? -6.330 -9.043 -24.310 1.00 96.44 340 LYS A O 1
ATOM 2715 N N . ILE A 1 341 ? -4.191 -8.465 -24.687 1.00 97.25 341 ILE A N 1
ATOM 2716 C CA . ILE A 1 341 ? -3.913 -7.879 -23.370 1.00 97.25 341 ILE A CA 1
ATOM 2717 C C . ILE A 1 341 ? -4.743 -6.610 -23.153 1.00 97.25 341 ILE A C 1
ATOM 2719 O O . ILE A 1 341 ? -5.420 -6.460 -22.136 1.00 97.25 341 ILE A O 1
ATOM 2723 N N . THR A 1 342 ? -4.749 -5.702 -24.129 1.00 95.62 342 THR A N 1
ATOM 2724 C CA . THR A 1 342 ? -5.523 -4.452 -24.048 1.00 95.62 342 THR A CA 1
ATOM 2725 C C . THR A 1 342 ? -7.031 -4.697 -24.047 1.00 95.62 342 THR A C 1
ATOM 2727 O O . THR A 1 342 ? -7.759 -3.958 -23.378 1.00 95.62 342 THR A O 1
ATOM 2730 N N . GLY A 1 343 ? -7.500 -5.773 -24.690 1.00 94.31 343 GLY A N 1
ATOM 2731 C CA . GLY A 1 343 ? -8.898 -6.200 -24.650 1.00 94.31 343 GLY A CA 1
ATOM 2732 C C . GLY A 1 343 ? -9.417 -6.460 -23.230 1.00 94.31 343 GLY A C 1
ATOM 2733 O O . GLY A 1 343 ? -10.548 -6.084 -22.912 1.00 94.31 343 GLY A O 1
ATOM 2734 N N . VAL A 1 344 ? -8.581 -7.025 -22.351 1.00 93.38 344 VAL A N 1
ATOM 2735 C CA . VAL A 1 344 ? -8.942 -7.300 -20.947 1.00 93.38 344 VAL A CA 1
ATOM 2736 C C . VAL A 1 344 ? -8.499 -6.199 -19.979 1.00 93.38 344 VAL A C 1
ATOM 2738 O O . VAL A 1 344 ? -9.163 -5.963 -18.969 1.00 93.38 344 VAL A O 1
ATOM 2741 N N . GLY A 1 345 ? -7.391 -5.513 -20.272 1.00 91.75 345 GLY A N 1
ATOM 2742 C CA . GLY A 1 345 ? -6.711 -4.633 -19.324 1.00 91.75 345 GLY A CA 1
ATOM 2743 C C . GLY A 1 345 ? -6.802 -3.132 -19.589 1.00 91.75 345 GLY A C 1
ATOM 2744 O O . GLY A 1 345 ? -6.571 -2.361 -18.667 1.00 91.75 345 GLY A O 1
ATOM 2745 N N . CYS A 1 346 ? -7.134 -2.654 -20.786 1.00 91.38 346 CYS A N 1
ATOM 2746 C CA . CYS A 1 346 ? -7.101 -1.210 -21.049 1.00 91.38 346 CYS A CA 1
ATOM 2747 C C . CYS A 1 346 ? -8.441 -0.555 -20.698 1.00 91.38 346 CYS A C 1
ATOM 2749 O O . CYS A 1 346 ? -9.283 -0.445 -21.579 1.00 91.38 346 CYS A O 1
ATOM 2751 N N . ILE A 1 347 ? -8.663 -0.151 -19.442 1.00 88.50 347 ILE A N 1
ATOM 2752 C CA . ILE A 1 347 ? -9.924 0.444 -18.947 1.00 88.50 347 ILE A CA 1
ATOM 2753 C C . ILE A 1 347 ? -9.908 1.974 -19.104 1.00 88.50 347 ILE A C 1
ATOM 2755 O O . ILE A 1 347 ? -8.925 2.611 -18.729 1.00 88.50 347 ILE A O 1
ATOM 2759 N N . ASP A 1 348 ? -11.005 2.562 -19.600 1.00 81.38 348 ASP A N 1
ATOM 2760 C CA . ASP A 1 348 ? -11.144 4.019 -19.765 1.00 81.38 348 ASP A CA 1
ATOM 2761 C C . ASP A 1 348 ? -10.976 4.764 -18.440 1.00 81.38 348 ASP A C 1
ATOM 2763 O O . ASP A 1 348 ? -11.472 4.320 -17.411 1.00 81.38 348 ASP A O 1
ATOM 2767 N N . VAL A 1 349 ? -10.303 5.916 -18.466 1.00 71.31 349 VAL A N 1
ATOM 2768 C CA . VAL A 1 349 ? -9.865 6.664 -17.271 1.00 71.31 349 VAL A CA 1
ATOM 2769 C C . VAL A 1 349 ? -10.992 7.308 -16.448 1.00 71.31 349 VAL A C 1
ATOM 2771 O O . VAL A 1 349 ? -10.717 7.936 -15.434 1.00 71.31 349 VAL A O 1
ATOM 2774 N N . ASP A 1 350 ? -12.264 7.103 -16.789 1.00 72.44 350 ASP A N 1
ATOM 2775 C CA . ASP A 1 350 ? -13.426 7.657 -16.069 1.00 72.44 350 ASP A CA 1
ATOM 2776 C C . ASP A 1 350 ? -13.516 7.216 -14.587 1.00 72.44 350 ASP A C 1
ATOM 2778 O O . ASP A 1 350 ? -14.294 7.756 -13.789 1.00 72.44 350 ASP A O 1
ATOM 2782 N N . TRP A 1 351 ? -12.706 6.234 -14.179 1.00 77.19 351 TRP A N 1
ATOM 2783 C CA . TRP A 1 351 ? -12.538 5.818 -12.786 1.00 77.19 351 TRP A CA 1
ATOM 2784 C C . TRP A 1 351 ? -11.635 6.742 -11.954 1.00 77.19 351 TRP A C 1
ATOM 2786 O O . TRP A 1 351 ? -11.687 6.647 -10.729 1.00 77.19 351 TRP A O 1
ATOM 2796 N N . THR A 1 352 ? -10.858 7.648 -12.563 1.00 74.00 352 THR A N 1
ATOM 2797 C CA . THR A 1 352 ? -9.934 8.549 -11.844 1.00 74.00 352 THR A CA 1
ATOM 2798 C C . THR A 1 352 ? -10.573 9.854 -11.363 1.00 74.00 352 THR A C 1
ATOM 2800 O O . THR A 1 352 ? -9.873 10.716 -10.834 1.00 74.00 352 THR A O 1
ATOM 2803 N N . VAL A 1 353 ? -11.885 10.040 -11.548 1.00 63.31 353 VAL A N 1
ATOM 2804 C CA . VAL A 1 353 ? -12.593 11.261 -11.130 1.00 63.31 353 VAL A CA 1
ATOM 2805 C C . VAL A 1 353 ? -12.726 11.286 -9.598 1.00 63.31 353 VAL A C 1
ATOM 2807 O O . VAL A 1 353 ? -13.397 10.402 -9.048 1.00 63.31 353 VAL A O 1
ATOM 2810 N N . PRO A 1 354 ? -12.127 12.269 -8.893 1.00 55.34 354 PRO A N 1
ATOM 2811 C CA . PRO A 1 354 ? -12.329 12.403 -7.459 1.00 55.34 354 PRO A CA 1
ATOM 2812 C C . PRO A 1 354 ? -13.799 12.764 -7.164 1.00 55.34 354 PRO A C 1
ATOM 2814 O O . PRO A 1 354 ? -14.412 13.509 -7.929 1.00 55.34 354 PRO A O 1
ATOM 2817 N N . PRO A 1 355 ? -14.390 12.263 -6.065 1.00 48.06 355 PRO A N 1
ATOM 2818 C CA . PRO A 1 355 ? -15.640 12.769 -5.516 1.00 48.06 355 PRO A CA 1
ATOM 2819 C C . PRO A 1 355 ? -15.569 14.290 -5.381 1.00 48.06 355 PRO A C 1
ATOM 2821 O O . PRO A 1 355 ? -14.506 14.822 -5.075 1.00 48.06 355 PRO A O 1
ATOM 2824 N N . GLU A 1 356 ? -16.691 14.988 -5.542 1.00 48.12 356 GLU A N 1
ATOM 2825 C CA . GLU A 1 356 ? -16.780 16.455 -5.400 1.00 48.12 356 GLU A CA 1
ATOM 2826 C C . GLU A 1 356 ? -16.187 16.959 -4.065 1.00 48.12 356 GLU A C 1
ATOM 2828 O O . GLU A 1 356 ? -15.674 18.067 -3.981 1.00 48.12 356 GLU A O 1
ATOM 2833 N N . THR A 1 357 ? -16.162 16.107 -3.036 1.00 41.88 357 THR A N 1
ATOM 2834 C CA . THR A 1 357 ? -15.565 16.362 -1.715 1.00 41.88 357 THR A CA 1
ATOM 2835 C C . THR A 1 357 ? -14.034 16.244 -1.650 1.00 41.88 357 THR A C 1
ATOM 2837 O O . THR A 1 357 ? -13.452 16.566 -0.619 1.00 41.88 357 THR A O 1
ATOM 2840 N N . LEU A 1 358 ? -13.383 15.733 -2.697 1.00 41.78 358 LEU A N 1
ATOM 2841 C CA . LEU A 1 358 ? -11.936 15.499 -2.797 1.00 41.78 358 LEU A CA 1
ATOM 2842 C C . LEU A 1 358 ? -11.279 16.381 -3.876 1.00 41.78 358 LEU A C 1
ATOM 2844 O O . LEU A 1 358 ? -10.144 16.118 -4.260 1.00 41.78 358 LEU A O 1
ATOM 2848 N N . GLN A 1 359 ? -11.944 17.421 -4.392 1.00 46.03 359 GLN A N 1
ATOM 2849 C CA . GLN A 1 359 ? -11.315 18.325 -5.363 1.00 46.03 359 GLN A CA 1
ATOM 2850 C C . GLN A 1 359 ? -10.036 18.956 -4.774 1.00 46.03 359 GLN A C 1
ATOM 2852 O O . GLN A 1 359 ? -10.055 19.584 -3.716 1.00 46.03 359 GLN A O 1
ATOM 2857 N N . LEU A 1 360 ? -8.901 18.741 -5.455 1.00 42.69 360 LEU A N 1
ATOM 2858 C CA . LEU A 1 360 ? -7.708 19.572 -5.288 1.00 42.69 360 LEU A CA 1
ATOM 2859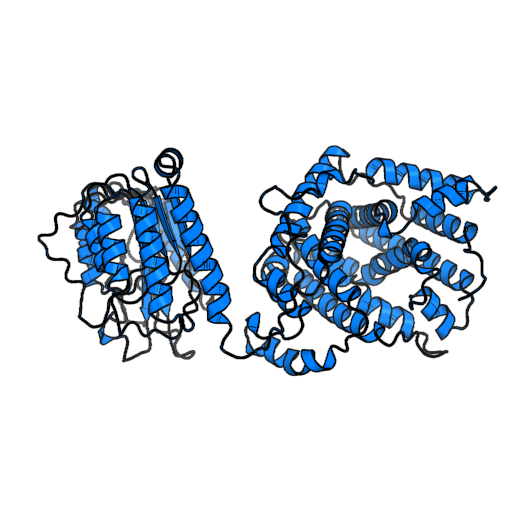 C C . LEU A 1 360 ? -8.081 20.961 -5.803 1.00 42.69 360 LEU A C 1
ATOM 2861 O O . LEU A 1 360 ? -8.519 21.088 -6.943 1.00 42.69 360 LEU A O 1
ATOM 2865 N N . ASP A 1 361 ? -7.935 21.977 -4.964 1.00 37.53 361 ASP A N 1
ATOM 2866 C CA . ASP A 1 361 ? -8.074 23.369 -5.379 1.00 37.53 361 ASP A CA 1
ATOM 2867 C C . ASP A 1 361 ? -6.808 23.720 -6.180 1.00 37.53 361 ASP A C 1
ATOM 2869 O O . ASP A 1 361 ? -5.773 24.053 -5.607 1.00 37.53 361 ASP A O 1
ATOM 2873 N N . VAL A 1 362 ? -6.832 23.487 -7.497 1.00 32.75 362 VAL A N 1
ATOM 2874 C CA . VAL A 1 362 ? -5.665 23.674 -8.388 1.00 32.75 362 VAL A CA 1
ATOM 2875 C C . VAL A 1 362 ? -5.551 25.128 -8.882 1.00 32.75 362 VAL A C 1
ATOM 2877 O O . VAL A 1 362 ? -4.507 25.511 -9.395 1.00 32.75 362 VAL A O 1
ATOM 2880 N N . ASP A 1 363 ? -6.562 25.976 -8.663 1.00 26.78 363 ASP A N 1
ATOM 2881 C CA . ASP A 1 363 ? -6.673 27.274 -9.351 1.00 26.78 363 ASP A CA 1
ATOM 2882 C C . ASP A 1 363 ? -6.551 28.531 -8.469 1.00 26.78 363 ASP A C 1
ATOM 2884 O O . ASP A 1 363 ? -6.833 29.637 -8.940 1.00 26.78 363 ASP A O 1
ATOM 2888 N N . THR A 1 364 ? -6.068 28.439 -7.225 1.00 27.78 364 THR A N 1
ATOM 2889 C CA . THR A 1 364 ? -6.048 29.617 -6.336 1.00 27.78 364 THR A CA 1
ATOM 2890 C C . THR A 1 364 ? -4.646 30.013 -5.857 1.00 27.78 364 THR A C 1
ATOM 2892 O O . THR A 1 364 ? -4.131 29.502 -4.871 1.00 27.78 364 THR A O 1
ATOM 2895 N N . LEU A 1 365 ? -4.116 31.036 -6.546 1.00 24.34 365 LEU A N 1
ATOM 2896 C CA . LEU A 1 365 ? -3.143 32.058 -6.118 1.00 24.34 365 LEU A CA 1
ATOM 2897 C C . LEU A 1 365 ? -1.641 31.713 -6.109 1.00 24.34 365 LEU A C 1
ATOM 2899 O O . LEU A 1 365 ? -1.051 31.300 -5.117 1.00 24.34 365 LEU A O 1
ATOM 2903 N N . HIS A 1 366 ? -0.987 32.145 -7.192 1.00 30.75 366 HIS A N 1
ATOM 2904 C CA . HIS A 1 366 ? 0.295 32.836 -7.091 1.00 30.75 366 HIS A CA 1
ATOM 2905 C C . HIS A 1 366 ? 0.180 34.029 -6.123 1.00 30.75 366 HIS A C 1
ATOM 2907 O O . HIS A 1 366 ? -0.407 35.056 -6.465 1.00 30.75 366 HIS A O 1
ATOM 2913 N N . SER A 1 367 ? 0.802 33.925 -4.953 1.00 25.00 367 SER A N 1
ATOM 2914 C CA . SER A 1 367 ? 1.465 35.053 -4.297 1.00 25.00 367 SER A CA 1
ATOM 2915 C C . SER A 1 367 ? 2.575 34.514 -3.407 1.00 25.00 367 SER A C 1
ATOM 2917 O O . SER A 1 367 ? 2.322 33.730 -2.495 1.00 25.00 367 SER A O 1
ATOM 2919 N N . GLU A 1 368 ? 3.802 34.916 -3.720 1.00 35.28 368 GLU A N 1
ATOM 2920 C CA . GLU A 1 368 ? 4.998 34.683 -2.920 1.00 35.28 368 GLU A CA 1
ATOM 2921 C C . GLU A 1 368 ? 4.776 35.129 -1.468 1.00 35.28 368 GLU A C 1
ATOM 2923 O O . GLU A 1 368 ? 4.326 36.244 -1.203 1.00 35.28 368 GLU A O 1
ATOM 2928 N N . GLY A 1 369 ? 5.122 34.244 -0.540 1.00 24.08 369 GLY A N 1
ATOM 2929 C CA . GLY A 1 369 ? 5.243 34.506 0.885 1.00 24.08 369 GLY A CA 1
ATOM 2930 C C . GLY A 1 369 ? 6.138 33.423 1.470 1.00 24.08 369 GLY A C 1
ATOM 2931 O O . GLY A 1 369 ? 5.725 32.273 1.593 1.00 24.08 369 GLY A O 1
ATOM 2932 N N . GLU A 1 370 ? 7.400 33.769 1.712 1.00 28.64 370 GLU A N 1
ATOM 2933 C CA . GLU A 1 370 ? 8.411 32.906 2.323 1.00 28.64 370 GLU A CA 1
ATOM 2934 C C . GLU A 1 370 ? 7.886 32.307 3.639 1.00 28.64 370 GLU A C 1
ATOM 2936 O O . GLU A 1 370 ? 7.602 33.039 4.584 1.00 28.64 370 GLU A O 1
ATOM 2941 N N . PHE A 1 371 ? 7.799 30.977 3.736 1.00 27.33 371 PHE A N 1
ATOM 2942 C CA . PHE A 1 371 ? 7.589 30.310 5.022 1.00 27.33 371 PHE A CA 1
ATOM 2943 C C . PHE A 1 371 ? 8.942 30.036 5.675 1.00 27.33 371 PHE A C 1
ATOM 2945 O O . PHE A 1 371 ? 9.619 29.052 5.375 1.00 27.33 371 PHE A O 1
ATOM 2952 N N . CYS A 1 372 ? 9.320 30.946 6.569 1.00 23.48 372 CYS A N 1
ATOM 2953 C CA . CYS A 1 372 ? 10.368 30.752 7.557 1.00 23.48 372 CYS A CA 1
ATOM 2954 C C . CYS A 1 372 ? 9.817 29.869 8.695 1.00 23.48 372 CYS A C 1
ATOM 2956 O O . CYS A 1 372 ? 8.749 30.153 9.237 1.00 23.48 372 CYS A O 1
ATOM 2958 N N . ASN A 1 373 ? 10.540 28.805 9.052 1.00 30.08 373 ASN A N 1
ATOM 2959 C CA . ASN A 1 373 ? 10.311 28.049 10.283 1.00 30.08 373 ASN A CA 1
ATOM 2960 C C . ASN A 1 373 ? 10.906 28.841 11.454 1.00 30.08 373 ASN A C 1
ATOM 2962 O O . ASN A 1 373 ? 12.111 28.798 11.660 1.00 30.08 373 ASN A O 1
ATOM 2966 N N . ASP A 1 374 ? 10.049 29.528 12.198 1.00 28.00 374 ASP A N 1
ATOM 2967 C CA . ASP A 1 374 ? 10.227 29.881 13.609 1.00 28.00 374 ASP A CA 1
ATOM 2968 C C . ASP A 1 374 ? 8.822 29.918 14.246 1.00 28.00 374 ASP A C 1
ATOM 2970 O O . ASP A 1 374 ? 7.828 30.018 13.523 1.00 28.00 374 ASP A O 1
ATOM 2974 N N . ASP A 1 375 ? 8.746 29.808 15.577 1.00 30.41 375 ASP A N 1
ATOM 2975 C CA . ASP A 1 375 ? 7.575 29.654 16.476 1.00 30.41 375 ASP A CA 1
ATOM 2976 C C . ASP A 1 375 ? 6.428 30.712 16.366 1.00 30.41 375 ASP A C 1
ATOM 2978 O O . ASP A 1 375 ? 5.829 31.116 17.362 1.00 30.41 375 ASP A O 1
ATOM 2982 N N . LEU A 1 376 ? 6.075 31.183 15.167 1.00 27.59 376 LEU A N 1
ATOM 2983 C CA . LEU A 1 376 ? 5.103 32.255 14.904 1.00 27.59 376 LEU A CA 1
ATOM 2984 C C . LEU A 1 376 ? 3.931 31.848 13.982 1.00 27.59 376 LEU A C 1
ATOM 2986 O O . LEU A 1 376 ? 2.983 32.616 13.839 1.00 27.59 376 LEU A O 1
ATOM 2990 N N . CYS A 1 377 ? 3.939 30.649 13.382 1.00 31.73 377 CYS A N 1
ATOM 2991 C CA . CYS A 1 377 ? 2.928 30.226 12.389 1.00 31.73 377 CYS A CA 1
ATOM 2992 C C . CYS A 1 377 ? 1.660 29.550 12.953 1.00 31.73 377 CYS A C 1
ATOM 2994 O O . CYS A 1 377 ? 0.820 29.079 12.185 1.00 31.73 377 CYS A O 1
ATOM 2996 N N . THR A 1 378 ? 1.461 29.513 14.271 1.00 33.34 378 THR A N 1
ATOM 2997 C CA . THR A 1 378 ? 0.179 29.072 14.855 1.00 33.34 378 THR A CA 1
ATOM 2998 C C . THR A 1 378 ? -0.960 30.052 14.547 1.00 33.34 378 THR A C 1
ATOM 3000 O O . THR A 1 378 ? -2.096 29.619 14.367 1.00 33.34 378 THR A O 1
ATOM 3003 N N . GLY A 1 379 ? -0.665 31.348 14.379 1.00 32.62 379 GLY A N 1
ATOM 3004 C CA . GLY A 1 379 ? -1.674 32.384 14.118 1.00 32.62 379 GLY A CA 1
ATOM 3005 C C . GLY A 1 379 ? -2.346 32.309 12.740 1.00 32.62 379 GLY A C 1
ATOM 3006 O O . GLY A 1 379 ? -3.550 32.517 12.639 1.00 32.62 379 GLY A O 1
ATOM 3007 N N . GLU A 1 380 ? -1.633 31.964 11.660 1.00 35.09 380 GLU A N 1
ATOM 3008 C CA . GLU A 1 380 ? -2.216 31.977 10.300 1.00 35.09 380 GLU A CA 1
ATOM 3009 C C . GLU A 1 380 ? -3.189 30.816 10.043 1.00 35.09 380 GLU A C 1
ATOM 3011 O O . GLU A 1 380 ? -4.266 31.012 9.472 1.00 35.09 380 GLU A O 1
ATOM 3016 N N . ILE A 1 381 ? -2.860 29.611 10.519 1.00 35.72 381 ILE A N 1
ATOM 3017 C CA . ILE A 1 381 ? -3.745 28.436 10.425 1.00 35.72 381 ILE A CA 1
ATOM 3018 C C . ILE A 1 381 ? -5.016 28.666 11.262 1.00 35.72 381 ILE A C 1
ATOM 3020 O O . ILE A 1 381 ? -6.125 28.301 10.854 1.00 35.72 381 ILE A O 1
ATOM 3024 N N . MET A 1 382 ? -4.873 29.334 12.407 1.00 40.16 382 MET A N 1
ATOM 3025 C CA . MET A 1 382 ? -5.981 29.672 13.298 1.00 40.16 382 MET A CA 1
ATOM 3026 C C . MET A 1 382 ? -6.834 30.829 12.790 1.00 40.16 382 MET A C 1
ATOM 3028 O O . MET A 1 382 ? -8.064 30.767 12.901 1.00 40.16 382 MET A O 1
ATOM 3032 N N . HIS A 1 383 ? -6.236 31.829 12.142 1.00 46.88 383 HIS A N 1
ATOM 3033 C CA . HIS A 1 383 ? -6.975 32.882 11.454 1.00 46.88 383 HIS A CA 1
ATOM 3034 C C . HIS A 1 383 ? -7.880 32.282 10.371 1.00 46.88 383 HIS A C 1
ATOM 3036 O O . HIS A 1 383 ? -9.062 32.617 10.315 1.00 46.88 383 HIS A O 1
ATOM 3042 N N . GLN A 1 384 ? -7.393 31.314 9.586 1.00 49.12 384 GLN A N 1
ATOM 3043 C CA . GLN A 1 384 ? -8.206 30.632 8.570 1.00 49.12 384 GLN A CA 1
ATOM 3044 C C . GLN A 1 384 ? -9.338 29.778 9.169 1.00 49.12 384 GLN A C 1
ATOM 3046 O O . GLN A 1 384 ? -10.432 29.717 8.604 1.00 49.12 384 GLN A O 1
ATOM 3051 N N . ALA A 1 385 ? -9.125 29.119 10.313 1.00 52.22 385 ALA A N 1
ATOM 3052 C CA . ALA A 1 385 ? -10.184 28.380 11.009 1.00 52.22 385 ALA A CA 1
ATOM 3053 C C . ALA A 1 385 ? -11.254 29.321 11.599 1.00 52.22 385 ALA A C 1
ATOM 3055 O O . ALA A 1 385 ? -12.454 29.060 11.466 1.00 52.22 385 ALA A O 1
ATOM 3056 N N . THR A 1 386 ? -10.824 30.447 12.181 1.00 59.03 386 THR A N 1
ATOM 3057 C CA . THR A 1 386 ? -11.709 31.514 12.684 1.00 59.03 386 THR A CA 1
ATOM 3058 C C . THR A 1 386 ? -12.536 32.098 11.551 1.00 59.03 386 THR A C 1
ATOM 3060 O O . THR A 1 386 ? -13.746 32.267 11.679 1.00 59.03 386 THR A O 1
ATOM 3063 N N . GLU A 1 387 ? -11.892 32.353 10.417 1.00 65.94 387 GLU A N 1
ATOM 3064 C CA . GLU A 1 387 ? -12.519 32.887 9.218 1.00 65.94 387 GLU A CA 1
ATOM 3065 C C . GLU A 1 387 ? -13.535 31.902 8.632 1.00 65.94 387 GLU A C 1
ATOM 3067 O O . GLU A 1 387 ? -14.651 32.297 8.307 1.00 65.94 387 GLU A O 1
ATOM 3072 N N . LYS A 1 388 ? -13.230 30.598 8.583 1.00 69.12 388 LYS A N 1
ATOM 3073 C CA . LYS A 1 388 ? -14.180 29.565 8.130 1.00 69.12 388 LYS A CA 1
ATOM 3074 C C . LYS A 1 388 ? -15.401 29.444 9.044 1.00 69.12 388 LYS A C 1
ATOM 3076 O O . LYS A 1 388 ? -16.523 29.373 8.540 1.00 69.12 388 LYS A O 1
ATOM 3081 N N . LEU A 1 389 ? -15.214 29.456 10.367 1.00 69.19 389 LEU A N 1
ATOM 3082 C CA . LEU A 1 389 ? -16.327 29.480 11.325 1.00 69.19 389 LEU A CA 1
ATOM 3083 C C . LEU A 1 389 ? -17.132 30.782 11.217 1.00 69.19 389 LEU A C 1
ATOM 3085 O O . LEU A 1 389 ? -18.362 30.746 11.243 1.00 69.19 389 LEU A O 1
ATOM 3089 N N . GLY A 1 390 ? -16.459 31.919 11.034 1.00 72.81 390 GLY A N 1
ATOM 3090 C CA . GLY A 1 390 ? -17.085 33.219 10.805 1.00 72.81 390 GLY A CA 1
ATOM 3091 C C . GLY A 1 390 ? -17.916 33.248 9.521 1.00 72.81 390 GLY A C 1
ATOM 3092 O O . GLY A 1 390 ? -19.059 33.703 9.539 1.00 72.81 390 GLY A O 1
ATOM 3093 N N . ASN A 1 391 ? -17.398 32.677 8.434 1.00 69.69 391 ASN A N 1
ATOM 3094 C CA . ASN A 1 391 ? -18.087 32.551 7.151 1.00 69.69 391 ASN A CA 1
ATOM 3095 C C . ASN A 1 391 ? -19.300 31.621 7.252 1.00 69.69 391 ASN A C 1
ATOM 3097 O O . ASN A 1 391 ? -20.367 31.949 6.732 1.00 69.69 391 ASN A O 1
ATOM 3101 N N . LEU A 1 392 ? -19.181 30.499 7.970 1.00 67.62 392 LEU A N 1
ATOM 3102 C CA . LEU A 1 392 ? -20.315 29.619 8.248 1.00 67.62 392 LEU A CA 1
ATOM 3103 C C . LEU A 1 392 ? -21.391 30.346 9.062 1.00 67.62 392 LEU A C 1
ATOM 3105 O O . LEU A 1 392 ? -22.570 30.294 8.713 1.00 67.62 392 LEU A O 1
ATOM 3109 N N . HIS A 1 393 ? -20.999 31.062 10.116 1.00 82.38 393 HIS A N 1
ATOM 3110 C CA . HIS A 1 393 ? -21.922 31.867 10.907 1.00 82.38 393 HIS A CA 1
ATOM 3111 C C . HIS A 1 393 ? -22.619 32.939 10.058 1.00 82.38 393 HIS A C 1
ATOM 3113 O O . HIS A 1 393 ? -23.839 33.089 10.148 1.00 82.38 393 HIS A O 1
ATOM 3119 N N . ALA A 1 394 ? -21.878 33.646 9.201 1.00 75.81 394 ALA A N 1
ATOM 3120 C CA . ALA A 1 394 ? -22.429 34.647 8.293 1.00 75.81 394 ALA A CA 1
ATOM 3121 C C . ALA A 1 394 ? -23.422 34.025 7.299 1.00 75.81 394 ALA A C 1
ATOM 3123 O O . ALA A 1 394 ? -24.513 34.562 7.110 1.00 75.81 394 ALA A O 1
ATOM 3124 N N . ALA A 1 395 ? -23.095 32.865 6.724 1.00 61.69 395 ALA A N 1
ATOM 3125 C CA . ALA A 1 395 ? -23.970 32.143 5.804 1.00 61.69 395 ALA A CA 1
ATOM 3126 C C . ALA A 1 395 ? -25.269 31.673 6.479 1.00 61.69 395 ALA A C 1
ATOM 3128 O O . ALA A 1 395 ? -26.354 31.853 5.925 1.00 61.69 395 ALA A O 1
ATOM 3129 N N . LEU A 1 396 ? -25.178 31.117 7.692 1.00 67.31 396 LEU A N 1
ATOM 3130 C CA . LEU A 1 396 ? -26.345 30.682 8.465 1.00 67.31 396 LEU A CA 1
ATOM 3131 C C . LEU A 1 396 ? -27.197 31.872 8.925 1.00 67.31 396 LEU A C 1
ATOM 3133 O O . LEU A 1 396 ? -28.422 31.808 8.868 1.00 67.31 396 LEU A O 1
ATOM 3137 N N . SER A 1 397 ? -26.564 32.983 9.305 1.00 83.44 397 SER A N 1
ATOM 3138 C CA . SER A 1 397 ? -27.262 34.221 9.675 1.00 83.44 397 SER A CA 1
ATOM 3139 C C . SER A 1 397 ? -27.993 34.850 8.487 1.00 83.44 397 SER A C 1
ATOM 3141 O O . SER A 1 397 ? -29.094 35.375 8.640 1.00 83.44 397 SER A O 1
ATOM 3143 N N . ALA A 1 398 ? -27.398 34.786 7.293 1.00 79.31 398 ALA A N 1
ATOM 3144 C CA . ALA A 1 398 ? -27.996 35.297 6.065 1.00 79.31 398 ALA A CA 1
ATOM 3145 C C . ALA A 1 398 ? -29.109 34.388 5.509 1.00 79.31 398 ALA A C 1
ATOM 3147 O O . ALA A 1 398 ? -29.909 34.844 4.691 1.00 79.31 398 ALA A O 1
ATOM 3148 N N . ASN A 1 399 ? -29.180 33.121 5.938 1.00 68.94 399 ASN A N 1
ATOM 3149 C CA . ASN A 1 399 ? -30.123 32.136 5.415 1.00 68.94 399 ASN A CA 1
ATOM 3150 C C . ASN A 1 399 ? -30.846 31.360 6.543 1.00 68.94 399 ASN A C 1
ATOM 3152 O O . ASN A 1 399 ? -30.441 30.248 6.900 1.00 68.94 399 ASN A O 1
ATOM 3156 N N . PRO A 1 400 ? -31.948 31.914 7.094 1.00 83.50 400 PRO A N 1
ATOM 3157 C CA . PRO A 1 400 ? -32.695 31.305 8.201 1.00 83.50 400 PRO A CA 1
ATOM 3158 C C . PRO A 1 400 ? -33.291 29.928 7.885 1.00 83.50 400 PRO A C 1
ATOM 3160 O O . PRO A 1 400 ? -33.441 29.102 8.790 1.00 83.50 400 PRO A O 1
ATOM 3163 N N . ASP A 1 401 ? -33.620 29.667 6.618 1.00 70.38 401 ASP A N 1
ATOM 3164 C CA . ASP A 1 401 ? -34.140 28.371 6.174 1.00 70.38 401 ASP A CA 1
ATOM 3165 C C . ASP A 1 401 ? -33.045 27.302 6.243 1.00 70.38 401 ASP A C 1
ATOM 3167 O O . ASP A 1 401 ? -33.270 26.214 6.779 1.00 70.38 401 ASP A O 1
ATOM 3171 N N . LEU A 1 402 ? -31.831 27.637 5.785 1.00 60.34 402 LEU A N 1
ATOM 3172 C CA . LEU A 1 402 ? -30.655 26.779 5.918 1.00 60.34 402 LEU A CA 1
ATOM 3173 C C . LEU A 1 402 ? -30.325 26.525 7.394 1.00 60.34 402 LEU A C 1
ATOM 3175 O O . LEU A 1 402 ? -30.140 25.376 7.790 1.00 60.34 402 LEU A O 1
ATOM 3179 N N . ALA A 1 403 ? -30.326 27.568 8.226 1.00 69.50 403 ALA A N 1
ATOM 3180 C CA . ALA A 1 403 ? -30.063 27.439 9.658 1.00 69.50 403 ALA A CA 1
ATOM 3181 C C . ALA A 1 403 ? -31.120 26.575 10.375 1.00 69.50 403 ALA A C 1
ATOM 3183 O O . ALA A 1 403 ? -30.797 25.728 11.210 1.00 69.50 403 ALA A O 1
ATOM 3184 N N . SER A 1 404 ? -32.386 26.694 9.969 1.00 78.19 404 SER A N 1
ATOM 3185 C CA . SER A 1 404 ? -33.484 25.843 10.443 1.00 78.19 404 SER A CA 1
ATOM 3186 C C . SER A 1 404 ? -33.407 24.404 9.926 1.00 78.19 404 SER A C 1
ATOM 3188 O O . SER A 1 404 ? -34.073 23.525 10.481 1.00 78.19 404 SER A O 1
ATOM 3190 N N . ALA A 1 405 ? -32.611 24.125 8.890 1.00 71.00 405 ALA A N 1
ATOM 3191 C CA . ALA A 1 405 ? -32.382 22.786 8.349 1.00 71.00 405 ALA A CA 1
ATOM 3192 C C . ALA A 1 405 ? -31.215 22.049 9.029 1.00 71.00 405 ALA A C 1
ATOM 3194 O O . ALA A 1 405 ? -31.185 20.818 8.996 1.00 71.00 405 ALA A O 1
ATOM 3195 N N . VAL A 1 406 ? -30.305 22.754 9.711 1.00 73.38 406 VAL A N 1
ATOM 3196 C CA . VAL A 1 406 ? -29.185 22.128 10.433 1.00 73.38 406 VAL A CA 1
ATOM 3197 C C . VAL A 1 406 ? -29.714 21.227 11.556 1.00 73.38 406 VAL A C 1
ATOM 3199 O O . VAL A 1 406 ? -30.570 21.618 12.355 1.00 73.38 406 VAL A O 1
ATOM 3202 N N . ARG A 1 407 ? -29.246 19.972 11.594 1.00 85.69 407 ARG A N 1
ATOM 3203 C CA . ARG A 1 407 ? -29.634 18.963 12.603 1.00 85.69 407 ARG A CA 1
ATOM 3204 C C . ARG A 1 407 ? -28.465 18.475 13.448 1.00 85.69 407 ARG A C 1
ATOM 3206 O O . ARG A 1 407 ? -28.698 18.108 14.597 1.00 85.69 407 ARG A O 1
ATOM 3213 N N . SER A 1 408 ? -27.251 18.509 12.908 1.00 83.38 408 SER A N 1
ATOM 3214 C CA . SER A 1 408 ? -26.029 18.121 13.608 1.00 83.38 408 SER A CA 1
ATOM 3215 C C . SER A 1 408 ? -24.903 19.104 13.304 1.00 83.38 408 SER A C 1
ATOM 3217 O O . SER A 1 408 ? -24.816 19.606 12.182 1.00 83.38 408 SER A O 1
ATOM 3219 N N . ILE A 1 409 ? -24.055 19.365 14.299 1.00 85.38 409 ILE A N 1
ATOM 3220 C CA . ILE A 1 409 ? -22.803 20.112 14.160 1.00 85.38 409 ILE A CA 1
ATOM 3221 C C . ILE A 1 409 ? -21.675 19.258 14.730 1.00 85.38 409 ILE A C 1
ATOM 3223 O O . ILE A 1 409 ? -21.758 18.784 15.863 1.00 85.38 409 ILE A O 1
ATOM 3227 N N . HIS A 1 410 ? -20.611 19.112 13.944 1.00 83.56 410 HIS A N 1
ATOM 3228 C CA . HIS A 1 410 ? -19.365 18.476 14.349 1.00 83.56 410 HIS A CA 1
ATOM 3229 C C . HIS A 1 410 ? -18.250 19.511 14.242 1.00 83.56 410 HIS A C 1
ATOM 3231 O O . HIS A 1 410 ? -18.045 20.081 13.172 1.00 83.56 410 HIS A O 1
ATOM 3237 N N . THR A 1 411 ? -17.553 19.771 15.342 1.00 81.56 411 THR A N 1
ATOM 3238 C CA . THR A 1 411 ? -16.441 20.721 15.385 1.00 81.56 411 THR A CA 1
ATOM 3239 C C . THR A 1 411 ? -15.272 20.140 16.162 1.00 81.56 411 THR A C 1
ATOM 3241 O O . THR A 1 411 ? -15.460 19.368 17.103 1.00 81.56 411 THR A O 1
ATOM 3244 N N . ARG A 1 412 ? -14.065 20.521 15.754 1.00 76.25 412 ARG A N 1
ATOM 3245 C CA . ARG A 1 412 ? -12.803 20.100 16.353 1.00 76.25 412 ARG A CA 1
ATOM 3246 C C . ARG A 1 412 ? -11.962 21.338 16.644 1.00 76.25 412 ARG A C 1
ATOM 3248 O O . ARG A 1 412 ? -11.807 22.161 15.745 1.00 76.25 412 ARG A O 1
ATOM 3255 N N . PHE A 1 413 ? -11.465 21.475 17.869 1.00 69.25 413 PHE A N 1
ATOM 3256 C CA . PHE A 1 413 ? -10.476 22.503 18.207 1.00 69.25 413 PHE A CA 1
ATOM 3257 C C . PHE A 1 413 ? -9.068 21.964 17.908 1.00 69.25 413 PHE A C 1
ATOM 3259 O O . PHE A 1 413 ? -8.837 20.764 18.013 1.00 69.25 413 PHE A O 1
ATOM 3266 N N . SER A 1 414 ? -8.154 22.812 17.441 1.00 58.16 414 SER A N 1
ATOM 3267 C CA . SER A 1 414 ? -6.773 22.420 17.128 1.00 58.16 414 SER A CA 1
ATOM 3268 C C . SER A 1 414 ? -5.964 22.113 18.394 1.00 58.16 414 SER A C 1
ATOM 3270 O O . SER A 1 414 ? -6.292 22.583 19.486 1.00 58.16 414 SER A O 1
ATOM 3272 N N . ASP A 1 415 ? -4.910 21.308 18.233 1.00 54.94 415 ASP A N 1
ATOM 3273 C CA . ASP A 1 415 ? -4.048 20.834 19.318 1.00 54.94 415 ASP A CA 1
ATOM 3274 C C . ASP A 1 415 ? -3.490 22.013 20.131 1.00 54.94 415 ASP A C 1
ATOM 3276 O O . ASP A 1 415 ? -2.923 22.956 19.579 1.00 54.94 415 ASP A O 1
ATOM 3280 N N . GLY A 1 416 ? -3.669 21.958 21.455 1.00 50.59 416 GLY A N 1
ATOM 3281 C CA . GLY A 1 416 ? -3.523 23.066 22.408 1.00 50.59 416 GLY A CA 1
ATOM 3282 C C . GLY A 1 416 ? -2.101 23.592 22.643 1.00 50.59 416 GLY A C 1
ATOM 3283 O O . GLY A 1 416 ? -1.772 23.993 23.760 1.00 50.59 416 GLY A O 1
ATOM 3284 N N . LYS A 1 417 ? -1.232 23.608 21.629 1.00 47.75 417 LYS A N 1
ATOM 3285 C CA . LYS A 1 417 ? 0.071 24.274 21.698 1.00 47.75 417 LYS A CA 1
ATOM 3286 C C . LYS A 1 417 ? -0.108 25.758 21.351 1.00 47.75 417 LYS A C 1
ATOM 3288 O O . LYS A 1 417 ? -0.182 26.140 20.191 1.00 47.75 417 LYS A O 1
ATOM 3293 N N . SER A 1 418 ? -0.205 26.569 22.409 1.00 47.50 418 SER A N 1
ATOM 3294 C CA . SER A 1 418 ? -0.124 28.041 22.420 1.00 47.50 418 SER A CA 1
ATOM 3295 C C . SER A 1 418 ? -1.148 28.810 21.568 1.00 47.50 418 SER A C 1
ATOM 3297 O O . SER A 1 418 ? -0.769 29.701 20.806 1.00 47.50 418 SER A O 1
ATOM 3299 N N . ILE A 1 419 ? -2.444 28.531 21.718 1.00 51.50 419 ILE A N 1
ATOM 3300 C CA . ILE A 1 419 ? -3.465 29.487 21.260 1.00 51.50 419 ILE A CA 1
ATOM 3301 C C . ILE A 1 419 ? -3.444 30.677 22.231 1.00 51.50 419 ILE A C 1
ATOM 3303 O O . ILE A 1 419 ? -3.451 30.490 23.447 1.00 51.50 419 ILE A O 1
ATOM 3307 N N . GLY A 1 420 ? -3.376 31.905 21.715 1.00 58.75 420 GLY A N 1
ATOM 3308 C CA . GLY A 1 420 ? -3.584 33.088 22.548 1.00 58.75 420 GLY A CA 1
ATOM 3309 C C . GLY A 1 420 ? -5.037 33.139 23.028 1.00 58.75 420 GLY A C 1
ATOM 3310 O O . GLY A 1 420 ? -5.944 32.941 22.221 1.00 58.75 420 GLY A O 1
ATOM 3311 N N . ASP A 1 421 ? -5.260 33.447 24.310 1.00 63.97 421 ASP A N 1
ATOM 3312 C CA . ASP A 1 421 ? -6.582 33.532 24.962 1.00 63.97 421 ASP A CA 1
ATOM 3313 C C . ASP A 1 421 ? -7.685 34.201 24.110 1.00 63.97 421 ASP A C 1
ATOM 3315 O O . ASP A 1 421 ? -8.864 33.872 24.249 1.00 63.97 421 ASP A O 1
ATOM 3319 N N . ASP A 1 422 ? -7.332 35.162 23.253 1.00 68.44 422 ASP A N 1
ATOM 3320 C CA . ASP A 1 422 ? -8.272 35.943 22.445 1.00 68.44 422 ASP A CA 1
ATOM 3321 C C . ASP A 1 422 ? -8.803 35.202 21.198 1.00 68.44 422 ASP A C 1
ATOM 3323 O O . ASP A 1 422 ? -9.986 35.332 20.860 1.00 68.44 422 ASP A O 1
ATOM 3327 N N . GLU A 1 423 ? -7.991 34.383 20.525 1.00 67.75 423 GLU A N 1
ATOM 3328 C CA . GLU A 1 423 ? -8.429 33.623 19.339 1.00 67.75 423 GLU A CA 1
ATOM 3329 C C . GLU A 1 423 ? -9.346 32.461 19.730 1.00 67.75 423 GLU A C 1
ATOM 3331 O O . GLU A 1 423 ? -10.399 32.243 19.124 1.00 67.75 423 GLU A O 1
ATOM 3336 N N . GLU A 1 424 ? -9.013 31.782 20.825 1.00 68.62 424 GLU A N 1
ATOM 3337 C CA . GLU A 1 424 ? -9.826 30.709 21.390 1.00 68.62 424 GLU A CA 1
ATOM 3338 C C . GLU A 1 424 ? -11.205 31.219 21.843 1.00 68.62 424 GLU A C 1
ATOM 3340 O O . GLU A 1 424 ? -12.249 30.621 21.551 1.00 68.62 424 GLU A O 1
ATOM 3345 N N . ARG A 1 425 ? -11.239 32.398 22.486 1.00 75.25 425 ARG A N 1
ATOM 3346 C CA . ARG A 1 425 ? -12.494 33.093 22.814 1.00 75.25 425 ARG A CA 1
ATOM 3347 C C . ARG A 1 425 ? -13.309 33.393 21.565 1.00 75.25 425 ARG A C 1
ATOM 3349 O O . ARG A 1 425 ? -14.534 33.258 21.603 1.00 75.25 425 ARG A O 1
ATOM 3356 N N . THR A 1 426 ? -12.657 33.778 20.472 1.00 80.56 426 THR A N 1
ATOM 3357 C CA . THR A 1 426 ? -13.327 34.106 19.208 1.00 80.56 426 THR A CA 1
ATOM 3358 C C . THR A 1 426 ? -13.963 32.866 18.577 1.00 80.56 426 THR A C 1
ATOM 3360 O O . THR A 1 426 ? -15.128 32.917 18.171 1.00 80.56 426 THR A O 1
ATOM 3363 N N . HIS A 1 427 ? -13.272 31.724 18.571 1.00 79.62 427 HIS A N 1
ATOM 3364 C CA . HIS A 1 427 ? -13.821 30.451 18.082 1.00 79.62 427 HIS A CA 1
ATOM 3365 C C . HIS A 1 427 ? -15.055 30.013 18.858 1.00 79.62 427 HIS A C 1
ATOM 3367 O O . HIS A 1 427 ? -16.091 29.705 18.269 1.00 79.62 427 HIS A O 1
ATOM 3373 N N . ILE A 1 428 ? -14.973 30.034 20.185 1.00 82.12 428 ILE A N 1
ATOM 3374 C CA . ILE A 1 428 ? -16.072 29.589 21.047 1.00 82.12 428 ILE A CA 1
ATOM 3375 C C . ILE A 1 428 ? -17.255 30.541 20.966 1.00 82.12 428 ILE A C 1
ATOM 3377 O O . ILE A 1 428 ? -18.401 30.092 20.914 1.00 82.12 428 ILE A O 1
ATOM 3381 N N . SER A 1 429 ? -16.995 31.845 20.892 1.00 85.62 429 SER A N 1
ATOM 3382 C CA . SER A 1 429 ? -18.043 32.848 20.687 1.00 85.62 429 SER A CA 1
ATOM 3383 C C . SER A 1 429 ? -18.736 32.656 19.337 1.00 85.62 429 SER A C 1
ATOM 3385 O O . SER A 1 429 ? -19.962 32.738 19.253 1.00 85.62 429 SER A O 1
ATOM 3387 N N . THR A 1 430 ? -17.979 32.320 18.290 1.00 85.00 430 THR A N 1
ATOM 3388 C CA . THR A 1 430 ? -18.527 32.052 16.953 1.00 85.00 430 THR A CA 1
ATOM 3389 C C . THR A 1 430 ? -19.347 30.763 16.934 1.00 85.00 430 THR A C 1
ATOM 3391 O O . THR A 1 430 ? -20.475 30.761 16.444 1.00 85.00 430 THR A O 1
ATOM 3394 N N . LEU A 1 431 ? -18.848 29.683 17.541 1.00 88.44 431 LEU A N 1
ATOM 3395 C CA . LEU A 1 431 ? -19.595 28.433 17.698 1.00 88.44 431 LEU A CA 1
ATOM 3396 C C . LEU A 1 431 ? -20.889 28.650 18.494 1.00 88.44 431 LEU A C 1
ATOM 3398 O O . LEU A 1 431 ? -21.953 28.184 18.094 1.00 88.44 431 LEU A O 1
ATOM 3402 N N . SER A 1 432 ? -20.815 29.404 19.590 1.00 89.75 432 SER A N 1
ATOM 3403 C CA . SER A 1 432 ? -21.963 29.824 20.398 1.00 89.75 432 SER A CA 1
ATOM 3404 C C . SER A 1 432 ? -23.008 30.563 19.546 1.00 89.75 432 SER A C 1
ATOM 3406 O O . SER A 1 432 ? -24.198 30.248 19.606 1.00 89.75 432 SER A O 1
ATOM 3408 N N . ALA A 1 433 ? -22.580 31.476 18.670 1.00 90.56 433 ALA A N 1
ATOM 3409 C CA . ALA A 1 433 ? -23.468 32.195 17.759 1.00 90.56 433 ALA A CA 1
ATOM 3410 C C . ALA A 1 433 ? -24.094 31.291 16.672 1.00 90.56 433 ALA A C 1
ATOM 3412 O O . ALA A 1 433 ? -25.292 31.394 16.391 1.00 90.56 433 ALA A O 1
ATOM 3413 N N . ILE A 1 434 ? -23.328 30.345 16.116 1.00 87.06 434 ILE A N 1
ATOM 3414 C CA . ILE A 1 434 ? -23.833 29.325 15.177 1.00 87.06 434 ILE A CA 1
ATOM 3415 C C . ILE A 1 434 ? -24.914 28.469 15.845 1.00 87.06 434 ILE A C 1
ATOM 3417 O O . ILE A 1 434 ? -25.990 28.270 15.281 1.00 87.06 434 ILE A O 1
ATOM 3421 N N . ILE A 1 435 ? -24.649 28.001 17.065 1.00 90.50 435 ILE A N 1
ATOM 3422 C CA . ILE A 1 435 ? -25.566 27.187 17.867 1.00 90.50 435 ILE A CA 1
ATOM 3423 C C . ILE A 1 435 ? -26.884 27.941 18.102 1.00 90.50 435 ILE A C 1
ATOM 3425 O O . ILE A 1 435 ? -27.952 27.385 17.848 1.00 90.50 435 ILE A O 1
ATOM 3429 N N . LYS A 1 436 ? -26.830 29.227 18.481 1.00 91.31 436 LYS A N 1
ATOM 3430 C CA . LYS A 1 436 ? -28.030 30.079 18.628 1.00 91.31 436 LYS A CA 1
ATOM 3431 C C . LYS A 1 436 ? -28.816 30.241 17.325 1.00 91.31 436 LYS A C 1
ATOM 3433 O O . LYS A 1 436 ? -30.038 30.364 17.363 1.00 91.31 436 LYS A O 1
ATOM 3438 N N . SER A 1 437 ? -28.128 30.231 16.186 1.00 89.62 437 SER A N 1
ATOM 3439 C CA . SER A 1 437 ? -28.743 30.388 14.864 1.00 89.62 437 SER A CA 1
ATOM 3440 C C . SER A 1 437 ? -29.436 29.115 14.365 1.00 89.62 437 SER A C 1
ATOM 3442 O O . SER A 1 437 ? -30.239 29.192 13.441 1.00 89.62 437 SER A O 1
ATOM 3444 N N . CYS A 1 438 ? -29.176 27.954 14.978 1.00 89.25 438 CYS A N 1
ATOM 3445 C CA . CYS A 1 438 ? -29.687 26.651 14.543 1.00 89.25 438 CYS A CA 1
ATOM 3446 C C . CYS A 1 438 ? -30.766 26.101 15.509 1.00 89.25 438 CYS A C 1
ATOM 3448 O O . CYS A 1 438 ? -30.494 25.170 16.271 1.00 89.25 438 CYS A O 1
ATOM 3450 N N . PRO A 1 439 ? -32.023 26.595 15.477 1.00 91.19 439 PRO A N 1
ATOM 3451 C CA . PRO A 1 439 ? -33.060 26.267 16.472 1.00 91.19 439 PRO A CA 1
ATOM 3452 C C . PRO A 1 439 ? -33.554 24.812 16.433 1.00 91.19 439 PRO A C 1
ATOM 3454 O O . PRO A 1 439 ? -34.335 24.392 17.284 1.00 91.19 439 PRO A O 1
ATOM 3457 N N . GLN A 1 440 ? -33.160 24.051 15.412 1.00 87.69 440 GLN A N 1
ATOM 3458 C CA . GLN A 1 440 ? -33.538 22.653 15.212 1.00 87.69 440 GLN A CA 1
ATOM 3459 C C . GLN A 1 440 ? -32.347 21.697 15.397 1.00 87.69 440 GLN A C 1
ATOM 3461 O O . GLN A 1 440 ? -32.460 20.511 15.071 1.00 87.69 440 GLN A O 1
ATOM 3466 N N . LEU A 1 441 ? -31.216 22.193 15.912 1.00 89.00 441 LEU A N 1
ATOM 3467 C CA . LEU A 1 441 ? -30.034 21.389 16.200 1.00 89.00 441 LEU A CA 1
ATOM 3468 C C . LEU A 1 441 ? -30.385 20.285 17.206 1.00 89.00 441 LEU A C 1
ATOM 3470 O O . LEU A 1 441 ? -30.913 20.560 18.283 1.00 89.00 441 LEU A O 1
ATOM 3474 N N . ARG A 1 442 ? -30.120 19.027 16.846 1.00 89.75 442 ARG A N 1
ATOM 3475 C CA . ARG A 1 442 ? -30.413 17.841 17.667 1.00 89.75 442 ARG A CA 1
ATOM 3476 C C . ARG A 1 442 ? -29.163 17.191 18.228 1.00 89.75 442 ARG A C 1
ATOM 3478 O O . ARG A 1 442 ? -29.253 16.581 19.296 1.00 89.75 442 ARG A O 1
ATOM 3485 N N . GLU A 1 443 ? -28.046 17.329 17.527 1.00 88.31 443 GLU A N 1
ATOM 3486 C CA . GLU A 1 443 ? -26.783 16.670 17.836 1.00 88.31 443 GLU A CA 1
ATOM 3487 C C . GLU A 1 443 ? -25.645 17.692 17.796 1.00 88.31 443 GLU A C 1
ATOM 3489 O O . GLU A 1 443 ? -25.554 18.504 16.875 1.00 88.31 443 GLU A O 1
ATOM 3494 N N . LEU A 1 444 ? -24.794 17.673 18.817 1.00 89.00 444 LEU A N 1
ATOM 3495 C CA . LEU A 1 444 ? -23.592 18.494 18.868 1.00 89.00 444 LEU A CA 1
ATOM 3496 C C . LEU A 1 444 ? -22.411 17.623 19.275 1.00 89.00 444 LEU A C 1
ATOM 3498 O O . LEU A 1 444 ? -22.432 16.991 20.334 1.00 89.00 444 LEU A O 1
ATOM 3502 N N . HIS A 1 445 ? -21.390 17.622 18.428 1.00 85.38 445 HIS A N 1
ATOM 3503 C CA . HIS A 1 445 ? -20.154 16.887 18.616 1.00 85.38 445 HIS A CA 1
ATOM 3504 C C . HIS A 1 445 ? -18.989 17.865 18.628 1.00 85.38 445 HIS A C 1
ATOM 3506 O O . HIS A 1 445 ? -18.723 18.541 17.637 1.00 85.38 445 HIS A O 1
ATOM 3512 N N . ILE A 1 446 ? -18.306 17.933 19.761 1.00 83.88 446 ILE A N 1
ATOM 3513 C CA . ILE A 1 446 ? -17.132 18.767 19.967 1.00 83.88 446 ILE A CA 1
ATOM 3514 C C . ILE A 1 446 ? -15.979 17.830 20.320 1.00 83.88 446 ILE A C 1
ATOM 3516 O O . ILE A 1 446 ? -16.023 17.134 21.337 1.00 83.88 446 ILE A O 1
ATOM 3520 N N . SER A 1 447 ? -14.982 17.767 19.446 1.00 78.69 447 SER A N 1
ATOM 3521 C CA . SER A 1 447 ? -13.742 17.024 19.668 1.00 78.69 447 SER A CA 1
ATOM 3522 C C . SER A 1 447 ? -12.582 17.968 19.995 1.00 78.69 447 SER A C 1
ATOM 3524 O O . SER A 1 447 ? -12.535 19.077 19.467 1.00 78.69 447 SER A O 1
ATOM 3526 N N . ASP A 1 448 ? -11.649 17.496 20.819 1.00 71.12 448 ASP A N 1
ATOM 3527 C CA . ASP A 1 448 ? -10.460 18.209 21.311 1.00 71.12 448 ASP A CA 1
ATOM 3528 C C . ASP A 1 448 ? -10.716 19.344 22.308 1.00 71.12 448 ASP A C 1
ATOM 3530 O O . ASP A 1 448 ? -11.811 19.462 22.866 1.00 71.12 448 ASP A O 1
ATOM 3534 N N . HIS A 1 449 ? -9.641 20.053 22.667 1.00 62.34 449 HIS A N 1
ATOM 3535 C CA . HIS A 1 449 ? -9.560 20.915 23.839 1.00 62.34 449 HIS A CA 1
ATOM 3536 C C . HIS A 1 449 ? -10.687 21.943 23.874 1.00 62.34 449 HIS A C 1
ATOM 3538 O O . HIS A 1 449 ? -10.841 22.768 22.979 1.00 62.34 449 HIS A O 1
ATOM 3544 N N . LEU A 1 450 ? -11.457 21.910 24.959 1.00 58.53 450 LEU A N 1
ATOM 3545 C CA . LEU A 1 450 ? -12.183 23.086 25.406 1.00 58.53 450 LEU A CA 1
ATOM 3546 C C . LEU A 1 450 ? -11.279 23.848 26.371 1.00 58.53 450 LEU A C 1
ATOM 3548 O O . LEU A 1 450 ? -10.697 23.205 27.255 1.00 58.53 450 LEU A O 1
ATOM 3552 N N . PRO A 1 451 ? -11.198 25.180 26.256 1.00 56.34 451 PRO A N 1
ATOM 3553 C CA . PRO A 1 451 ? -10.412 25.988 27.163 1.00 56.34 451 PRO A CA 1
ATOM 3554 C C . PRO A 1 451 ? -10.841 25.805 28.601 1.00 56.34 451 PRO A C 1
ATOM 3556 O O . PRO A 1 451 ? -11.966 25.404 28.929 1.00 56.34 451 PRO A O 1
ATOM 3559 N N . LEU A 1 452 ? -9.943 26.271 29.458 1.00 60.38 452 LEU A N 1
ATOM 3560 C CA . LEU A 1 452 ? -10.243 26.622 30.832 1.00 60.38 452 LEU A CA 1
ATOM 3561 C C . LEU A 1 452 ? -11.528 27.471 30.932 1.00 60.38 452 LEU A C 1
ATOM 3563 O O . LEU A 1 452 ? -11.878 28.195 29.995 1.00 60.38 452 LEU A O 1
ATOM 3567 N N . PRO A 1 453 ? -12.238 27.426 32.075 1.00 62.59 453 PRO A N 1
ATOM 3568 C CA . PRO A 1 453 ? -13.431 28.236 32.295 1.00 62.59 453 PRO A CA 1
ATOM 3569 C C . PRO A 1 453 ? -13.194 29.715 31.937 1.00 62.59 453 PRO A C 1
ATOM 3571 O O . PRO A 1 453 ? -12.484 30.431 32.639 1.00 62.59 453 PRO A O 1
ATOM 3574 N N . SER A 1 454 ? -13.802 30.171 30.842 1.00 69.50 454 SER A N 1
ATOM 3575 C CA . SER A 1 454 ? -13.685 31.535 30.316 1.00 69.50 454 SER A CA 1
ATOM 3576 C C . SER A 1 454 ? -15.069 32.155 30.102 1.00 69.50 454 SER A C 1
ATOM 3578 O O . SER A 1 454 ? -16.088 31.458 30.108 1.00 69.50 454 SER A O 1
ATOM 3580 N N . ALA A 1 455 ? -15.133 33.473 29.890 1.00 74.12 455 ALA A N 1
ATOM 3581 C CA . ALA A 1 455 ? -16.391 34.139 29.536 1.00 74.12 455 ALA A CA 1
ATOM 3582 C C . ALA A 1 455 ? -17.012 33.541 28.256 1.00 74.12 455 ALA A C 1
ATOM 3584 O O . ALA A 1 455 ? -18.217 33.307 28.210 1.00 74.12 455 ALA A O 1
ATOM 3585 N N . ALA A 1 456 ? -16.183 33.186 27.267 1.00 73.12 456 ALA A N 1
ATOM 3586 C CA . ALA A 1 456 ? -16.639 32.532 26.042 1.00 73.12 456 ALA A CA 1
ATOM 3587 C C . ALA A 1 456 ? -17.231 31.138 26.321 1.00 73.12 456 ALA A C 1
ATOM 3589 O O . ALA A 1 456 ? -18.257 30.770 25.750 1.00 73.12 456 ALA A O 1
ATOM 3590 N N . PHE A 1 457 ? -16.646 30.377 27.251 1.00 74.38 457 PHE A N 1
ATOM 3591 C CA . PHE A 1 457 ? -17.216 29.098 27.677 1.00 74.38 457 PHE A CA 1
ATOM 3592 C C . PHE A 1 457 ? -18.576 29.273 28.365 1.00 74.38 457 PHE A C 1
ATOM 3594 O O . PHE A 1 457 ? -19.497 28.498 28.108 1.00 74.38 457 PHE A O 1
ATOM 3601 N N . ALA A 1 458 ? -18.736 30.307 29.198 1.00 78.56 458 ALA A N 1
ATOM 3602 C CA . ALA A 1 458 ? -20.031 30.640 29.790 1.00 78.56 458 ALA A CA 1
ATOM 3603 C C . ALA A 1 458 ? -21.077 30.979 28.711 1.00 78.56 458 ALA A C 1
ATOM 3605 O O . ALA A 1 458 ? -22.229 30.564 28.825 1.00 78.56 458 ALA A O 1
ATOM 3606 N N . ASP A 1 459 ? -20.680 31.650 27.629 1.00 80.31 459 ASP A N 1
ATOM 3607 C CA . ASP A 1 459 ? -21.565 31.941 26.499 1.00 80.31 459 ASP A CA 1
ATOM 3608 C C . ASP A 1 459 ? -21.942 30.697 25.694 1.00 80.31 459 ASP A C 1
ATOM 3610 O O . ASP A 1 459 ? -23.109 30.536 25.327 1.00 80.31 459 ASP A O 1
ATOM 3614 N N . LEU A 1 460 ? -20.989 29.799 25.430 1.00 83.94 460 LEU A N 1
ATOM 3615 C CA . LEU A 1 460 ? -21.280 28.507 24.810 1.00 83.94 460 LEU A CA 1
ATOM 3616 C C . LEU A 1 460 ? -22.246 27.706 25.686 1.00 83.94 460 LEU A C 1
ATOM 3618 O O . LEU A 1 460 ? -23.267 27.227 25.199 1.00 83.94 460 LEU A O 1
ATOM 3622 N N . HIS A 1 461 ? -21.970 27.629 26.987 1.00 81.31 461 HIS A N 1
ATOM 3623 C CA . HIS A 1 461 ? -22.831 26.974 27.961 1.00 81.31 461 HIS A CA 1
ATOM 3624 C C . HIS A 1 461 ? -24.250 27.552 27.945 1.00 81.31 461 HIS A C 1
ATOM 3626 O O . HIS A 1 461 ? -25.215 26.806 27.789 1.00 81.31 461 HIS A O 1
ATOM 3632 N N . ASN A 1 462 ? -24.384 28.878 28.019 1.00 83.19 462 ASN A N 1
ATOM 3633 C CA . ASN A 1 462 ? -25.672 29.562 27.931 1.00 83.19 462 ASN A CA 1
ATOM 3634 C C . ASN A 1 462 ? -26.410 29.219 26.629 1.00 83.19 462 ASN A C 1
ATOM 3636 O O . ASN A 1 462 ? -27.617 28.989 26.657 1.00 83.19 462 ASN A O 1
ATOM 3640 N N . SER A 1 463 ? -25.705 29.113 25.503 1.00 87.06 463 SER A N 1
ATOM 3641 C CA . SER A 1 463 ? -26.307 28.743 24.214 1.00 87.06 463 SER A CA 1
ATOM 3642 C C . SER A 1 463 ? -26.832 27.315 24.200 1.00 87.06 463 SER A C 1
ATOM 3644 O O . SER A 1 463 ? -27.936 27.075 23.715 1.00 87.06 463 SER A O 1
ATOM 3646 N N . LEU A 1 464 ? -26.090 26.377 24.794 1.00 84.31 464 LEU A N 1
ATOM 3647 C CA . LEU A 1 464 ? -26.560 25.003 24.978 1.00 84.31 464 LEU A CA 1
ATOM 3648 C C . LEU A 1 464 ? -27.822 24.966 25.846 1.00 84.31 464 LEU A C 1
ATOM 3650 O O . LEU A 1 464 ? -28.757 24.237 25.522 1.00 84.31 464 LEU A O 1
ATOM 3654 N N . THR A 1 465 ? -27.892 25.807 26.887 1.00 80.88 465 THR A N 1
ATOM 3655 C CA . THR A 1 465 ? -29.062 25.870 27.781 1.00 80.88 465 THR A CA 1
ATOM 3656 C C . THR A 1 465 ? -30.336 26.377 27.110 1.00 80.88 465 THR A C 1
ATOM 3658 O O . THR A 1 465 ? -31.436 26.101 27.584 1.00 80.88 465 THR A O 1
ATOM 3661 N N . GLN A 1 466 ? -30.198 27.106 26.004 1.00 84.19 466 GLN A N 1
ATOM 3662 C CA . GLN A 1 466 ? -31.306 27.734 25.288 1.00 84.19 466 GLN A CA 1
ATOM 3663 C C . GLN A 1 466 ? -31.809 26.900 24.101 1.00 84.19 466 GLN A C 1
ATOM 3665 O O . GLN A 1 466 ? -32.762 27.314 23.441 1.00 84.19 466 GLN A O 1
ATOM 3670 N N . LEU A 1 467 ? -31.220 25.725 23.836 1.00 86.25 467 LEU A N 1
ATOM 3671 C CA . LEU A 1 467 ? -31.600 24.840 22.730 1.00 86.25 467 LEU A CA 1
ATOM 3672 C C . LEU A 1 467 ? -32.428 23.629 23.198 1.00 86.25 467 LEU A C 1
ATOM 3674 O O . LEU A 1 467 ? -31.877 22.554 23.447 1.00 86.25 467 LEU A O 1
ATOM 3678 N N . PRO A 1 468 ? -33.770 23.730 23.240 1.00 84.19 468 PRO A N 1
ATOM 3679 C CA . PRO A 1 468 ? -34.626 22.628 23.683 1.00 84.19 468 PRO A CA 1
ATOM 3680 C C . PRO A 1 468 ? -34.640 21.432 22.716 1.00 84.19 468 PRO A C 1
ATOM 3682 O O . PRO A 1 468 ? -35.068 20.342 23.094 1.00 84.19 468 PRO A O 1
ATOM 3685 N N . SER A 1 469 ? -34.206 21.615 21.463 1.00 87.88 469 SER A N 1
ATOM 3686 C CA . SER A 1 469 ? -34.130 20.553 20.451 1.00 87.88 469 SER A CA 1
ATOM 3687 C C . SER A 1 469 ? -32.913 19.641 20.614 1.00 87.88 469 SER A C 1
ATOM 3689 O O . SER A 1 469 ? -32.912 18.528 20.075 1.00 87.88 469 SER A O 1
ATOM 3691 N N . LEU A 1 470 ? -31.884 20.098 21.335 1.00 89.81 470 LEU A N 1
ATOM 3692 C CA . LEU A 1 470 ? -30.627 19.381 21.468 1.00 89.81 470 LEU A CA 1
ATOM 3693 C C . LEU A 1 470 ? -30.834 18.155 22.361 1.00 89.81 470 LEU A C 1
ATOM 3695 O O . LEU A 1 470 ? -31.209 18.263 23.528 1.00 89.81 470 LEU A O 1
ATOM 3699 N N . SER A 1 471 ? -30.625 16.976 21.781 1.00 90.19 471 SER A N 1
ATOM 3700 C CA . SER A 1 471 ? -30.923 15.685 22.411 1.00 90.19 471 SER A CA 1
ATOM 3701 C C . SER A 1 471 ? -29.702 14.776 22.536 1.00 90.19 471 SER A C 1
ATOM 3703 O O . SER A 1 471 ? -29.719 13.861 23.363 1.00 90.19 471 SER A O 1
ATOM 3705 N N . HIS A 1 472 ? -28.644 15.047 21.769 1.00 89.88 472 HIS A N 1
ATOM 3706 C CA . HIS A 1 472 ? -27.383 14.316 21.812 1.00 89.88 472 HIS A CA 1
ATOM 3707 C C . HIS A 1 472 ? -26.236 15.310 21.965 1.00 89.88 472 HIS A C 1
ATOM 3709 O O . HIS A 1 472 ? -26.116 16.257 21.188 1.00 89.88 472 HIS A O 1
ATOM 3715 N N . LEU A 1 473 ? -25.406 15.085 22.977 1.00 90.19 473 LEU A N 1
ATOM 3716 C CA . LEU A 1 473 ? -24.259 15.926 23.283 1.00 90.19 473 LEU A CA 1
ATOM 3717 C C . LEU A 1 473 ? -23.018 15.057 23.404 1.00 90.19 473 LEU A C 1
ATOM 3719 O O . LEU A 1 473 ? -22.997 14.150 24.235 1.00 90.19 473 LEU A O 1
ATOM 3723 N N . THR A 1 474 ? -22.007 15.336 22.588 1.00 87.31 474 THR A N 1
ATOM 3724 C CA . THR A 1 474 ? -20.714 14.656 22.631 1.00 87.31 474 THR A CA 1
ATOM 3725 C C . THR A 1 474 ? -19.601 15.676 22.806 1.00 87.31 474 THR A C 1
ATOM 3727 O O . THR A 1 474 ? -19.420 16.537 21.952 1.00 87.31 474 THR A O 1
ATOM 3730 N N . PHE A 1 475 ? -18.839 15.543 23.885 1.00 84.88 475 PHE A N 1
ATOM 3731 C CA . PHE A 1 475 ? -17.570 16.224 24.095 1.00 84.88 475 PHE A CA 1
ATOM 3732 C C . PHE A 1 475 ? -16.483 15.176 24.315 1.00 84.88 475 PHE A C 1
ATOM 3734 O O . PHE A 1 475 ? -16.541 14.438 25.298 1.00 84.88 475 PHE A O 1
ATOM 3741 N N . SER A 1 476 ? -15.513 15.092 23.411 1.00 77.56 476 SER A N 1
ATOM 3742 C CA . SER A 1 476 ? -14.433 14.103 23.483 1.00 77.56 476 SER A CA 1
ATOM 3743 C C . SER A 1 476 ? -13.089 14.794 23.352 1.00 77.56 476 SER A C 1
ATOM 3745 O O . SER A 1 476 ? -12.843 15.435 22.339 1.00 77.56 476 SER A O 1
ATOM 3747 N N . LEU A 1 477 ? -12.194 14.624 24.321 1.00 69.94 477 LEU A N 1
ATOM 3748 C CA . LEU A 1 477 ? -10.783 14.957 24.105 1.00 69.94 477 LEU A CA 1
ATOM 3749 C C . LEU A 1 477 ? -10.191 13.843 23.228 1.00 69.94 477 LEU A C 1
ATOM 3751 O O . LEU A 1 477 ? -10.306 12.675 23.608 1.00 69.94 477 LEU A O 1
ATOM 3755 N N . ALA A 1 478 ? -9.694 14.165 22.025 1.00 54.16 478 ALA A N 1
ATOM 3756 C CA . ALA A 1 478 ? -9.2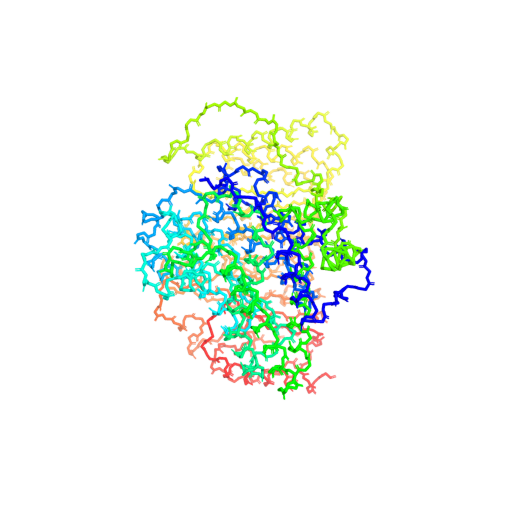29 13.143 21.083 1.00 54.16 478 ALA A CA 1
ATOM 3757 C C . ALA A 1 478 ? -7.817 12.655 21.422 1.00 54.16 478 ALA A C 1
ATOM 3759 O O . ALA A 1 478 ? -7.457 11.548 21.026 1.00 54.16 478 ALA A O 1
ATOM 3760 N N . ASP A 1 479 ? -7.052 13.440 22.184 1.00 53.78 479 ASP A N 1
ATOM 3761 C CA . ASP A 1 479 ? -5.648 13.144 22.417 1.00 53.78 479 ASP A CA 1
ATOM 3762 C C . ASP A 1 479 ? -5.392 12.309 23.685 1.00 53.78 479 ASP A C 1
ATOM 3764 O O . ASP A 1 479 ? -5.640 12.735 24.817 1.00 53.78 479 ASP A O 1
ATOM 3768 N N . THR A 1 480 ? -4.879 11.094 23.481 1.00 45.00 480 THR A N 1
ATOM 3769 C CA . THR A 1 480 ? -4.317 10.219 24.522 1.00 45.00 480 THR A CA 1
ATOM 3770 C C . THR A 1 480 ? -2.855 10.550 24.843 1.00 45.00 480 THR A C 1
ATOM 3772 O O . THR A 1 480 ? -2.312 9.972 25.779 1.00 45.00 480 THR A O 1
ATOM 3775 N N . TYR A 1 481 ? -2.212 11.471 24.110 1.00 43.84 481 TYR A N 1
ATOM 3776 C CA . TYR A 1 481 ? -0.807 11.866 24.308 1.00 43.84 481 TYR A CA 1
ATOM 3777 C C . TYR A 1 481 ? -0.606 13.015 25.302 1.00 43.84 481 TYR A C 1
ATOM 3779 O O . TYR A 1 481 ? 0.470 13.614 25.373 1.00 43.84 481 TYR A O 1
ATOM 3787 N N . TRP A 1 482 ? -1.616 13.332 26.111 1.00 46.16 482 TRP A N 1
ATOM 3788 C CA . TRP A 1 482 ? -1.518 14.414 27.079 1.00 46.16 482 TRP A CA 1
ATOM 3789 C C . TRP A 1 482 ? -0.724 14.010 28.335 1.00 46.16 482 TRP A C 1
ATOM 3791 O O . TRP A 1 482 ? -1.267 13.892 29.431 1.00 46.16 482 TRP A O 1
ATOM 3801 N N . GLU A 1 483 ? 0.592 13.841 28.188 1.00 43.34 483 GLU A N 1
ATOM 3802 C CA . GLU A 1 483 ? 1.531 13.550 29.283 1.00 43.34 483 GLU A CA 1
ATOM 3803 C C . GLU A 1 483 ? 1.713 14.723 30.277 1.00 43.34 483 GLU A C 1
ATOM 3805 O O . GLU A 1 483 ? 2.380 14.550 31.296 1.00 43.34 483 GLU A O 1
ATOM 3810 N N . PHE A 1 484 ? 1.119 15.912 30.054 1.00 42.41 484 PHE A N 1
ATOM 3811 C CA . PHE A 1 484 ? 1.544 17.130 30.776 1.00 42.41 484 PHE A CA 1
ATOM 3812 C C . PHE A 1 484 ? 0.496 17.977 31.515 1.00 42.41 484 PHE A C 1
ATOM 3814 O O . PHE A 1 484 ? 0.903 18.746 32.388 1.00 42.41 484 PHE A O 1
ATOM 3821 N N . CYS A 1 485 ? -0.822 17.836 31.320 1.00 44.47 485 CYS A N 1
ATOM 3822 C CA . CYS A 1 485 ? -1.755 18.398 32.316 1.00 44.47 485 CYS A CA 1
ATOM 3823 C C . CYS A 1 485 ? -1.968 17.378 33.413 1.00 44.47 485 CYS A C 1
ATOM 3825 O O . CYS A 1 485 ? -2.901 16.578 33.394 1.00 44.47 485 CYS A O 1
ATOM 3827 N N . SER A 1 486 ? -1.124 17.498 34.431 1.00 51.56 486 SER A N 1
ATOM 3828 C CA . SER A 1 486 ? -1.514 17.125 35.775 1.00 51.56 486 SER A CA 1
ATOM 3829 C C . SER A 1 486 ? -2.962 17.606 36.008 1.00 51.56 486 SER A C 1
ATOM 3831 O O . SER A 1 486 ? -3.220 18.799 35.836 1.00 51.56 486 SER A O 1
ATOM 3833 N N . PRO A 1 487 ? -3.914 16.739 36.394 1.00 49.41 487 PRO A N 1
ATOM 3834 C CA . PRO A 1 487 ? -5.334 17.070 36.612 1.00 49.41 487 PRO A CA 1
ATOM 3835 C C . PRO A 1 487 ? -5.588 18.008 37.815 1.00 49.41 487 PRO A C 1
ATOM 3837 O O . PRO A 1 487 ? -6.628 17.978 38.470 1.00 49.41 487 PRO A O 1
ATOM 3840 N N . LEU A 1 488 ? -4.602 18.839 38.141 1.00 48.25 488 LEU A N 1
ATOM 3841 C CA . LEU A 1 488 ? -4.504 19.659 39.334 1.00 48.25 488 LEU A CA 1
ATOM 3842 C C . LEU A 1 488 ? -4.956 21.097 39.138 1.00 48.25 488 LEU A C 1
ATOM 3844 O O . LEU A 1 488 ? -4.999 21.804 40.135 1.00 48.25 488 LEU A O 1
ATOM 3848 N N . GLU A 1 489 ? -5.293 21.548 37.931 1.00 50.00 489 GLU A N 1
ATOM 3849 C CA . GLU A 1 489 ? -5.573 22.977 37.748 1.00 50.00 489 GLU A CA 1
ATOM 3850 C C . GLU A 1 489 ? -7.070 23.274 37.578 1.00 50.00 489 GLU A C 1
ATOM 3852 O O . GLU A 1 489 ? -7.574 24.140 38.294 1.00 50.00 489 GLU A O 1
ATOM 3857 N N . HIS A 1 490 ? -7.844 22.522 36.774 1.00 54.41 490 HIS A N 1
ATOM 3858 C CA . HIS A 1 490 ? -9.249 22.885 36.500 1.00 54.41 490 HIS A CA 1
ATOM 3859 C C . HIS A 1 490 ? -10.196 21.701 36.223 1.00 54.41 490 HIS A C 1
ATOM 3861 O O . HIS A 1 490 ? -9.807 20.696 35.630 1.00 54.41 490 HIS A O 1
ATOM 3867 N N . SER A 1 491 ? -11.472 21.846 36.615 1.00 61.97 491 SER A N 1
ATOM 3868 C CA . SER A 1 491 ? -12.549 20.933 36.207 1.00 61.97 491 SER A CA 1
ATOM 3869 C C . SER A 1 491 ? -12.939 21.191 34.747 1.00 61.97 491 SER A C 1
ATOM 3871 O O . SER A 1 491 ? -13.681 22.133 34.459 1.00 61.97 491 SER A O 1
ATOM 3873 N N . ILE A 1 492 ? -12.468 20.357 33.820 1.00 62.28 492 ILE A N 1
ATOM 3874 C CA . ILE A 1 492 ? -12.829 20.463 32.400 1.00 62.28 492 ILE A CA 1
ATOM 3875 C C . ILE A 1 492 ? -14.229 19.850 32.243 1.00 62.28 492 ILE A C 1
ATOM 3877 O O . ILE A 1 492 ? -14.427 18.658 32.485 1.00 62.28 492 ILE A O 1
ATOM 3881 N N . ASN A 1 493 ? -15.211 20.679 31.874 1.00 69.00 493 ASN A N 1
ATOM 3882 C CA . ASN A 1 493 ? -16.606 20.309 31.573 1.00 69.00 493 ASN A CA 1
ATOM 3883 C C . ASN A 1 493 ? -17.555 20.005 32.749 1.00 69.00 493 ASN A C 1
ATOM 3885 O O . ASN A 1 493 ? -18.668 19.538 32.504 1.00 69.00 493 ASN A O 1
ATOM 3889 N N . GLU A 1 494 ? -17.210 20.310 34.005 1.00 75.06 494 GLU A N 1
ATOM 3890 C CA . GLU A 1 494 ? -18.119 20.077 35.149 1.00 75.06 494 GLU A CA 1
ATOM 3891 C C . GLU A 1 494 ? -19.465 20.805 34.997 1.00 75.06 494 GLU A C 1
ATOM 3893 O O . GLU A 1 494 ? -20.523 20.192 35.149 1.00 75.06 494 GLU A O 1
ATOM 3898 N N . ALA A 1 495 ? -19.440 22.093 34.641 1.00 74.00 495 ALA A N 1
ATOM 3899 C CA . ALA A 1 495 ? -20.658 22.875 34.432 1.00 74.00 495 ALA A CA 1
ATOM 3900 C C . ALA A 1 495 ? -21.509 22.301 33.287 1.00 74.00 495 ALA A C 1
ATOM 3902 O O . ALA A 1 495 ? -22.724 22.161 33.418 1.00 74.00 495 ALA A O 1
ATOM 3903 N N . THR A 1 496 ? -20.871 21.908 32.183 1.00 78.12 496 THR A N 1
ATOM 3904 C CA . THR A 1 496 ? -21.537 21.296 31.025 1.00 78.12 496 THR A CA 1
ATOM 3905 C C . THR A 1 496 ? -22.169 19.954 31.376 1.00 78.12 496 THR A C 1
ATOM 3907 O O . THR A 1 496 ? -23.311 19.714 30.996 1.00 78.12 496 THR A O 1
ATOM 3910 N N . LEU A 1 497 ? -21.481 19.112 32.153 1.00 82.81 497 LEU A N 1
ATOM 3911 C CA . LEU A 1 497 ? -22.031 17.861 32.672 1.00 82.81 497 LEU A CA 1
ATOM 3912 C C . LEU A 1 497 ? -23.246 18.125 33.568 1.00 82.81 497 LEU A C 1
ATOM 3914 O O . LEU A 1 497 ? -24.306 17.552 33.340 1.00 82.81 497 LEU A O 1
ATOM 3918 N N . LEU A 1 498 ? -23.120 19.017 34.552 1.00 81.25 498 LEU A N 1
ATOM 3919 C CA . LEU A 1 498 ? -24.214 19.408 35.449 1.00 81.25 498 LEU A CA 1
ATOM 3920 C C . LEU A 1 498 ? -25.446 19.896 34.680 1.00 81.25 498 LEU A C 1
ATOM 3922 O O . LEU A 1 498 ? -26.578 19.506 34.971 1.00 81.25 498 LEU A O 1
ATOM 3926 N N . HIS A 1 499 ? -25.229 20.726 33.668 1.00 81.62 499 HIS A N 1
ATOM 3927 C CA . HIS A 1 499 ? -26.303 21.210 32.821 1.00 81.62 499 HIS A CA 1
ATOM 3928 C C . HIS A 1 499 ? -26.922 20.092 31.982 1.00 81.62 499 HIS A C 1
ATOM 3930 O O . HIS A 1 499 ? -28.138 19.914 32.017 1.00 81.62 499 HIS A O 1
ATOM 3936 N N . ALA A 1 500 ? -26.106 19.281 31.306 1.00 84.06 500 ALA A N 1
ATOM 3937 C CA . ALA A 1 500 ? -26.592 18.151 30.524 1.00 84.06 500 ALA A CA 1
ATOM 3938 C C . ALA A 1 500 ? -27.444 17.199 31.376 1.00 84.06 500 ALA A C 1
ATOM 3940 O O . ALA A 1 500 ? -28.500 16.747 30.940 1.00 84.06 500 ALA A O 1
ATOM 3941 N N . LEU A 1 501 ? -27.039 16.967 32.626 1.00 85.00 501 LEU A N 1
ATOM 3942 C CA . LEU A 1 501 ? -27.780 16.142 33.575 1.00 85.00 501 LEU A CA 1
ATOM 3943 C C . LEU A 1 501 ? -29.106 16.756 34.029 1.00 85.00 501 LEU A C 1
ATOM 3945 O O . LEU A 1 501 ? -29.975 16.007 34.455 1.00 85.00 501 LEU A O 1
ATOM 3949 N N . THR A 1 502 ? -29.301 18.073 33.946 1.00 83.81 502 THR A N 1
ATOM 3950 C CA . THR A 1 502 ? -30.538 18.745 34.393 1.00 83.81 502 THR A CA 1
ATOM 3951 C C . THR A 1 502 ? -31.527 19.033 33.263 1.00 83.81 502 THR A C 1
ATOM 3953 O O . THR A 1 502 ? -32.702 19.274 33.540 1.00 83.81 502 THR A O 1
ATOM 3956 N N . GLN A 1 503 ? -31.110 18.974 31.994 1.00 84.31 503 GLN A N 1
ATOM 3957 C CA . GLN A 1 503 ? -32.008 19.252 30.868 1.00 84.31 503 GLN A CA 1
ATOM 3958 C C . GLN A 1 503 ? -32.860 18.048 30.462 1.00 84.31 503 GLN A C 1
ATOM 3960 O O . GLN A 1 503 ? -32.363 16.954 30.194 1.00 84.31 503 GLN A O 1
ATOM 3965 N N . SER A 1 504 ? -34.165 18.286 30.320 1.00 86.31 504 SER A N 1
ATOM 3966 C CA . SER A 1 504 ? -35.155 17.291 29.885 1.00 86.31 504 SER A CA 1
ATOM 3967 C C . SER A 1 504 ? -35.080 16.914 28.403 1.00 86.31 504 SER A C 1
ATOM 3969 O O . SER A 1 504 ? -35.742 15.964 27.980 1.00 86.31 504 SER A O 1
ATOM 3971 N N . SER A 1 505 ? -34.291 17.639 27.609 1.00 86.19 505 SER A N 1
ATOM 3972 C CA . SER A 1 505 ? -34.119 17.398 26.176 1.00 86.19 505 SER A CA 1
ATOM 3973 C C . SER A 1 505 ? -33.088 16.306 25.867 1.00 86.19 505 SER A C 1
ATOM 3975 O O . SER A 1 505 ? -33.262 15.564 24.894 1.00 86.19 505 SER A O 1
ATOM 3977 N N . PHE A 1 506 ? -32.050 16.140 26.699 1.00 88.56 506 PHE A N 1
ATOM 3978 C CA . PHE A 1 506 ? -30.967 15.195 26.421 1.00 88.56 506 PHE A CA 1
ATOM 3979 C C . PHE A 1 506 ? -31.392 13.742 26.610 1.00 88.56 506 PHE A C 1
ATOM 3981 O O . PHE A 1 506 ? -31.880 13.334 27.663 1.00 88.56 506 PHE A O 1
ATOM 3988 N N . ARG A 1 507 ? -31.155 12.931 25.581 1.00 90.75 507 ARG A N 1
ATOM 3989 C CA . ARG A 1 507 ? -31.330 11.473 25.603 1.00 90.75 507 ARG A CA 1
ATOM 3990 C C . ARG A 1 507 ? -30.005 10.735 25.692 1.00 90.75 507 ARG A C 1
ATOM 3992 O O . ARG A 1 507 ? -29.973 9.653 26.287 1.00 90.75 507 ARG A O 1
ATOM 3999 N N . SER A 1 508 ? -28.957 11.319 25.114 1.00 92.25 508 SER A N 1
ATOM 4000 C CA . SER A 1 508 ? -27.602 10.780 25.085 1.00 92.25 508 SER A CA 1
ATOM 4001 C C . SER A 1 508 ? -26.586 11.862 25.430 1.00 92.25 508 SER A C 1
ATOM 4003 O O . SER A 1 508 ? -26.584 12.934 24.824 1.00 92.25 508 SER A O 1
ATOM 4005 N N . VAL A 1 509 ? -25.710 11.560 26.384 1.00 91.25 509 VAL A N 1
ATOM 4006 C CA . VAL A 1 509 ? -24.620 12.437 26.816 1.00 91.25 509 VAL A CA 1
ATOM 4007 C C . VAL A 1 509 ? -23.326 11.635 26.787 1.00 91.25 509 VAL A C 1
ATOM 4009 O O . VAL A 1 509 ? -23.239 10.600 27.441 1.00 91.25 509 VAL A O 1
ATOM 4012 N N . ALA A 1 510 ? -22.334 12.101 26.035 1.00 90.44 510 ALA A N 1
ATOM 4013 C CA . ALA A 1 510 ? -20.995 11.532 25.963 1.00 90.44 510 ALA A CA 1
ATOM 4014 C C . ALA A 1 510 ? -19.970 12.625 26.284 1.00 90.44 510 ALA A C 1
ATOM 4016 O O . ALA A 1 510 ? -19.942 13.640 25.599 1.00 90.44 510 ALA A O 1
ATOM 4017 N N . LEU A 1 511 ? -19.175 12.474 27.343 1.00 87.88 511 LEU A N 1
ATOM 4018 C CA . LEU A 1 511 ? -18.304 13.542 27.848 1.00 87.88 511 LEU A CA 1
ATOM 4019 C C . LEU A 1 511 ? -16.951 13.001 28.310 1.00 87.88 511 LEU A C 1
ATOM 4021 O O . LEU A 1 511 ? -16.900 11.982 28.999 1.00 87.88 511 LEU A O 1
ATOM 4025 N N . THR A 1 512 ? -15.880 13.746 28.053 1.00 82.19 512 THR A N 1
ATOM 4026 C CA . THR A 1 512 ? -14.652 13.672 28.852 1.00 82.19 512 THR A CA 1
ATOM 4027 C C . THR A 1 512 ? -14.750 14.615 30.045 1.00 82.19 512 THR A C 1
ATOM 4029 O O . THR A 1 512 ? -15.051 15.801 29.887 1.00 82.19 512 THR A O 1
ATOM 4032 N N . VAL A 1 513 ? -14.556 14.073 31.253 1.00 80.06 513 VAL A N 1
ATOM 4033 C CA . VAL A 1 513 ? -14.774 14.787 32.523 1.00 80.06 513 VAL A CA 1
ATOM 4034 C C . VAL A 1 513 ? -13.532 14.683 33.385 1.00 80.06 513 VAL A C 1
ATOM 4036 O O . VAL A 1 513 ? -13.194 13.590 33.838 1.00 80.06 513 VAL A O 1
ATOM 4039 N N . HIS A 1 514 ? -12.881 15.811 33.652 1.00 75.12 514 HIS A N 1
ATOM 4040 C CA . HIS A 1 514 ? -11.747 15.881 34.572 1.00 75.12 514 HIS A CA 1
ATOM 4041 C C . HIS A 1 514 ? -12.173 16.645 35.827 1.00 75.12 514 HIS A C 1
ATOM 4043 O O . HIS A 1 514 ? -12.679 17.758 35.730 1.00 75.12 514 HIS A O 1
ATOM 4049 N N . GLN A 1 515 ? -12.014 16.040 37.001 1.00 71.19 515 GLN A N 1
ATOM 4050 C CA . GLN A 1 515 ? -12.283 16.657 38.297 1.00 71.19 515 GLN A CA 1
ATOM 4051 C C . GLN A 1 515 ? -11.023 17.384 38.773 1.00 71.19 515 GLN A C 1
ATOM 4053 O O . GLN A 1 515 ? -9.975 16.754 38.915 1.00 71.19 515 GLN A O 1
ATOM 4058 N N . GLY A 1 516 ? -11.143 18.685 39.045 1.00 65.12 516 GLY A N 1
ATOM 4059 C CA . GLY A 1 516 ? -10.053 19.484 39.605 1.00 65.12 516 GLY A CA 1
ATOM 4060 C C . GLY A 1 516 ? -9.755 19.182 41.086 1.00 65.12 516 GLY A C 1
ATOM 4061 O O . GLY A 1 516 ? -10.465 18.405 41.737 1.00 65.12 516 GLY A O 1
ATOM 4062 N N . PRO A 1 517 ? -8.733 19.836 41.671 1.00 59.09 517 PRO A N 1
ATOM 4063 C CA . PRO A 1 517 ? -8.256 19.587 43.038 1.00 59.09 517 PRO A CA 1
ATOM 4064 C C . PRO A 1 517 ? -9.237 20.016 44.137 1.00 59.09 517 PRO A C 1
ATOM 4066 O O . PRO A 1 517 ? -9.044 19.678 45.302 1.00 59.09 517 PRO A O 1
ATOM 4069 N N . SER A 1 518 ? -10.298 20.747 43.789 1.00 58.28 518 SER A N 1
ATOM 4070 C CA . SER A 1 518 ? -11.279 21.325 44.716 1.00 58.28 518 SER A CA 1
ATOM 4071 C C . SER A 1 518 ? -12.155 20.296 45.453 1.00 58.28 518 SER A C 1
ATOM 4073 O O . SER A 1 518 ? -13.025 20.684 46.228 1.00 58.28 518 SER A O 1
ATOM 4075 N N . GLY A 1 519 ? -11.922 18.996 45.252 1.00 60.94 519 GLY A N 1
ATOM 4076 C CA . GLY A 1 519 ? -12.676 17.905 45.869 1.00 60.94 519 GLY A CA 1
ATOM 4077 C C . GLY A 1 519 ? -13.729 17.295 44.933 1.00 60.94 519 GLY A C 1
ATOM 4078 O O . GLY A 1 519 ? -13.779 17.645 43.754 1.00 60.94 519 GLY A O 1
ATOM 4079 N N . PRO A 1 520 ? -14.531 16.322 45.415 1.00 63.47 520 PRO A N 1
ATOM 4080 C CA . PRO A 1 520 ? -15.571 15.657 44.625 1.00 63.47 520 PRO A CA 1
ATOM 4081 C C . PRO A 1 520 ? -16.522 16.671 43.989 1.00 63.47 520 PRO A C 1
ATOM 4083 O O . PRO A 1 520 ? -16.888 17.632 44.665 1.00 63.47 520 PRO A O 1
ATOM 4086 N N . LEU A 1 521 ? -16.997 16.416 42.760 1.00 65.56 521 LEU A N 1
ATOM 4087 C CA . LEU A 1 521 ? -17.979 17.294 42.113 1.00 65.56 521 LEU A CA 1
ATOM 4088 C C . LEU A 1 521 ? -19.148 17.498 43.083 1.00 65.56 521 LEU A C 1
ATOM 4090 O O . LEU A 1 521 ? -19.740 16.536 43.610 1.00 65.56 521 LEU A O 1
ATOM 4094 N N . HIS A 1 522 ? -19.465 18.762 43.349 1.00 63.06 522 HIS A N 1
ATOM 4095 C CA . HIS A 1 522 ? -20.552 19.139 44.240 1.00 63.06 522 HIS A CA 1
ATOM 4096 C C . HIS A 1 522 ? -21.884 19.005 43.497 1.00 63.06 522 HIS A C 1
ATOM 4098 O O . HIS A 1 522 ? -22.607 19.971 43.274 1.00 63.06 522 HIS A O 1
ATOM 4104 N N . LEU A 1 523 ? -22.233 17.767 43.137 1.00 61.84 523 LEU A N 1
ATOM 4105 C CA . LEU A 1 523 ? -23.585 17.406 42.732 1.00 61.84 523 LEU A CA 1
ATOM 4106 C C . LEU A 1 523 ? -24.480 17.607 43.957 1.00 61.84 523 LEU A C 1
ATOM 4108 O O . LEU A 1 523 ? -24.517 16.774 44.868 1.00 61.84 523 LEU A O 1
ATOM 4112 N N . ASN A 1 524 ? -25.112 18.775 44.033 1.00 55.59 524 ASN A N 1
ATOM 4113 C CA . ASN A 1 524 ? -26.046 19.111 45.095 1.00 55.59 524 ASN A CA 1
ATOM 4114 C C . ASN A 1 524 ? -27.215 18.107 45.007 1.00 55.59 524 ASN A C 1
ATOM 4116 O O . ASN A 1 524 ? -27.793 17.972 43.927 1.00 55.59 524 ASN A O 1
ATOM 4120 N N . PRO A 1 525 ? -27.589 17.388 46.084 1.00 50.34 525 PRO A N 1
ATOM 4121 C CA . PRO A 1 525 ? -28.641 16.358 46.050 1.00 50.34 525 PRO A CA 1
ATOM 4122 C C . PRO A 1 525 ? -30.025 16.863 45.600 1.00 50.34 525 PRO A C 1
ATOM 4124 O O . PRO A 1 525 ? -30.945 16.070 45.433 1.00 50.34 525 PRO A O 1
ATOM 4127 N N . VAL A 1 526 ? -30.177 18.175 45.407 1.00 50.78 526 VAL A N 1
ATOM 4128 C CA . VAL A 1 526 ? -31.406 18.843 44.972 1.00 50.78 526 VAL A CA 1
ATOM 4129 C C . VAL A 1 526 ? -31.488 19.009 43.448 1.00 50.78 526 VAL A C 1
ATOM 4131 O O . VAL A 1 526 ? -32.549 19.384 42.964 1.00 50.78 526 VAL A O 1
ATOM 4134 N N . TYR A 1 527 ? -30.436 18.732 42.662 1.00 58.09 527 TYR A N 1
ATOM 4135 C CA . TYR A 1 527 ? -30.540 18.866 41.203 1.00 58.09 527 TYR A CA 1
ATOM 4136 C C . TYR A 1 527 ? -31.547 17.844 40.646 1.00 58.09 527 TYR A C 1
ATOM 4138 O O . TYR A 1 527 ? -31.281 16.639 40.720 1.00 58.09 527 TYR A O 1
ATOM 4146 N N . PRO A 1 528 ? -32.696 18.282 40.085 1.00 59.50 528 PRO A N 1
ATOM 4147 C CA . PRO A 1 528 ? -33.647 17.383 39.455 1.00 59.50 528 PRO A CA 1
ATOM 4148 C C . PRO A 1 528 ? -33.009 16.901 38.161 1.00 59.50 528 PRO A C 1
ATOM 4150 O O . PRO A 1 528 ? -33.074 17.552 37.121 1.00 59.50 528 PRO A O 1
ATOM 4153 N N . CYS A 1 529 ? -32.306 15.783 38.254 1.00 70.06 529 CYS A N 1
ATOM 4154 C CA . CYS A 1 529 ? -31.651 15.234 37.095 1.00 70.06 529 CYS A CA 1
ATOM 4155 C C . CYS A 1 529 ? -32.700 14.676 36.141 1.00 70.06 529 CYS A C 1
ATOM 4157 O O . CYS A 1 529 ? -33.743 14.138 36.536 1.00 70.06 529 CYS A O 1
ATOM 4159 N N . SER A 1 530 ? -32.434 14.864 34.862 1.00 75.75 530 SER A N 1
ATOM 4160 C CA . SER A 1 530 ? -33.386 14.597 33.822 1.00 75.75 530 SER A CA 1
ATOM 4161 C C . SER A 1 530 ? -33.680 13.107 33.712 1.00 75.75 530 SER A C 1
ATOM 4163 O O . SER A 1 530 ? -32.802 12.269 33.511 1.00 75.75 530 SER A O 1
ATOM 4165 N N . GLN A 1 531 ? -34.970 12.782 33.743 1.00 83.88 531 GLN A N 1
ATOM 4166 C CA . GLN A 1 531 ? -35.451 11.436 33.456 1.00 83.88 531 GLN A CA 1
ATOM 4167 C C . GLN A 1 531 ? -35.375 11.080 31.958 1.00 83.88 531 GLN A C 1
ATOM 4169 O O . GLN A 1 531 ? -35.753 9.969 31.586 1.00 83.88 531 GLN A O 1
ATOM 4174 N N . SER A 1 532 ? -34.947 11.998 31.084 1.00 88.12 532 SER A N 1
ATOM 4175 C CA . SER A 1 532 ? -34.838 11.749 29.641 1.00 88.12 532 SER A CA 1
ATOM 4176 C C . SER A 1 532 ? -33.544 11.044 29.238 1.00 88.12 532 SER A C 1
ATOM 4178 O O . SER A 1 532 ? -33.515 10.436 28.167 1.00 88.12 532 SER A O 1
ATOM 4180 N N . ILE A 1 533 ? -32.497 11.091 30.071 1.00 91.25 533 ILE A N 1
ATOM 4181 C CA . ILE A 1 533 ? -31.189 10.522 29.737 1.00 91.25 533 ILE A CA 1
ATOM 4182 C C . ILE A 1 533 ? -31.278 8.998 29.766 1.00 91.25 533 ILE A C 1
ATOM 4184 O O . ILE A 1 533 ? -31.486 8.372 30.805 1.00 91.25 533 ILE A O 1
ATOM 4188 N N . THR A 1 534 ? -31.104 8.404 28.590 1.00 93.44 534 THR A N 1
ATOM 4189 C CA . THR A 1 534 ? -31.101 6.951 28.386 1.00 93.44 534 THR A CA 1
ATOM 4190 C C . THR A 1 534 ? -29.709 6.404 28.102 1.00 93.44 534 THR A C 1
ATOM 4192 O O . THR A 1 534 ? -29.493 5.207 28.290 1.00 93.44 534 THR A O 1
ATOM 4195 N N . GLN A 1 535 ? -28.772 7.258 27.686 1.00 93.25 535 GLN A N 1
ATOM 4196 C CA . GLN A 1 535 ? -27.385 6.895 27.420 1.00 93.25 535 GLN A CA 1
ATOM 4197 C C . GLN A 1 535 ? -26.452 7.904 28.091 1.00 93.25 535 GLN A C 1
ATOM 4199 O O . GLN A 1 535 ? -26.584 9.109 27.872 1.00 93.25 535 GLN A O 1
ATOM 4204 N N . LEU A 1 536 ? -25.522 7.408 28.904 1.00 93.19 536 LEU A N 1
ATOM 4205 C CA . LEU A 1 536 ? -24.466 8.208 29.517 1.00 93.19 536 LEU A CA 1
ATOM 4206 C C . LEU A 1 536 ? -23.125 7.541 29.228 1.00 93.19 536 LEU A C 1
ATOM 4208 O O . LEU A 1 536 ? -22.914 6.394 29.618 1.00 93.19 536 LEU A O 1
ATOM 4212 N N . ARG A 1 537 ? -22.229 8.268 28.560 1.00 92.56 537 ARG A N 1
ATOM 4213 C CA . ARG A 1 537 ? -20.862 7.837 28.283 1.00 92.56 537 ARG A CA 1
ATOM 4214 C C . ARG A 1 537 ? -19.869 8.817 28.886 1.00 92.56 537 ARG A C 1
ATOM 4216 O O . ARG A 1 537 ? -19.913 10.003 28.579 1.00 92.56 537 ARG A O 1
ATOM 4223 N N . LEU A 1 538 ? -18.984 8.338 29.745 1.00 89.69 538 LEU A N 1
ATOM 4224 C CA . LEU A 1 538 ? -17.885 9.126 30.290 1.00 89.69 538 LEU A CA 1
ATOM 4225 C C . LEU A 1 538 ? -16.581 8.538 29.755 1.00 89.69 538 LEU A C 1
ATOM 4227 O O . LEU A 1 538 ? -16.230 7.421 30.123 1.00 89.69 538 LEU A O 1
ATOM 4231 N N . HIS A 1 539 ? -15.901 9.256 28.864 1.00 84.06 539 HIS A N 1
ATOM 4232 C CA . HIS A 1 539 ? -14.661 8.806 28.225 1.00 84.06 539 HIS A CA 1
ATOM 4233 C C . HIS A 1 539 ? -13.458 9.505 28.842 1.00 84.06 539 HIS A C 1
ATOM 4235 O O . HIS A 1 539 ? -13.502 10.712 29.047 1.00 84.06 539 HIS A O 1
ATOM 4241 N N . ASN A 1 540 ? -12.382 8.771 29.120 1.00 75.62 540 ASN A N 1
ATOM 4242 C CA . ASN A 1 540 ? -11.169 9.307 29.741 1.00 75.62 540 ASN A CA 1
ATOM 4243 C C . ASN A 1 540 ? -11.460 10.092 31.036 1.00 75.62 540 ASN A C 1
ATOM 4245 O O . ASN A 1 540 ? -10.875 11.137 31.304 1.00 75.62 540 ASN A O 1
ATOM 4249 N N . ALA A 1 541 ? -12.435 9.639 31.831 1.00 80.19 541 ALA A N 1
ATOM 4250 C CA . ALA A 1 541 ? -12.917 10.428 32.954 1.00 80.19 541 ALA A CA 1
ATOM 4251 C C . ALA A 1 541 ? -11.967 10.339 34.155 1.00 80.19 541 ALA A C 1
ATOM 4253 O O . ALA A 1 541 ? -11.696 9.257 34.689 1.00 80.19 541 ALA A O 1
ATOM 4254 N N . TYR A 1 542 ? -11.536 11.498 34.639 1.00 77.75 542 TYR A N 1
ATOM 4255 C CA . TYR A 1 542 ? -10.700 11.662 35.819 1.00 77.75 542 TYR A CA 1
ATOM 4256 C C . TYR A 1 542 ? -11.549 12.168 36.991 1.00 77.75 542 TYR A C 1
ATOM 4258 O O . TYR A 1 542 ? -11.555 13.347 37.318 1.00 77.75 542 TYR A O 1
ATOM 4266 N N . ILE A 1 543 ? -12.335 11.281 37.608 1.00 81.94 543 ILE A N 1
ATOM 4267 C CA . ILE A 1 543 ? -13.261 11.629 38.705 1.00 81.94 543 ILE A CA 1
ATOM 4268 C C . ILE A 1 543 ? -13.102 10.703 39.914 1.00 81.94 543 ILE A C 1
ATOM 4270 O O . ILE A 1 543 ? -12.771 9.523 39.763 1.00 81.94 543 ILE A O 1
ATOM 4274 N N . THR A 1 544 ? -13.392 11.202 41.120 1.00 83.06 544 THR A N 1
ATOM 4275 C CA . THR A 1 544 ? -13.432 10.368 42.336 1.00 83.06 544 THR A CA 1
ATOM 4276 C C . THR A 1 544 ? -14.543 9.324 42.268 1.00 83.06 544 THR A C 1
ATOM 4278 O O . THR A 1 544 ? -15.570 9.521 41.615 1.00 83.06 544 THR A O 1
ATOM 4281 N N . THR A 1 545 ? -14.390 8.230 43.017 1.00 83.25 545 THR A N 1
ATOM 4282 C CA . THR A 1 545 ? -15.473 7.250 43.188 1.00 83.25 545 THR A CA 1
ATOM 4283 C C . THR A 1 545 ? -16.738 7.901 43.758 1.00 83.25 545 THR A C 1
ATOM 4285 O O . THR A 1 545 ? -17.834 7.629 43.284 1.00 83.25 545 THR A O 1
ATOM 4288 N N . ALA A 1 546 ? -16.601 8.822 44.719 1.00 84.00 546 ALA A N 1
ATOM 4289 C CA . ALA A 1 546 ? -17.738 9.538 45.297 1.00 84.00 546 ALA A CA 1
ATOM 4290 C C . ALA A 1 546 ? -18.509 10.356 44.244 1.00 84.00 546 ALA A C 1
ATOM 4292 O O . ALA A 1 546 ? -19.738 10.301 44.203 1.00 84.00 546 ALA A O 1
ATOM 4293 N N . THR A 1 547 ? -17.796 11.077 43.372 1.00 84.19 547 THR A N 1
ATOM 4294 C CA . THR A 1 547 ? -18.383 11.777 42.222 1.00 84.19 547 THR A CA 1
ATOM 4295 C C . THR A 1 547 ? -19.121 10.807 41.304 1.00 84.19 547 THR A C 1
ATOM 4297 O O . THR A 1 547 ? -20.281 11.040 40.970 1.00 84.19 547 THR A O 1
ATOM 4300 N N . LEU A 1 548 ? -18.472 9.705 40.922 1.00 86.19 548 LEU A N 1
ATOM 4301 C CA . LEU A 1 548 ? -19.056 8.711 40.027 1.00 86.19 548 LEU A CA 1
ATOM 4302 C C . LEU A 1 548 ? -20.352 8.117 40.599 1.00 86.19 548 LEU A C 1
ATOM 4304 O O . LEU A 1 548 ? -21.360 8.055 39.901 1.00 86.19 548 LEU A O 1
ATOM 4308 N N . CYS A 1 549 ? -20.364 7.748 41.882 1.00 87.00 549 CYS A N 1
ATOM 4309 C CA . CYS A 1 549 ? -21.559 7.224 42.542 1.00 87.00 549 CYS A CA 1
ATOM 4310 C C . CYS A 1 549 ? -22.718 8.229 42.522 1.00 87.00 549 CYS A C 1
ATOM 4312 O O . CYS A 1 549 ? -23.860 7.854 42.256 1.00 87.00 549 CYS A O 1
ATOM 4314 N N . LYS A 1 550 ? -22.431 9.516 42.753 1.00 85.56 550 LYS A N 1
ATOM 4315 C CA . LYS A 1 550 ? -23.440 10.579 42.659 1.00 85.56 550 LYS A CA 1
ATOM 4316 C C . LYS A 1 550 ? -23.951 10.764 41.224 1.00 85.56 550 LYS A C 1
ATOM 4318 O O . LYS A 1 550 ? -25.151 10.947 41.048 1.00 85.56 550 LYS A O 1
ATOM 4323 N N . LEU A 1 551 ? -23.085 10.670 40.209 1.00 86.38 551 LEU A N 1
ATOM 4324 C CA . LEU A 1 551 ? -23.488 10.734 38.796 1.00 86.38 551 LEU A CA 1
ATOM 4325 C C . LEU A 1 551 ? -24.430 9.585 38.423 1.00 86.38 551 LEU A C 1
ATOM 4327 O O . LEU A 1 551 ? -25.449 9.807 37.779 1.00 86.38 551 LEU A O 1
ATOM 4331 N N . ILE A 1 552 ? -24.132 8.368 38.874 1.00 86.00 552 ILE A N 1
ATOM 4332 C CA . ILE A 1 552 ? -24.976 7.190 38.632 1.00 86.00 552 ILE A CA 1
ATOM 4333 C C . ILE A 1 552 ? -26.341 7.329 39.326 1.00 86.00 552 ILE A C 1
ATOM 4335 O O . ILE A 1 552 ? -27.379 6.998 38.746 1.00 86.00 552 ILE A O 1
ATOM 4339 N N . ALA A 1 553 ? -26.361 7.853 40.554 1.00 84.75 553 ALA A N 1
ATOM 4340 C CA . ALA A 1 553 ? -27.602 8.144 41.271 1.00 84.75 553 ALA A CA 1
ATOM 4341 C C . ALA A 1 553 ? -28.437 9.239 40.579 1.00 84.75 553 ALA A C 1
ATOM 4343 O O . ALA A 1 553 ? -29.666 9.216 40.644 1.00 84.75 553 ALA A O 1
ATOM 4344 N N . ALA A 1 554 ? -27.776 10.165 39.883 1.00 84.31 554 ALA A N 1
ATOM 4345 C CA . ALA A 1 554 ? -28.402 11.249 39.139 1.00 84.31 554 ALA A CA 1
ATOM 4346 C C . ALA A 1 554 ? -29.079 10.805 37.827 1.00 84.31 554 ALA A C 1
ATOM 4348 O O . ALA A 1 554 ? -29.935 11.524 37.333 1.00 84.31 554 ALA A O 1
ATOM 4349 N N . VAL A 1 555 ? -28.788 9.633 37.253 1.00 87.88 555 VAL A N 1
ATOM 4350 C CA . VAL A 1 555 ? -29.395 9.201 35.971 1.00 87.88 555 VAL A CA 1
ATOM 4351 C C . VAL A 1 555 ? -30.345 8.003 36.129 1.00 87.88 555 VAL A C 1
ATOM 4353 O O . VAL A 1 555 ? -30.076 6.914 35.624 1.00 87.88 555 VAL A O 1
ATOM 4356 N N . PRO A 1 556 ? -31.515 8.172 36.778 1.00 84.94 556 PRO A N 1
ATOM 4357 C CA . PRO A 1 556 ? -32.379 7.071 37.220 1.00 84.94 556 PRO A CA 1
ATOM 4358 C C . PRO A 1 556 ? -33.025 6.243 36.096 1.00 84.94 556 PRO A C 1
ATOM 4360 O O . PRO A 1 556 ? -33.701 5.261 36.386 1.00 84.94 556 PRO A O 1
ATOM 4363 N N . ARG A 1 557 ? -32.899 6.646 34.825 1.00 89.12 557 ARG A N 1
ATOM 4364 C CA . ARG A 1 557 ? -33.483 5.946 33.664 1.00 89.12 557 ARG A CA 1
ATOM 4365 C C . ARG A 1 557 ? -32.459 5.537 32.607 1.00 89.12 557 ARG A C 1
ATOM 4367 O O . ARG A 1 557 ? -32.847 5.168 31.493 1.00 89.12 557 ARG A O 1
ATOM 4374 N N . VAL A 1 558 ? -31.170 5.587 32.944 1.00 92.00 558 VAL A N 1
ATOM 4375 C CA . VAL A 1 558 ? -30.116 5.175 32.019 1.00 92.00 558 VAL A CA 1
ATOM 4376 C C . VAL A 1 558 ? -30.301 3.701 31.636 1.00 92.00 558 VAL A C 1
ATOM 4378 O O . VAL A 1 558 ? -30.602 2.845 32.472 1.00 92.00 558 VAL A O 1
ATOM 4381 N N . ARG A 1 559 ? -30.188 3.422 30.337 1.00 94.25 559 ARG A N 1
ATOM 4382 C CA . ARG A 1 559 ? -30.225 2.076 29.752 1.00 94.25 559 ARG A CA 1
ATOM 4383 C C . ARG A 1 559 ? -28.841 1.630 29.304 1.00 94.25 559 ARG A C 1
ATOM 4385 O O . ARG A 1 559 ? -28.540 0.448 29.413 1.00 94.25 559 ARG A O 1
ATOM 4392 N N . ASP A 1 560 ? -28.031 2.565 28.813 1.00 93.06 560 ASP A N 1
ATOM 4393 C CA . ASP A 1 560 ? -26.650 2.345 28.379 1.00 93.06 560 ASP A CA 1
ATOM 4394 C C . ASP A 1 560 ? -25.717 3.244 29.194 1.00 93.06 560 ASP A C 1
ATOM 4396 O O . ASP A 1 560 ? -25.761 4.470 29.066 1.00 93.06 560 ASP A O 1
ATOM 4400 N N . LEU A 1 561 ? -24.923 2.630 30.066 1.00 92.38 561 LEU A N 1
ATOM 4401 C CA . LEU A 1 561 ? -23.935 3.310 30.893 1.00 92.38 561 LEU A CA 1
ATOM 4402 C C . LEU A 1 561 ? -22.539 2.857 30.460 1.00 92.38 561 LEU A C 1
ATOM 4404 O O . LEU A 1 561 ? -22.180 1.703 30.686 1.00 92.38 561 LEU A O 1
ATOM 4408 N N . ASP A 1 562 ? -21.770 3.754 29.843 1.00 91.00 562 ASP A N 1
ATOM 4409 C CA . ASP A 1 562 ? -20.390 3.516 29.400 1.00 91.00 562 ASP A CA 1
ATOM 4410 C C . ASP A 1 562 ? -19.430 4.393 30.207 1.00 91.00 562 ASP A C 1
ATOM 4412 O O . ASP A 1 562 ? -19.506 5.618 30.176 1.00 91.00 562 ASP A O 1
ATOM 4416 N N . LEU A 1 563 ? -18.551 3.774 30.981 1.00 88.44 563 LEU A N 1
ATOM 4417 C CA . LEU A 1 563 ? -17.639 4.451 31.888 1.00 88.44 563 LEU A CA 1
ATOM 4418 C C . LEU A 1 563 ? -16.217 4.005 31.565 1.00 88.44 563 LEU A C 1
ATOM 4420 O O . LEU A 1 563 ? -15.822 2.906 31.937 1.00 88.44 563 LEU A O 1
ATOM 4424 N N . CYS A 1 564 ? -15.447 4.862 30.902 1.00 85.31 564 CYS A N 1
ATOM 4425 C CA . CYS A 1 564 ? -14.015 4.700 30.693 1.00 85.31 564 CYS A CA 1
ATOM 4426 C C . CYS A 1 564 ? -13.274 5.700 31.586 1.00 85.31 564 CYS A C 1
ATOM 4428 O O . CYS A 1 564 ? -13.298 6.909 31.347 1.00 85.31 564 CYS A O 1
ATOM 4430 N N . LEU A 1 565 ? -12.676 5.197 32.660 1.00 82.25 565 LEU A N 1
ATOM 4431 C CA . LEU A 1 565 ? -12.039 5.995 33.705 1.00 82.25 565 LEU A CA 1
ATOM 4432 C C . LEU A 1 565 ? -10.520 5.926 33.569 1.00 82.25 565 LEU A C 1
ATOM 4434 O O . LEU A 1 565 ? -9.989 4.857 33.293 1.00 82.25 565 LEU A O 1
ATOM 4438 N N . VAL A 1 566 ? -9.822 7.021 33.858 1.00 75.25 566 VAL A N 1
ATOM 4439 C CA . VAL A 1 566 ? -8.351 7.043 33.933 1.00 75.25 566 VAL A CA 1
ATOM 4440 C C . VAL A 1 566 ? -7.925 7.138 35.402 1.00 75.25 566 VAL A C 1
ATOM 4442 O O . VAL A 1 566 ? -8.545 7.847 36.209 1.00 75.25 566 VAL A O 1
ATOM 4445 N N . ARG A 1 567 ? -6.905 6.367 35.791 1.00 74.50 567 ARG A N 1
ATOM 4446 C CA . ARG A 1 567 ? -6.361 6.282 37.156 1.00 74.50 567 ARG A CA 1
ATOM 4447 C C . ARG A 1 567 ? -4.839 6.308 37.117 1.00 74.50 567 ARG A C 1
ATOM 4449 O O . ARG A 1 567 ? -4.235 5.586 36.338 1.00 74.50 567 ARG A O 1
ATOM 4456 N N . TRP A 1 568 ? -4.226 7.108 37.985 1.00 66.25 568 TRP A N 1
ATOM 4457 C CA . TRP A 1 568 ? -2.773 7.267 38.038 1.00 66.25 568 TRP A CA 1
ATOM 4458 C C . TRP A 1 568 ? -2.162 6.526 39.225 1.00 66.25 568 TRP A C 1
ATOM 4460 O O . TRP A 1 568 ? -2.638 6.638 40.357 1.00 66.25 568 TRP A O 1
ATOM 4470 N N . ALA A 1 569 ? -1.096 5.782 38.956 1.00 58.97 569 ALA A N 1
ATOM 4471 C CA . ALA A 1 569 ? -0.418 4.919 39.916 1.00 58.97 569 ALA A CA 1
ATOM 4472 C C . ALA A 1 569 ? 0.609 5.649 40.806 1.00 58.97 569 ALA A C 1
ATOM 4474 O O . ALA A 1 569 ? 0.643 5.456 42.030 1.00 58.97 569 ALA A O 1
ATOM 4475 N N . ASP A 1 570 ? 1.421 6.513 40.189 1.00 54.16 570 ASP A N 1
ATOM 4476 C CA . ASP A 1 570 ? 2.762 6.816 40.713 1.00 54.16 570 ASP A CA 1
ATOM 4477 C C . ASP A 1 570 ? 2.995 8.253 41.176 1.00 54.16 570 ASP A C 1
ATOM 4479 O O . ASP A 1 570 ? 4.036 8.526 41.768 1.00 54.16 570 ASP A O 1
ATOM 4483 N N . SER A 1 571 ? 2.068 9.192 40.963 1.00 55.38 571 SER A N 1
ATOM 4484 C CA . SER A 1 571 ? 2.311 10.573 41.393 1.00 55.38 571 SER A CA 1
ATOM 4485 C C . SER A 1 571 ? 1.656 10.871 42.747 1.00 55.38 571 SER A C 1
ATOM 4487 O O . SER A 1 571 ? 0.432 10.879 42.899 1.00 55.38 571 SER A O 1
ATOM 4489 N N . ASP A 1 572 ? 2.481 11.199 43.748 1.00 57.34 572 ASP A N 1
ATOM 4490 C CA . ASP A 1 572 ? 2.014 11.769 45.025 1.00 57.34 572 ASP A CA 1
ATOM 4491 C C . ASP A 1 572 ? 1.196 13.057 44.818 1.00 57.34 572 ASP A C 1
ATOM 4493 O O . ASP A 1 572 ? 0.386 13.434 45.664 1.00 57.34 572 ASP A O 1
ATOM 4497 N N . ARG A 1 573 ? 1.351 13.697 43.651 1.00 53.38 573 ARG A N 1
ATOM 4498 C CA . ARG A 1 573 ? 0.567 14.851 43.215 1.00 53.38 573 ARG A CA 1
ATOM 4499 C C . ARG A 1 573 ? -0.874 14.492 42.804 1.00 53.38 573 ARG A C 1
ATOM 4501 O O . ARG A 1 573 ? -1.784 15.198 43.225 1.00 53.38 573 ARG A O 1
ATOM 4508 N N . CYS A 1 574 ? -1.119 13.400 42.067 1.00 53.00 574 CYS A N 1
ATOM 4509 C CA . CYS A 1 574 ? -2.470 12.996 41.627 1.00 53.00 574 CYS A CA 1
ATOM 4510 C C . CYS A 1 574 ? -3.274 12.241 42.701 1.00 53.00 574 CYS A C 1
ATOM 4512 O O . CYS A 1 574 ? -4.506 12.323 42.713 1.00 53.00 574 CYS A O 1
ATOM 4514 N N . ARG A 1 575 ? -2.593 11.559 43.640 1.00 53.66 575 ARG A N 1
ATOM 4515 C CA . ARG A 1 575 ? -3.221 10.780 44.731 1.00 53.66 575 ARG A CA 1
ATOM 4516 C C . ARG A 1 575 ? -4.202 11.578 45.599 1.00 53.66 575 ARG A C 1
ATOM 4518 O O . ARG A 1 575 ? -5.079 10.975 46.213 1.00 53.66 575 ARG A O 1
ATOM 4525 N N . SER A 1 576 ? -4.064 12.903 45.663 1.00 52.72 576 SER A N 1
ATOM 4526 C CA . SER A 1 576 ? -4.921 13.779 46.473 1.00 52.72 576 SER A CA 1
ATOM 4527 C C . SER A 1 576 ? -6.316 14.014 45.875 1.00 52.72 576 SER A C 1
ATOM 4529 O O . SER A 1 576 ? -7.246 14.302 46.627 1.00 52.72 576 SER A O 1
ATOM 4531 N N . VAL A 1 577 ? -6.485 13.870 44.553 1.00 55.81 577 VAL A N 1
ATOM 4532 C CA . VAL A 1 577 ? -7.719 14.267 43.847 1.00 55.81 577 VAL A CA 1
ATOM 4533 C C . VAL A 1 577 ? -8.540 13.063 43.418 1.00 55.81 577 VAL A C 1
ATOM 4535 O O . VAL A 1 577 ? -9.724 12.978 43.728 1.00 55.81 577 VAL A O 1
ATOM 4538 N N . VAL A 1 578 ? -7.920 12.103 42.738 1.00 59.53 578 VAL A N 1
ATOM 4539 C CA . VAL A 1 578 ? -8.546 10.848 42.331 1.00 59.53 578 VAL A CA 1
ATOM 4540 C C . VAL A 1 578 ? -7.694 9.763 42.953 1.00 59.53 578 VAL A C 1
ATOM 4542 O O . VAL A 1 578 ? -6.560 9.549 42.537 1.00 59.53 578 VAL A O 1
ATOM 4545 N N . GLY A 1 579 ? -8.208 9.132 44.014 1.00 62.00 579 GLY A N 1
ATOM 4546 C CA . GLY A 1 579 ? -7.469 8.079 44.707 1.00 62.00 579 GLY A CA 1
ATOM 4547 C C . GLY A 1 579 ? -6.921 7.047 43.709 1.00 62.00 579 GLY A C 1
ATOM 4548 O O . GLY A 1 579 ? -7.536 6.843 42.658 1.00 62.00 579 GLY A O 1
ATOM 4549 N N . PRO A 1 580 ? -5.813 6.350 44.027 1.00 62.12 580 PRO A N 1
ATOM 4550 C CA . PRO A 1 580 ? -5.095 5.464 43.089 1.00 62.12 580 PRO A CA 1
ATOM 4551 C C . PRO A 1 580 ? -5.928 4.258 42.600 1.00 62.12 580 PRO A C 1
ATOM 4553 O O . PRO A 1 580 ? -5.433 3.345 41.951 1.00 62.12 580 PRO A O 1
ATOM 4556 N N . ARG A 1 581 ? -7.189 4.190 43.021 1.00 69.81 581 ARG A N 1
ATOM 4557 C CA . ARG A 1 581 ? -7.970 2.996 43.273 1.00 69.81 581 ARG A CA 1
ATOM 4558 C C . ARG A 1 581 ? -9.459 3.360 43.132 1.00 69.81 581 ARG A C 1
ATOM 4560 O O . ARG A 1 581 ? -9.973 4.195 43.872 1.00 69.81 581 ARG A O 1
ATOM 4567 N N . LEU A 1 582 ? -10.148 2.760 42.158 1.00 77.44 582 LEU A N 1
ATOM 4568 C CA . LEU A 1 582 ? -11.611 2.810 41.997 1.00 77.44 582 LEU A CA 1
ATOM 4569 C C . LEU A 1 582 ? -12.333 1.907 43.019 1.00 77.44 582 LEU A C 1
ATOM 4571 O O . LEU A 1 582 ? -12.197 0.693 42.985 1.00 77.44 582 LEU A O 1
ATOM 4575 N N . ASP A 1 583 ? -13.180 2.459 43.882 1.00 78.50 583 ASP A N 1
ATOM 4576 C CA . ASP A 1 583 ? -13.983 1.629 44.794 1.00 78.50 583 ASP A CA 1
ATOM 4577 C C . ASP A 1 583 ? -15.172 1.001 44.041 1.00 78.50 583 ASP A C 1
ATOM 4579 O O . ASP A 1 583 ? -16.261 1.568 43.942 1.00 78.50 583 ASP A O 1
ATOM 4583 N N . VAL A 1 584 ? -14.932 -0.171 43.450 1.00 76.00 584 VAL A N 1
ATOM 4584 C CA . VAL A 1 584 ? -15.913 -0.895 42.628 1.00 76.00 584 VAL A CA 1
ATOM 4585 C C . VAL A 1 584 ? -17.136 -1.318 43.445 1.00 76.00 584 VAL A C 1
ATOM 4587 O O . VAL A 1 584 ? -18.246 -1.325 42.913 1.00 76.00 584 VAL A O 1
ATOM 4590 N N . ALA A 1 585 ? -16.961 -1.610 44.737 1.00 74.31 585 ALA A N 1
ATOM 4591 C CA . ALA A 1 585 ? -18.052 -1.950 45.644 1.00 74.31 585 ALA A CA 1
ATOM 4592 C C . ALA A 1 585 ? -19.014 -0.768 45.806 1.00 74.31 585 ALA A C 1
ATOM 4594 O O . ALA A 1 585 ? -20.229 -0.923 45.666 1.00 74.31 585 ALA A O 1
ATOM 4595 N N . ALA A 1 586 ? -18.471 0.429 46.035 1.00 81.81 586 ALA A N 1
ATOM 4596 C CA . ALA A 1 586 ? -19.261 1.650 46.116 1.00 81.81 586 ALA A CA 1
ATOM 4597 C C . ALA A 1 586 ? -19.968 1.970 44.789 1.00 81.81 586 ALA A C 1
ATOM 4599 O O . ALA A 1 586 ? -21.142 2.341 44.805 1.00 81.81 586 ALA A O 1
ATOM 4600 N N . VAL A 1 587 ? -19.296 1.786 43.644 1.00 83.31 587 VAL A N 1
ATOM 4601 C CA . VAL A 1 587 ? -19.906 1.983 42.314 1.00 83.31 587 VAL A CA 1
ATOM 4602 C C . VAL A 1 587 ? -21.046 0.991 42.085 1.00 83.31 587 VAL A C 1
ATOM 4604 O O . VAL A 1 587 ? -22.140 1.397 41.698 1.00 83.31 587 VAL A O 1
ATOM 4607 N N . GLY A 1 588 ? -20.831 -0.294 42.374 1.00 80.88 588 GLY A N 1
ATOM 4608 C CA . GLY A 1 588 ? -21.858 -1.331 42.265 1.00 80.88 588 GLY A CA 1
ATOM 4609 C C . GLY A 1 588 ? -23.059 -1.051 43.169 1.00 80.88 588 GLY A C 1
ATOM 4610 O O . GLY A 1 588 ? -24.202 -1.116 42.717 1.00 80.88 588 GLY A O 1
ATOM 4611 N N . ALA A 1 589 ? -22.819 -0.656 44.422 1.00 83.62 589 ALA A N 1
ATOM 4612 C CA . ALA A 1 589 ? -23.875 -0.238 45.339 1.00 83.62 589 ALA A CA 1
ATOM 4613 C C . ALA A 1 589 ? -24.643 0.988 44.815 1.00 83.62 589 ALA A C 1
ATOM 4615 O O . ALA A 1 589 ? -25.867 1.021 44.915 1.00 83.62 589 ALA A O 1
ATOM 4616 N N . ALA A 1 590 ? -23.960 1.962 44.207 1.00 85.19 590 ALA A N 1
ATOM 4617 C CA . ALA A 1 590 ? -24.593 3.145 43.628 1.00 85.19 590 ALA A CA 1
ATOM 4618 C C . ALA A 1 590 ? -25.465 2.819 42.407 1.00 85.19 590 ALA A C 1
ATOM 4620 O O . ALA A 1 590 ? -26.576 3.337 42.304 1.00 85.19 590 ALA A O 1
ATOM 4621 N N . VAL A 1 591 ? -25.010 1.929 41.515 1.00 84.94 591 VAL A N 1
ATOM 4622 C CA . VAL A 1 591 ? -25.816 1.439 40.378 1.00 84.94 591 VAL A CA 1
ATOM 4623 C C . VAL A 1 591 ? -27.120 0.815 40.868 1.00 84.94 591 VAL A C 1
ATOM 4625 O O . VAL A 1 591 ? -28.171 1.033 40.274 1.00 84.94 591 VAL A O 1
ATOM 4628 N N . VAL A 1 592 ? -27.057 0.080 41.974 1.00 83.88 592 VAL A N 1
ATOM 4629 C CA . VAL A 1 592 ? -28.176 -0.714 42.498 1.00 83.88 592 VAL A CA 1
ATOM 4630 C C . VAL A 1 592 ? -29.141 0.081 43.344 1.00 83.88 592 VAL A C 1
ATOM 4632 O O . VAL A 1 592 ? -30.349 -0.119 43.255 1.00 83.88 592 VAL A O 1
ATOM 4635 N N . ALA A 1 593 ? -28.613 0.977 44.171 1.00 83.44 593 ALA A N 1
ATOM 4636 C CA . ALA A 1 593 ? -29.424 1.907 44.936 1.00 83.44 593 ALA A CA 1
ATOM 4637 C C . ALA A 1 593 ? -30.104 2.941 44.022 1.00 83.44 593 ALA A C 1
ATOM 4639 O O . ALA A 1 593 ? -31.125 3.516 44.399 1.00 83.44 593 ALA A O 1
ATOM 4640 N N . SER A 1 594 ? -29.558 3.178 42.823 1.00 82.62 594 SER A N 1
ATOM 4641 C CA . SER A 1 594 ? -30.165 4.048 41.821 1.00 82.62 594 SER A CA 1
ATOM 4642 C C . SER A 1 594 ? -31.393 3.381 41.185 1.00 82.62 594 SER A C 1
ATOM 4644 O O . SER A 1 594 ? -31.354 2.193 40.854 1.00 82.62 594 SER A O 1
ATOM 4646 N N . PRO A 1 595 ? -32.469 4.138 40.892 1.00 81.88 595 PRO A N 1
ATOM 4647 C CA . PRO A 1 595 ? -33.572 3.637 40.071 1.00 81.88 595 PRO A CA 1
ATOM 4648 C C . PRO A 1 595 ? -33.120 3.130 38.688 1.00 81.88 595 PRO A C 1
ATOM 4650 O O . PRO A 1 595 ? -33.833 2.339 38.067 1.00 81.88 595 PRO A O 1
ATOM 4653 N N . ALA A 1 596 ? -31.915 3.524 38.247 1.00 80.50 596 ALA A N 1
ATOM 4654 C CA . ALA A 1 596 ? -31.257 3.020 37.048 1.00 80.50 596 ALA A CA 1
ATOM 4655 C C . ALA A 1 596 ? -31.152 1.491 37.016 1.00 80.50 596 ALA A C 1
ATOM 4657 O O . ALA A 1 596 ? -31.233 0.912 35.935 1.00 80.50 596 ALA A O 1
ATOM 4658 N N . ALA A 1 597 ? -31.036 0.819 38.168 1.00 85.56 597 ALA A N 1
ATOM 4659 C CA . ALA A 1 597 ? -30.981 -0.641 38.236 1.00 85.56 597 ALA A CA 1
ATOM 4660 C C . ALA A 1 597 ? -32.155 -1.301 37.490 1.00 85.56 597 ALA A C 1
ATOM 4662 O O . ALA A 1 597 ? -31.982 -2.275 36.759 1.00 85.56 597 ALA A O 1
ATOM 4663 N N . ALA A 1 598 ? -33.356 -0.727 37.592 1.00 86.44 598 ALA A N 1
ATOM 4664 C CA . ALA A 1 598 ? -34.545 -1.266 36.939 1.00 86.44 598 ALA A CA 1
ATOM 4665 C C . ALA A 1 598 ? -34.582 -1.026 35.418 1.00 86.44 598 ALA A C 1
ATOM 4667 O O . ALA A 1 598 ? -35.398 -1.645 34.731 1.00 86.44 598 ALA A O 1
ATOM 4668 N N . THR A 1 599 ? -33.749 -0.129 34.875 1.00 90.94 599 THR A N 1
ATOM 4669 C CA . THR A 1 599 ? -33.736 0.247 33.449 1.00 90.94 599 THR A CA 1
ATOM 4670 C C . THR A 1 599 ? -32.454 -0.113 32.712 1.00 90.94 599 THR A C 1
ATOM 4672 O O . THR A 1 599 ? -32.489 -0.145 31.484 1.00 90.94 599 THR A O 1
ATOM 4675 N N . LEU A 1 600 ? -31.360 -0.381 33.424 1.00 91.88 600 LEU A N 1
ATOM 4676 C CA . LEU A 1 600 ? -30.041 -0.627 32.853 1.00 91.88 600 LEU A CA 1
ATOM 4677 C C . LEU A 1 600 ? -30.042 -1.901 31.998 1.00 91.88 600 LEU A C 1
ATOM 4679 O O . LEU A 1 600 ? -30.331 -2.991 32.485 1.00 91.88 600 LEU A O 1
ATOM 4683 N N . GLU A 1 601 ? -29.721 -1.759 30.713 1.00 93.44 601 GLU A N 1
ATOM 4684 C CA . GLU A 1 601 ? -29.644 -2.855 29.739 1.00 93.44 601 GLU A CA 1
ATOM 4685 C C . GLU A 1 601 ? -28.197 -3.185 29.365 1.00 93.44 601 GLU A C 1
ATOM 4687 O O . GLU A 1 601 ? -27.878 -4.349 29.102 1.00 93.44 601 GLU A O 1
ATOM 4692 N N . ARG A 1 602 ? -27.322 -2.175 29.367 1.00 91.56 602 ARG A N 1
ATOM 4693 C CA . ARG A 1 602 ? -25.898 -2.289 29.067 1.00 91.56 602 ARG A CA 1
ATOM 4694 C C . ARG A 1 602 ? -25.073 -1.505 30.084 1.00 91.56 602 ARG A C 1
ATOM 4696 O O . ARG A 1 602 ? -25.336 -0.328 30.320 1.00 91.56 602 ARG A O 1
ATOM 4703 N N . LEU A 1 603 ? -24.060 -2.164 30.635 1.00 90.00 603 LEU A N 1
ATOM 4704 C CA . LEU A 1 603 ? -23.042 -1.558 31.486 1.00 90.00 603 LEU A CA 1
ATOM 4705 C C . LEU A 1 603 ? -21.665 -1.840 30.892 1.00 90.00 603 LEU A C 1
ATOM 4707 O O . LEU A 1 603 ? -21.301 -3.004 30.728 1.00 90.00 603 LEU A O 1
ATOM 4711 N N . ARG A 1 604 ? -20.905 -0.786 30.605 1.00 88.94 604 ARG A N 1
ATOM 4712 C CA . ARG A 1 604 ? -19.488 -0.861 30.266 1.00 88.94 604 ARG A CA 1
ATOM 4713 C C . ARG A 1 604 ? -18.677 -0.113 31.314 1.00 88.94 604 ARG A C 1
ATOM 4715 O O . ARG A 1 604 ? -18.950 1.053 31.577 1.00 88.94 604 ARG A O 1
ATOM 4722 N N . LEU A 1 605 ? -17.702 -0.788 31.913 1.00 85.19 605 LEU A N 1
ATOM 4723 C CA . LEU A 1 605 ? -16.771 -0.199 32.871 1.00 85.19 605 LEU A CA 1
ATOM 4724 C C . LEU A 1 605 ? -15.337 -0.569 32.479 1.00 85.19 605 LEU A C 1
ATOM 4726 O O . LEU A 1 605 ? -14.907 -1.709 32.648 1.00 85.19 605 LEU A O 1
ATOM 4730 N N . ALA A 1 606 ? -14.610 0.412 31.965 1.00 82.50 606 ALA A N 1
ATOM 4731 C CA . ALA A 1 606 ? -13.200 0.335 31.626 1.00 82.50 606 ALA A CA 1
ATOM 4732 C C . ALA A 1 606 ? -12.404 1.255 32.557 1.00 82.50 606 ALA A C 1
ATOM 4734 O O . ALA A 1 606 ? -12.839 2.364 32.874 1.00 82.50 606 ALA A O 1
ATOM 4735 N N . VAL A 1 607 ? -11.242 0.790 33.009 1.00 78.12 607 VAL A N 1
ATOM 4736 C CA . VAL A 1 607 ? -10.300 1.597 33.789 1.00 78.12 607 VAL A CA 1
ATOM 4737 C C . VAL A 1 607 ? -8.944 1.499 33.117 1.00 78.12 607 VAL A C 1
ATOM 4739 O O . VAL A 1 607 ? -8.415 0.406 32.950 1.00 78.12 607 VAL A O 1
ATOM 4742 N N . VAL A 1 608 ? -8.400 2.645 32.735 1.00 73.06 608 VAL A N 1
ATOM 4743 C CA . VAL A 1 608 ? -7.050 2.790 32.207 1.00 73.06 608 VAL A CA 1
ATOM 4744 C C . VAL A 1 608 ? -6.153 3.214 33.361 1.00 73.06 608 VAL A C 1
ATOM 4746 O O . VAL A 1 608 ? -6.403 4.236 34.004 1.00 73.06 608 VAL A O 1
ATOM 4749 N N . TYR A 1 609 ? -5.130 2.411 33.644 1.00 71.12 609 TYR A N 1
ATOM 4750 C CA . TYR A 1 609 ? -4.099 2.751 34.618 1.00 71.12 609 TYR A CA 1
ATOM 4751 C C . TYR A 1 609 ? -2.894 3.373 33.901 1.00 71.12 609 TYR A C 1
ATOM 4753 O O . TYR A 1 609 ? -2.357 2.809 32.943 1.00 71.12 609 TYR A O 1
ATOM 4761 N N . GLU A 1 610 ? -2.471 4.540 34.375 1.00 64.50 610 GLU A N 1
ATOM 4762 C CA . GLU A 1 610 ? -1.302 5.266 33.884 1.00 64.50 610 GLU A CA 1
ATOM 4763 C C . GLU A 1 610 ? -0.243 5.354 34.988 1.00 64.50 610 GLU A C 1
ATOM 4765 O O . GLU A 1 610 ? -0.520 5.742 36.128 1.00 64.50 610 GLU A O 1
ATOM 4770 N N . THR A 1 611 ? 0.984 4.957 34.659 1.00 61.81 611 THR A N 1
ATOM 4771 C CA . THR A 1 611 ? 2.167 5.062 35.518 1.00 61.81 611 THR A CA 1
ATOM 4772 C C . THR A 1 611 ? 3.124 6.067 34.885 1.00 61.81 611 THR A C 1
ATOM 4774 O O . THR A 1 611 ? 3.310 6.083 33.673 1.00 61.81 611 THR A O 1
ATOM 4777 N N . HIS A 1 612 ? 3.723 6.936 35.698 1.00 57.31 612 HIS A N 1
ATOM 4778 C CA . HIS A 1 612 ? 4.816 7.810 35.253 1.00 57.31 612 HIS A CA 1
ATOM 4779 C C . HIS A 1 612 ? 6.172 7.118 35.329 1.00 57.31 612 HIS A C 1
ATOM 4781 O O . HIS A 1 612 ? 7.138 7.568 34.719 1.00 57.31 612 HIS A O 1
ATOM 4787 N N . SER A 1 613 ? 6.262 6.027 36.091 1.00 52.41 613 SER A N 1
ATOM 4788 C CA . SER A 1 613 ? 7.461 5.216 36.141 1.00 52.41 613 SER A CA 1
ATOM 4789 C C . SER A 1 613 ? 7.293 4.007 35.220 1.00 52.41 613 SER A C 1
ATOM 4791 O O . SER A 1 613 ? 6.309 3.271 35.297 1.00 52.41 613 SER A O 1
ATOM 4793 N N . HIS A 1 614 ? 8.291 3.752 34.374 1.00 47.66 614 HIS A N 1
ATOM 4794 C CA . HIS A 1 614 ? 8.435 2.486 33.645 1.00 47.66 614 HIS A CA 1
ATOM 4795 C C . HIS A 1 614 ? 8.713 1.284 34.578 1.00 47.66 614 HIS A C 1
ATOM 4797 O O . HIS A 1 614 ? 9.082 0.212 34.104 1.00 47.66 614 HIS A O 1
ATOM 4803 N N . MET A 1 615 ? 8.615 1.453 35.903 1.00 37.88 615 MET A N 1
ATOM 4804 C CA . MET A 1 615 ? 9.292 0.591 36.873 1.00 37.88 615 MET A CA 1
ATOM 4805 C C . MET A 1 615 ? 8.385 -0.209 37.807 1.00 37.88 615 MET A C 1
ATOM 4807 O O . MET A 1 615 ? 8.924 -1.048 38.516 1.00 37.88 615 MET A O 1
ATOM 4811 N N . ASP A 1 616 ? 7.056 -0.080 37.776 1.00 43.97 616 ASP A N 1
ATOM 4812 C CA . ASP A 1 616 ? 6.205 -0.970 38.581 1.00 43.97 616 ASP A CA 1
ATOM 4813 C C . ASP A 1 616 ? 4.900 -1.369 37.877 1.00 43.97 616 ASP A C 1
ATOM 4815 O O . ASP A 1 616 ? 3.831 -0.790 38.069 1.00 43.97 616 ASP A O 1
ATOM 4819 N N . GLY A 1 617 ? 4.953 -2.494 37.155 1.00 45.69 617 GLY A N 1
ATOM 4820 C CA . GLY A 1 617 ? 3.772 -3.236 36.686 1.00 45.69 617 GLY A CA 1
ATOM 4821 C C . GLY A 1 617 ? 2.885 -3.800 37.814 1.00 45.69 617 GLY A C 1
ATOM 4822 O O . GLY A 1 617 ? 2.002 -4.614 37.560 1.00 45.69 617 GLY A O 1
ATOM 4823 N N . GLN A 1 618 ? 3.103 -3.400 39.073 1.00 46.12 618 GLN A N 1
ATOM 4824 C CA . GLN A 1 618 ? 2.278 -3.785 40.222 1.00 46.12 618 GLN A CA 1
ATOM 4825 C C . GLN A 1 618 ? 1.103 -2.831 40.488 1.00 46.12 618 GLN A C 1
ATOM 4827 O O . GLN A 1 618 ? 0.213 -3.151 41.284 1.00 46.12 618 GLN A O 1
ATOM 4832 N N . ALA A 1 619 ? 1.056 -1.662 39.844 1.00 46.22 619 ALA A N 1
ATOM 4833 C CA . ALA A 1 619 ? 0.099 -0.627 40.227 1.00 46.22 619 ALA A CA 1
ATOM 4834 C C . ALA A 1 619 ? -1.351 -0.846 39.744 1.00 46.22 619 ALA A C 1
ATOM 4836 O O . ALA A 1 619 ? -2.266 -0.219 40.277 1.00 46.22 619 ALA A O 1
ATOM 4837 N N . GLY A 1 620 ? -1.596 -1.776 38.815 1.00 46.53 620 GLY A N 1
ATOM 4838 C CA . GLY A 1 620 ? -2.951 -2.129 38.358 1.00 46.53 620 GLY A CA 1
ATOM 4839 C C . GLY A 1 620 ? -3.686 -3.149 39.239 1.00 46.53 620 GLY A C 1
ATOM 4840 O O . GLY A 1 620 ? -4.875 -3.390 39.056 1.00 46.53 620 GLY A O 1
ATOM 4841 N N . GLY A 1 621 ? -3.007 -3.760 40.212 1.00 48.16 621 GLY A N 1
ATOM 4842 C CA . GLY A 1 621 ? -3.588 -4.847 40.997 1.00 48.16 621 GLY A CA 1
ATOM 4843 C C . GLY A 1 621 ? -2.603 -5.403 42.007 1.00 48.16 621 GLY A C 1
ATOM 4844 O O . GLY A 1 621 ? -2.198 -6.555 41.900 1.00 48.16 621 GLY A O 1
ATOM 4845 N N . GLY A 1 622 ? -2.185 -4.581 42.974 1.00 44.12 622 GLY A N 1
ATOM 4846 C CA . GLY A 1 622 ? -1.327 -5.053 44.062 1.00 44.12 622 GLY A CA 1
ATOM 4847 C C . GLY A 1 622 ? -1.911 -6.310 44.722 1.00 44.12 622 GLY A C 1
ATOM 4848 O O . GLY A 1 622 ? -3.132 -6.419 44.860 1.00 44.12 622 GLY A O 1
ATOM 4849 N N . HIS A 1 623 ? -1.034 -7.230 45.141 1.00 45.44 623 HIS A N 1
ATOM 4850 C CA . HIS A 1 623 ? -1.354 -8.583 45.630 1.00 45.44 623 HIS A CA 1
ATOM 4851 C C . HIS A 1 623 ? -2.493 -8.672 46.671 1.00 45.44 623 HIS A C 1
ATOM 4853 O O . HIS A 1 623 ? -3.170 -9.696 46.749 1.00 45.44 623 HIS A O 1
ATOM 4859 N N . ASP A 1 624 ? -2.758 -7.597 47.417 1.00 49.62 624 ASP A N 1
ATOM 4860 C CA . ASP A 1 624 ? -3.741 -7.566 48.508 1.00 49.62 624 ASP A CA 1
ATOM 4861 C C . ASP A 1 624 ? -5.029 -6.793 48.201 1.00 49.62 624 ASP A C 1
ATOM 4863 O O . ASP A 1 624 ? -5.923 -6.676 49.045 1.00 49.62 624 ASP A O 1
ATOM 4867 N N . GLY A 1 625 ? -5.151 -6.212 47.013 1.00 50.91 625 GLY A N 1
ATOM 4868 C CA . GLY A 1 625 ? -6.278 -5.352 46.712 1.00 50.91 625 GLY A CA 1
ATOM 4869 C C . GLY A 1 625 ? -7.560 -6.140 46.398 1.00 50.91 625 GLY A C 1
ATOM 4870 O O . GLY A 1 625 ? -7.555 -7.047 45.577 1.00 50.91 625 GLY A O 1
ATOM 4871 N N . GLN A 1 626 ? -8.678 -5.792 47.040 1.00 52.44 626 GLN A N 1
ATOM 4872 C CA . GLN A 1 626 ? -10.004 -6.355 46.748 1.00 52.44 626 GLN A CA 1
ATOM 4873 C C . GLN A 1 626 ? -10.605 -5.683 45.495 1.00 52.44 626 GLN A C 1
ATOM 4875 O O . GLN A 1 626 ? -11.543 -4.896 45.594 1.00 52.44 626 GLN A O 1
ATOM 4880 N N . TRP A 1 627 ? -10.021 -5.932 44.320 1.00 55.91 627 TRP A N 1
ATOM 4881 C CA . TRP A 1 627 ? -10.314 -5.193 43.082 1.00 55.91 627 TRP A CA 1
ATOM 4882 C C . TRP A 1 627 ? -11.284 -5.918 42.179 1.00 55.91 627 TRP A C 1
ATOM 4884 O O . TRP A 1 627 ? -10.901 -6.392 41.124 1.00 55.91 627 TRP A O 1
ATOM 4894 N N . GLY A 1 628 ? -12.545 -6.045 42.564 1.00 50.94 628 GLY A N 1
ATOM 4895 C CA . GLY A 1 628 ? -13.503 -6.503 41.573 1.00 50.94 628 GLY A CA 1
ATOM 4896 C C . GLY A 1 628 ? -14.929 -6.525 42.056 1.00 50.94 628 GLY A C 1
ATOM 4897 O O . GLY A 1 628 ? -15.174 -6.766 43.243 1.00 50.94 628 GLY A O 1
ATOM 4898 N N . PRO A 1 629 ? -15.899 -6.318 41.153 1.00 48.41 629 PRO A N 1
ATOM 4899 C CA . PRO A 1 629 ? -17.281 -6.394 41.538 1.00 48.41 629 PRO A CA 1
ATOM 4900 C C . PRO A 1 629 ? -17.620 -7.810 42.002 1.00 48.41 629 PRO A C 1
ATOM 4902 O O . PRO A 1 629 ? -18.609 -7.950 42.687 1.00 48.41 629 PRO A O 1
ATOM 4905 N N . PHE A 1 630 ? -16.806 -8.847 41.742 1.00 51.31 630 PHE A N 1
ATOM 4906 C CA . PHE A 1 630 ? -17.026 -10.259 42.135 1.00 51.31 630 PHE A CA 1
ATOM 4907 C C . PHE A 1 630 ? -16.551 -10.625 43.541 1.00 51.31 630 PHE A C 1
ATOM 4909 O O . PHE A 1 630 ? -16.506 -11.796 43.889 1.00 51.31 630 PHE A O 1
ATOM 4916 N N . GLY A 1 631 ? -16.209 -9.631 44.365 1.00 50.97 631 GLY A N 1
ATOM 4917 C CA . GLY A 1 631 ? -16.388 -9.735 45.819 1.00 50.97 631 GLY A CA 1
ATOM 4918 C C . GLY A 1 631 ? -17.665 -9.034 46.316 1.00 50.97 631 GLY A C 1
ATOM 4919 O O . GLY A 1 631 ? -17.903 -8.979 47.518 1.00 50.97 631 GLY A O 1
ATOM 4920 N N . THR A 1 632 ? -18.444 -8.424 45.410 1.00 52.75 632 THR A N 1
ATOM 4921 C CA . THR A 1 632 ? -19.588 -7.524 45.666 1.00 52.75 632 THR A CA 1
ATOM 4922 C C . THR A 1 632 ? -20.738 -7.658 44.640 1.00 52.75 632 THR A C 1
ATOM 4924 O O . THR A 1 632 ? -21.600 -6.783 44.547 1.00 52.75 632 THR A O 1
ATOM 4927 N N . PHE A 1 633 ? -20.862 -8.792 43.927 1.00 53.53 633 PHE A N 1
ATOM 4928 C CA . PHE A 1 633 ? -21.893 -8.993 42.895 1.00 53.53 633 PHE A CA 1
ATOM 4929 C C . PHE A 1 633 ? -23.343 -9.168 43.376 1.00 53.53 633 PHE A C 1
ATOM 4931 O O . PHE A 1 633 ? -24.225 -9.116 42.506 1.00 53.53 633 PHE A O 1
ATOM 4938 N N . PRO A 1 634 ? -23.682 -9.310 44.683 1.00 56.91 634 PRO A N 1
ATOM 4939 C CA . PRO A 1 634 ? -25.080 -9.238 45.112 1.00 56.91 634 PRO A CA 1
ATOM 4940 C C . PRO A 1 634 ? -25.797 -7.997 44.572 1.00 56.91 634 PRO A C 1
ATOM 4942 O O . PRO A 1 634 ? -26.994 -8.042 44.301 1.00 56.91 634 PRO A O 1
ATOM 4945 N N . SER A 1 635 ? -25.042 -6.923 44.346 1.00 63.50 635 SER A N 1
ATOM 4946 C CA . SER A 1 635 ? -25.493 -5.674 43.765 1.00 63.50 635 SER A CA 1
ATOM 4947 C C . SER A 1 635 ? -26.114 -5.865 42.364 1.00 63.50 635 SER A C 1
ATOM 4949 O O . SER A 1 635 ? -27.311 -5.639 42.189 1.00 63.50 635 SER A O 1
ATOM 4951 N N . LEU A 1 636 ? -25.360 -6.296 41.346 1.00 73.62 636 LEU A N 1
ATOM 4952 C CA . LEU A 1 636 ? -25.835 -6.243 39.950 1.00 73.62 636 LEU A CA 1
ATOM 4953 C C . LEU A 1 636 ? -27.010 -7.186 39.642 1.00 73.62 636 LEU A C 1
ATOM 4955 O O . LEU A 1 636 ? -27.713 -6.966 38.660 1.00 73.62 636 LEU A O 1
ATOM 4959 N N . ARG A 1 637 ? -27.303 -8.168 40.505 1.00 74.94 637 ARG A N 1
ATOM 4960 C CA . ARG A 1 637 ? -28.522 -8.996 40.407 1.00 74.94 637 ARG A CA 1
ATOM 4961 C C . ARG A 1 637 ? -29.813 -8.187 40.535 1.00 74.94 637 ARG A C 1
ATOM 4963 O O . ARG A 1 637 ? -30.844 -8.602 40.015 1.00 74.94 637 ARG A O 1
ATOM 4970 N N . ALA A 1 638 ? -29.759 -7.020 41.175 1.00 80.38 638 ALA A N 1
ATOM 4971 C CA . ALA A 1 638 ? -30.878 -6.085 41.196 1.00 80.38 638 ALA A CA 1
ATOM 4972 C C . ALA A 1 638 ? -31.146 -5.445 39.817 1.00 80.38 638 ALA A C 1
ATOM 4974 O O . ALA A 1 638 ? -32.235 -4.918 39.587 1.00 80.38 638 ALA A O 1
ATOM 4975 N N . CYS A 1 639 ? -30.190 -5.513 38.881 1.00 86.00 639 CYS A N 1
ATOM 4976 C CA . CYS A 1 639 ? -30.331 -4.989 37.526 1.00 86.00 639 CYS A CA 1
ATOM 4977 C C . CYS A 1 639 ? -31.031 -5.999 36.606 1.00 86.00 639 CYS A C 1
ATOM 4979 O O . CYS A 1 639 ? -30.431 -6.550 35.687 1.00 86.00 639 CYS A O 1
ATOM 4981 N N . VAL A 1 640 ? -32.324 -6.238 36.836 1.00 86.62 640 VAL A N 1
ATOM 4982 C CA . VAL A 1 640 ? -33.112 -7.299 36.168 1.00 86.62 640 VAL A CA 1
ATOM 4983 C C . VAL A 1 640 ? -33.206 -7.184 34.637 1.00 86.62 640 VAL A C 1
ATOM 4985 O O . VAL A 1 640 ? -33.660 -8.114 33.972 1.00 86.62 640 VAL A O 1
ATOM 4988 N N . ARG A 1 641 ? -32.816 -6.042 34.058 1.00 89.75 641 ARG A N 1
ATOM 4989 C CA . ARG A 1 641 ? -32.797 -5.805 32.604 1.00 89.75 641 ARG A CA 1
ATOM 4990 C C . ARG A 1 641 ? -31.406 -5.867 31.985 1.00 89.75 641 ARG A C 1
ATOM 4992 O O . ARG A 1 641 ? -31.321 -5.741 30.761 1.00 89.75 641 ARG A O 1
ATOM 4999 N N . LEU A 1 642 ? -30.356 -6.070 32.780 1.00 89.19 642 LEU A N 1
ATOM 5000 C CA . LEU A 1 642 ? -28.983 -6.073 32.298 1.00 89.19 642 LEU A CA 1
ATOM 5001 C C . LEU A 1 642 ? -28.782 -7.247 31.334 1.00 89.19 642 LEU A C 1
ATOM 5003 O O . LEU A 1 642 ? -28.943 -8.410 31.690 1.00 89.19 642 LEU A O 1
ATOM 5007 N N . ARG A 1 643 ? -28.459 -6.935 30.079 1.00 87.94 643 ARG A N 1
ATOM 5008 C CA . ARG A 1 643 ? -28.273 -7.915 28.996 1.00 87.94 643 ARG A CA 1
ATOM 5009 C C . ARG A 1 643 ? -26.845 -7.942 28.485 1.00 87.94 643 ARG A C 1
ATOM 5011 O O . ARG A 1 643 ? -26.427 -8.981 27.975 1.00 87.94 643 ARG A O 1
ATOM 5018 N N . ALA A 1 644 ? -26.142 -6.819 28.588 1.00 85.94 644 ALA A N 1
ATOM 5019 C CA . ALA A 1 644 ? -24.763 -6.669 28.160 1.00 85.94 644 ALA A CA 1
ATOM 5020 C C . ALA A 1 644 ? -23.913 -6.124 29.309 1.00 85.94 644 ALA A C 1
ATOM 5022 O O . ALA A 1 644 ? -24.212 -5.061 29.855 1.00 85.94 644 ALA A O 1
ATOM 5023 N N . LEU A 1 645 ? -22.852 -6.847 29.649 1.00 84.25 645 LEU A N 1
ATOM 5024 C CA . LEU A 1 645 ? -21.835 -6.403 30.591 1.00 84.25 645 LEU A CA 1
ATOM 5025 C C . LEU A 1 645 ? -20.484 -6.409 29.877 1.00 84.25 645 LEU A C 1
ATOM 5027 O O . LEU A 1 645 ? -20.088 -7.431 29.318 1.00 84.25 645 LEU A O 1
ATOM 5031 N N . GLU A 1 646 ? -19.803 -5.270 29.882 1.00 83.88 646 GLU A N 1
ATOM 5032 C CA . GLU A 1 646 ? -18.452 -5.124 29.353 1.00 83.88 646 GLU A CA 1
ATOM 5033 C C . GLU A 1 646 ? -17.536 -4.586 30.452 1.00 83.88 646 GLU A C 1
ATOM 5035 O O . GLU A 1 646 ? -17.780 -3.509 30.995 1.00 83.88 646 GLU A O 1
ATOM 5040 N N . MET A 1 647 ? -16.502 -5.337 30.822 1.00 79.31 647 MET A N 1
ATOM 5041 C CA . MET A 1 647 ? -15.587 -4.939 31.894 1.00 79.31 647 MET A CA 1
ATOM 5042 C C . MET A 1 647 ? -14.142 -5.262 31.539 1.00 79.31 647 MET A C 1
ATOM 5044 O O . MET A 1 647 ? -13.873 -6.247 30.847 1.00 79.31 647 MET A O 1
ATOM 5048 N N . ALA A 1 648 ? -13.221 -4.444 32.044 1.00 72.56 648 ALA A N 1
ATOM 5049 C CA . ALA A 1 648 ? -11.798 -4.760 32.007 1.00 72.56 648 ALA A CA 1
ATOM 5050 C C . ALA A 1 648 ? -11.498 -5.994 32.899 1.00 72.56 648 ALA A C 1
ATOM 5052 O O . ALA A 1 648 ? -12.135 -6.133 33.954 1.00 72.56 648 ALA A O 1
ATOM 5053 N N . PRO A 1 649 ? -10.584 -6.903 32.502 1.00 66.19 649 PRO A N 1
ATOM 5054 C CA . PRO A 1 649 ? -10.261 -8.119 33.257 1.00 66.19 649 PRO A CA 1
ATOM 5055 C C . PRO A 1 649 ? -9.893 -7.861 34.722 1.00 66.19 649 PRO A C 1
ATOM 5057 O O . PRO A 1 649 ? -10.302 -8.602 35.609 1.00 66.19 649 PRO A O 1
ATOM 5060 N N . GLU A 1 650 ? -9.168 -6.780 34.987 1.00 66.19 650 GLU A N 1
ATOM 5061 C CA . GLU A 1 650 ? -8.673 -6.382 36.305 1.00 66.19 650 GLU A CA 1
ATOM 5062 C C . GLU A 1 650 ? -9.825 -6.091 37.252 1.00 66.19 650 GLU A C 1
ATOM 5064 O O . GLU A 1 650 ? -9.814 -6.513 38.406 1.00 66.19 650 GLU A O 1
ATOM 5069 N N . LEU A 1 651 ? -10.850 -5.413 36.730 1.00 68.12 651 LEU A N 1
ATOM 5070 C CA . LEU A 1 651 ? -12.096 -5.211 37.442 1.00 68.12 651 LEU A CA 1
ATOM 5071 C C . LEU A 1 651 ? -12.822 -6.541 37.578 1.00 68.12 651 LEU A C 1
ATOM 5073 O O . LEU A 1 651 ? -13.314 -6.853 38.650 1.00 68.12 651 LEU A O 1
ATOM 5077 N N . LEU A 1 652 ? -12.886 -7.350 36.524 1.00 67.00 652 LEU A N 1
ATOM 5078 C CA . LEU A 1 652 ? -13.637 -8.597 36.562 1.00 67.00 652 LEU A CA 1
ATOM 5079 C C . LEU A 1 652 ? -13.076 -9.627 37.562 1.00 67.00 652 LEU A C 1
ATOM 5081 O O . LEU A 1 652 ? -13.822 -10.444 38.083 1.00 67.00 652 LEU A O 1
ATOM 5085 N N . LEU A 1 653 ? -11.781 -9.626 37.851 1.00 61.16 653 LEU A N 1
ATOM 5086 C CA . LEU A 1 653 ? -11.160 -10.754 38.552 1.00 61.16 653 LEU A CA 1
ATOM 5087 C C . LEU A 1 653 ? -10.853 -10.511 40.031 1.00 61.16 653 LEU A C 1
ATOM 5089 O O . LEU A 1 653 ? -10.479 -11.448 40.730 1.00 61.16 653 LEU A O 1
ATOM 5093 N N . GLY A 1 654 ? -11.055 -9.307 40.570 1.00 58.50 654 GLY A N 1
ATOM 5094 C CA . GLY A 1 654 ? -10.592 -9.058 41.940 1.00 58.50 654 GLY A CA 1
ATOM 5095 C C . GLY A 1 654 ? -9.121 -8.631 42.007 1.00 58.50 654 GLY A C 1
ATOM 5096 O O . GLY A 1 654 ? -8.585 -8.571 43.113 1.00 58.50 654 GLY A O 1
ATOM 5097 N N . GLY A 1 655 ? -8.476 -8.378 40.861 1.00 60.78 655 GLY A N 1
ATOM 5098 C CA . GLY A 1 655 ? -7.021 -8.365 40.677 1.00 60.78 655 GLY A CA 1
ATOM 5099 C C . GLY A 1 655 ? -6.480 -9.662 40.047 1.00 60.78 655 GLY A C 1
ATOM 5100 O O . GLY A 1 655 ? -7.173 -10.670 39.969 1.00 60.78 655 GLY A O 1
ATOM 5101 N N . TRP A 1 656 ? -5.217 -9.641 39.610 1.00 56.00 656 TRP A N 1
ATOM 5102 C CA . TRP A 1 656 ? -4.598 -10.675 38.758 1.00 56.00 656 TRP A CA 1
ATOM 5103 C C . TRP A 1 656 ? -4.318 -12.041 39.415 1.00 56.00 656 TRP A C 1
ATOM 5105 O O . TRP A 1 656 ? -3.921 -12.966 38.722 1.00 56.00 656 TRP A O 1
ATOM 5115 N N . ASN A 1 657 ? -4.485 -12.180 40.735 1.00 55.12 657 ASN A N 1
ATOM 5116 C CA . ASN A 1 657 ? -4.020 -13.349 41.504 1.00 55.12 657 ASN A CA 1
ATOM 5117 C C . ASN A 1 657 ? -5.106 -13.991 42.387 1.00 55.12 657 ASN A C 1
ATOM 5119 O O . ASN A 1 657 ? -4.793 -14.626 43.397 1.00 55.12 657 ASN A O 1
ATOM 5123 N N . ARG A 1 658 ? -6.393 -13.801 42.073 1.00 55.94 658 ARG A N 1
ATOM 5124 C CA . ARG A 1 658 ? -7.489 -14.396 42.851 1.00 55.94 658 ARG A CA 1
ATOM 5125 C C . ARG A 1 658 ? -8.283 -15.391 42.021 1.00 55.94 658 ARG A C 1
ATOM 5127 O O . ARG A 1 658 ? -8.812 -15.054 40.972 1.00 55.94 658 ARG A O 1
ATOM 5134 N N . ASP A 1 659 ? -8.455 -16.593 42.572 1.00 53.16 659 ASP A N 1
ATOM 5135 C CA . ASP A 1 659 ? -9.447 -17.540 42.072 1.00 53.16 659 ASP A CA 1
ATOM 5136 C C . ASP A 1 659 ? -10.833 -16.882 42.084 1.00 53.16 659 ASP A C 1
ATOM 5138 O O . ASP A 1 659 ? -11.331 -16.474 43.142 1.00 53.16 659 ASP A O 1
ATOM 5142 N N . VAL A 1 660 ? -11.481 -16.829 40.919 1.00 54.56 660 VAL A N 1
ATOM 5143 C CA . VAL A 1 660 ? -12.883 -16.420 40.800 1.00 54.56 660 VAL A CA 1
ATOM 5144 C C . VAL A 1 660 ? -13.748 -17.453 41.519 1.00 54.56 660 VAL A C 1
ATOM 5146 O O . VAL A 1 660 ? -14.049 -18.522 40.988 1.00 54.56 660 VAL A O 1
ATOM 5149 N N . LYS A 1 661 ? -14.116 -17.160 42.768 1.00 49.75 661 LYS A N 1
ATOM 5150 C CA . LYS A 1 661 ? -14.940 -18.047 43.604 1.00 49.75 661 LYS A CA 1
ATOM 5151 C C . LYS A 1 661 ? -16.444 -17.783 43.490 1.00 49.75 661 LYS A C 1
ATOM 5153 O O . LYS A 1 661 ? -17.216 -18.557 44.051 1.00 49.75 661 LYS A O 1
ATOM 5158 N N . GLU A 1 662 ? -16.873 -16.730 42.791 1.00 57.41 662 GLU A N 1
ATOM 5159 C CA . GLU A 1 662 ? -18.289 -16.349 42.700 1.00 57.41 662 GLU A CA 1
ATOM 5160 C C . GLU A 1 662 ? -18.954 -16.784 41.384 1.00 57.41 662 GLU A C 1
ATOM 5162 O O . GLU A 1 662 ? -18.385 -16.668 40.299 1.00 57.41 662 GLU A O 1
ATOM 5167 N N . ASP A 1 663 ? -20.184 -17.294 41.498 1.00 58.25 663 ASP A N 1
ATOM 5168 C CA . ASP A 1 663 ? -20.994 -17.790 40.385 1.00 58.25 663 ASP A CA 1
ATOM 5169 C C . ASP A 1 663 ? -21.743 -16.648 39.676 1.00 58.25 663 ASP A C 1
ATOM 5171 O O . ASP A 1 663 ? -22.545 -15.930 40.287 1.00 58.25 663 ASP A O 1
ATOM 5175 N N . LEU A 1 664 ? -21.526 -16.529 38.362 1.00 59.81 664 LEU A N 1
ATOM 5176 C CA . LEU A 1 664 ? -22.244 -15.595 37.483 1.00 59.81 664 LEU A CA 1
ATOM 5177 C C . LEU A 1 664 ? -23.660 -16.054 37.129 1.00 59.81 664 LEU A C 1
ATOM 5179 O O . LEU A 1 664 ? -24.413 -15.320 36.480 1.00 59.81 664 LEU A O 1
ATOM 5183 N N . GLY A 1 665 ? -24.028 -17.264 37.551 1.00 59.56 665 GLY A N 1
ATOM 5184 C CA . GLY A 1 665 ? -25.375 -17.799 37.442 1.00 59.56 665 GLY A CA 1
ATOM 5185 C C . GLY A 1 665 ? -26.433 -16.828 37.968 1.00 59.56 665 GLY A C 1
ATOM 5186 O O . GLY A 1 665 ? -26.328 -16.291 39.073 1.00 59.56 665 GLY A O 1
ATOM 5187 N N . GLY A 1 666 ? -27.473 -16.607 37.159 1.00 64.50 666 GLY A N 1
ATOM 5188 C CA . GLY A 1 666 ? -28.669 -15.852 37.548 1.00 64.50 666 GLY A CA 1
ATOM 5189 C C . GLY A 1 666 ? -28.755 -14.396 37.075 1.00 64.50 666 GLY A C 1
ATOM 5190 O O . GLY A 1 666 ? -29.793 -13.780 37.289 1.00 64.50 666 GLY A O 1
ATOM 5191 N N . LEU A 1 667 ? -27.737 -13.839 36.402 1.00 66.06 667 LEU A N 1
ATOM 5192 C CA . LEU A 1 667 ? -27.804 -12.466 35.860 1.00 66.06 667 LEU A CA 1
ATOM 5193 C C . LEU A 1 667 ? -28.572 -12.342 34.530 1.00 66.06 667 LEU A C 1
ATOM 5195 O O . LEU A 1 667 ? -28.849 -11.232 34.093 1.00 66.06 667 LEU A O 1
ATOM 5199 N N . GLY A 1 668 ? -28.900 -13.454 33.859 1.00 68.69 668 GLY A N 1
ATOM 5200 C CA . GLY A 1 668 ? -29.630 -13.427 32.582 1.00 68.69 668 GLY A CA 1
ATOM 5201 C C . GLY A 1 668 ? -28.903 -12.692 31.441 1.00 68.69 668 GLY A C 1
ATOM 5202 O O . GLY A 1 668 ? -29.549 -12.259 30.483 1.00 68.69 668 GLY A O 1
ATOM 5203 N N . LEU A 1 669 ? -27.575 -12.532 31.541 1.00 75.31 669 LEU A N 1
ATOM 5204 C CA . LEU A 1 669 ? -26.755 -11.840 30.545 1.00 75.31 669 LEU A CA 1
ATOM 5205 C C . LEU A 1 669 ? -26.836 -12.552 29.191 1.00 75.31 669 LEU A C 1
ATOM 5207 O O . LEU A 1 669 ? -26.644 -13.761 29.095 1.00 75.31 669 LEU A O 1
ATOM 5211 N N . LYS A 1 670 ? -27.070 -11.779 28.126 1.00 78.00 670 LYS A N 1
ATOM 5212 C CA . LYS A 1 670 ? -27.016 -12.265 26.737 1.00 78.00 670 LYS A CA 1
ATOM 5213 C C . LYS A 1 670 ? -25.635 -12.084 26.114 1.00 78.00 670 LYS A C 1
ATOM 5215 O O . LYS A 1 670 ? -25.299 -12.783 25.165 1.00 78.00 670 LYS A O 1
ATOM 5220 N N . ARG A 1 671 ? -24.865 -11.116 26.615 1.00 73.00 671 ARG A N 1
ATOM 5221 C CA . ARG A 1 671 ? -23.524 -10.776 26.144 1.00 73.00 671 ARG A CA 1
ATOM 5222 C C . ARG A 1 671 ? -22.655 -10.409 27.343 1.00 73.00 671 ARG A C 1
ATOM 5224 O O . ARG A 1 671 ? -22.980 -9.481 28.079 1.00 73.00 671 ARG A O 1
ATOM 5231 N N . LEU A 1 672 ? -21.559 -11.134 27.515 1.00 73.94 672 LEU A N 1
ATOM 5232 C CA . LEU A 1 672 ? -20.449 -10.745 28.375 1.00 73.94 672 LEU A CA 1
ATOM 5233 C C . LEU A 1 672 ? -19.250 -10.520 27.464 1.00 73.94 672 LEU A C 1
ATOM 5235 O O . LEU A 1 672 ? -18.912 -11.401 26.675 1.00 73.94 672 LEU A O 1
ATOM 5239 N N . GLU A 1 673 ? -18.643 -9.346 27.551 1.00 70.25 673 GLU A N 1
ATOM 5240 C CA . GLU A 1 673 ? -17.467 -8.995 26.765 1.00 70.25 673 GLU A CA 1
ATOM 5241 C C . GLU A 1 673 ? -16.352 -8.539 27.702 1.00 70.25 673 GLU A C 1
ATOM 5243 O O . GLU A 1 673 ? -16.561 -7.708 28.585 1.00 70.25 673 GLU A O 1
ATOM 5248 N N . ILE A 1 674 ? -15.171 -9.121 27.533 1.00 64.38 674 ILE A N 1
ATOM 5249 C CA . ILE A 1 674 ? -13.984 -8.785 28.314 1.00 64.38 674 ILE A CA 1
ATOM 5250 C C . ILE A 1 674 ? -13.040 -8.085 27.344 1.00 64.38 674 ILE A C 1
ATOM 5252 O O . ILE A 1 674 ? -12.594 -8.706 26.379 1.00 64.38 674 ILE A O 1
ATOM 5256 N N . LYS A 1 675 ? -12.786 -6.791 27.563 1.00 57.00 675 LYS A N 1
ATOM 5257 C CA . LYS A 1 675 ? -11.901 -5.994 26.703 1.00 57.00 675 LYS A CA 1
ATOM 5258 C C . LYS A 1 675 ? -10.656 -5.564 27.453 1.00 57.00 675 LYS A C 1
ATOM 5260 O O . LYS A 1 675 ? -10.745 -5.033 28.555 1.00 57.00 675 LYS A O 1
ATOM 5265 N N . TRP A 1 676 ? -9.520 -5.775 26.806 1.00 57.56 676 TRP A N 1
ATOM 5266 C CA . TRP A 1 676 ? -8.217 -5.285 27.228 1.00 57.56 676 TRP A CA 1
ATOM 5267 C C . TRP A 1 676 ? -7.993 -3.906 26.622 1.00 57.56 676 TRP A C 1
ATOM 5269 O O . TRP A 1 676 ? -8.383 -3.673 25.478 1.00 57.56 676 TRP A O 1
ATOM 5279 N N . PHE A 1 677 ? -7.391 -2.997 27.385 1.00 50.84 677 PHE A N 1
ATOM 5280 C CA . PHE A 1 677 ? -7.198 -1.610 26.955 1.00 50.84 677 PHE A CA 1
ATOM 5281 C C . PHE A 1 677 ? -5.716 -1.203 26.806 1.00 50.84 677 PHE A C 1
ATOM 5283 O O . PHE A 1 677 ? -5.454 -0.019 26.640 1.00 50.84 677 PHE A O 1
ATOM 5290 N N . LYS A 1 678 ? -4.757 -2.150 26.809 1.00 48.50 678 LYS A N 1
ATOM 5291 C CA . LYS A 1 678 ? -3.322 -1.921 26.509 1.00 48.50 678 LYS A CA 1
ATOM 5292 C C . LYS A 1 678 ? -2.608 -3.201 26.030 1.00 48.50 678 LYS A C 1
ATOM 5294 O O . LYS A 1 678 ? -2.983 -4.294 26.449 1.00 48.50 678 LYS A O 1
ATOM 5299 N N . ASP A 1 679 ? -1.541 -3.040 25.241 1.00 40.28 679 ASP A N 1
ATOM 5300 C CA . ASP A 1 679 ? -0.669 -4.094 24.671 1.00 40.28 679 ASP A CA 1
ATOM 5301 C C . ASP A 1 679 ? 0.305 -4.762 25.673 1.00 40.28 679 ASP A C 1
ATOM 5303 O O . ASP A 1 679 ? 1.240 -5.466 25.285 1.00 40.28 679 ASP A O 1
ATOM 5307 N N . GLU A 1 680 ? 0.122 -4.582 26.984 1.00 43.44 680 GLU A N 1
ATOM 5308 C CA . GLU A 1 680 ? 1.027 -5.151 27.993 1.00 43.44 680 GLU A CA 1
ATOM 5309 C C . GLU A 1 680 ? 0.701 -6.624 28.284 1.00 43.44 680 GLU A C 1
ATOM 5311 O O . GLU A 1 680 ? 0.122 -7.002 29.302 1.00 43.44 680 GLU A O 1
ATOM 5316 N N . VAL A 1 681 ? 1.106 -7.494 27.359 1.00 43.75 681 VAL A N 1
ATOM 5317 C CA . VAL A 1 681 ? 0.933 -8.947 27.453 1.00 43.75 681 VAL A CA 1
ATOM 5318 C C . VAL A 1 681 ? 2.073 -9.581 28.264 1.00 43.75 681 VAL A C 1
ATOM 5320 O O . VAL A 1 681 ? 2.951 -10.261 27.734 1.00 43.75 681 VAL A O 1
ATOM 5323 N N . LYS A 1 682 ? 2.056 -9.405 29.589 1.00 41.34 682 LYS A N 1
ATOM 5324 C CA . LYS A 1 682 ? 2.760 -10.302 30.527 1.00 41.34 682 LYS A CA 1
ATOM 5325 C C . LYS A 1 682 ? 1.731 -10.984 31.430 1.00 41.34 682 LYS A C 1
ATOM 5327 O O . LYS A 1 682 ? 1.155 -10.340 32.293 1.00 41.34 682 LYS A O 1
ATOM 5332 N N . GLY A 1 683 ? 1.513 -12.290 31.232 1.00 49.38 683 GLY A N 1
ATOM 5333 C CA . GLY A 1 683 ? 0.621 -13.109 32.077 1.00 49.38 683 GLY A CA 1
ATOM 5334 C C . GLY A 1 683 ? -0.625 -13.693 31.395 1.00 49.38 683 GLY A C 1
ATOM 5335 O O . GLY A 1 683 ? -1.492 -14.229 32.079 1.00 49.38 683 GLY A O 1
ATOM 5336 N N . LEU A 1 684 ? -0.727 -13.642 30.057 1.00 47.88 684 LEU A N 1
ATOM 5337 C CA . LEU A 1 684 ? -1.913 -14.090 29.303 1.00 47.88 684 LEU A CA 1
ATOM 5338 C C . LEU A 1 684 ? -2.371 -15.523 29.652 1.00 47.88 684 LEU A C 1
ATOM 5340 O O . LEU A 1 684 ? -3.565 -15.803 29.654 1.00 47.88 684 LEU A O 1
ATOM 5344 N N . ALA A 1 685 ? -1.438 -16.429 29.960 1.00 47.41 685 ALA A N 1
ATOM 5345 C CA . ALA A 1 685 ? -1.740 -17.832 30.245 1.00 47.41 685 ALA A CA 1
ATOM 5346 C C . ALA A 1 685 ? -2.570 -18.025 31.529 1.00 47.41 685 ALA A C 1
ATOM 5348 O O . ALA A 1 685 ? -3.550 -18.773 31.512 1.00 47.41 685 ALA A O 1
ATOM 5349 N N . ASP A 1 686 ? -2.226 -17.317 32.607 1.00 51.44 686 ASP A N 1
ATOM 5350 C CA . ASP A 1 686 ? -2.939 -17.408 33.888 1.00 51.44 686 ASP A CA 1
ATOM 5351 C C . ASP A 1 686 ? -4.334 -16.771 33.775 1.00 51.44 686 ASP A C 1
ATOM 5353 O O . ASP A 1 686 ? -5.334 -17.316 34.242 1.00 51.44 686 ASP A O 1
ATOM 5357 N N . VAL A 1 687 ? -4.433 -15.678 33.015 1.00 52.56 687 VAL A N 1
ATOM 5358 C CA . VAL A 1 687 ? -5.691 -14.954 32.792 1.00 52.56 687 VAL A CA 1
ATOM 5359 C C . VAL A 1 687 ? -6.655 -15.738 31.901 1.00 52.56 687 VAL A C 1
ATOM 5361 O O . VAL A 1 687 ? -7.859 -15.769 32.159 1.00 52.56 687 VAL A O 1
ATOM 5364 N N . VAL A 1 688 ? -6.152 -16.433 30.875 1.00 52.38 688 VAL A N 1
ATOM 5365 C CA . VAL A 1 688 ? -6.967 -17.327 30.036 1.00 52.38 688 VAL A CA 1
ATOM 5366 C C . VAL A 1 688 ? -7.545 -18.477 30.865 1.00 52.38 688 VAL A C 1
ATOM 5368 O O . VAL A 1 688 ? -8.706 -18.848 30.663 1.00 52.38 688 VAL A O 1
ATOM 5371 N N . ALA A 1 689 ? -6.791 -19.018 31.827 1.00 55.31 689 ALA A N 1
ATOM 5372 C CA . ALA A 1 689 ? -7.284 -20.067 32.716 1.00 55.31 689 ALA A CA 1
ATOM 5373 C C . ALA A 1 689 ? -8.444 -19.570 33.599 1.00 55.31 689 ALA A C 1
ATOM 5375 O O . ALA A 1 689 ? -9.471 -20.249 33.708 1.00 55.31 689 ALA A O 1
ATOM 5376 N N . ASP A 1 690 ? -8.338 -18.365 34.158 1.00 54.69 690 ASP A N 1
ATOM 5377 C CA . ASP A 1 690 ? -9.390 -17.785 34.997 1.00 54.69 690 ASP A CA 1
ATOM 5378 C C . ASP A 1 690 ? -10.620 -17.331 34.195 1.00 54.69 690 ASP A C 1
ATOM 5380 O O . ASP A 1 690 ? -11.755 -17.594 34.606 1.00 54.69 690 ASP A O 1
ATOM 5384 N N . ILE A 1 691 ? -10.437 -16.786 32.987 1.00 55.81 691 ILE A N 1
ATOM 5385 C CA . ILE A 1 691 ? -11.545 -16.498 32.058 1.00 55.81 691 ILE A CA 1
ATOM 5386 C C . ILE A 1 691 ? -12.268 -17.792 31.657 1.00 55.81 691 ILE A C 1
ATOM 5388 O O . ILE A 1 691 ? -13.499 -17.827 31.579 1.00 55.81 691 ILE A O 1
ATOM 5392 N N . THR A 1 692 ? -11.534 -18.889 31.455 1.00 55.75 692 THR A N 1
ATOM 5393 C CA . THR A 1 692 ? -12.128 -20.193 31.128 1.00 55.75 692 THR A CA 1
ATOM 5394 C C . THR A 1 692 ? -12.996 -20.716 32.277 1.00 55.75 692 THR A C 1
ATOM 5396 O O . THR A 1 692 ? -14.079 -21.260 32.029 1.00 55.75 692 THR A O 1
ATOM 5399 N N . LYS A 1 693 ? -12.595 -20.503 33.541 1.00 58.12 693 LYS A N 1
ATOM 5400 C CA . LYS A 1 693 ? -13.420 -20.825 34.722 1.00 58.12 693 LYS A CA 1
ATOM 5401 C C . LYS A 1 693 ? -14.707 -19.988 34.754 1.00 58.12 693 LYS A C 1
ATOM 5403 O O . LYS A 1 693 ? -15.788 -20.555 34.941 1.00 58.12 693 LYS A O 1
ATOM 5408 N N . VAL A 1 694 ? -14.608 -18.678 34.501 1.00 55.41 694 VAL A N 1
ATOM 5409 C CA . VAL A 1 694 ? -15.747 -17.740 34.415 1.00 55.41 694 VAL A CA 1
ATOM 5410 C C . VAL A 1 694 ? -16.744 -18.173 33.336 1.00 55.41 694 VAL A C 1
ATOM 5412 O O . VAL A 1 694 ? -17.939 -18.332 33.600 1.00 55.41 694 VAL A O 1
ATOM 5415 N N . TYR A 1 695 ? -16.252 -18.448 32.127 1.00 53.19 695 TYR A N 1
ATOM 5416 C CA . TYR A 1 695 ? -17.074 -18.892 31.001 1.00 53.19 695 TYR A CA 1
ATOM 5417 C C . TYR A 1 695 ? -17.754 -20.245 31.279 1.00 53.19 695 TYR A C 1
ATOM 5419 O O . TYR A 1 695 ? -18.924 -20.453 30.952 1.00 53.19 695 TYR A O 1
ATOM 5427 N N . SER A 1 696 ? -17.054 -21.155 31.961 1.00 52.84 696 SER A N 1
ATOM 5428 C CA . SER A 1 696 ? -17.582 -22.469 32.354 1.00 52.84 696 SER A CA 1
ATOM 5429 C C . SER A 1 696 ? -18.647 -22.401 33.461 1.00 52.84 696 SER A C 1
ATOM 5431 O O . SER A 1 696 ? -19.479 -23.305 33.563 1.00 52.84 696 SER A O 1
ATOM 5433 N N . SER A 1 697 ? -18.641 -21.371 34.314 1.00 52.62 697 SER A N 1
ATOM 5434 C CA . SER A 1 697 ? -19.731 -21.089 35.269 1.00 52.62 697 SER A CA 1
ATOM 5435 C C . SER A 1 697 ? -20.968 -20.550 34.541 1.00 52.62 697 SER A C 1
ATOM 5437 O O . SER A 1 697 ? -22.062 -21.075 34.744 1.00 52.62 697 SER A O 1
ATOM 5439 N N . LEU A 1 698 ? -20.798 -19.607 33.607 1.00 53.41 698 LEU A N 1
ATOM 5440 C CA . LEU A 1 698 ? -21.901 -19.063 32.802 1.00 53.41 698 LEU A CA 1
ATOM 5441 C C . LEU A 1 698 ? -22.616 -20.137 31.975 1.00 53.41 698 LEU A C 1
ATOM 5443 O O . LEU A 1 698 ? -23.842 -20.180 31.951 1.00 53.41 698 LEU A O 1
ATOM 5447 N N . ARG A 1 699 ? -21.859 -21.036 31.332 1.00 50.44 699 ARG A N 1
ATOM 5448 C CA . ARG A 1 699 ? -22.415 -22.088 30.464 1.00 50.44 699 ARG A CA 1
ATOM 5449 C C . ARG A 1 699 ? -23.155 -23.193 31.224 1.00 50.44 699 ARG A C 1
ATOM 5451 O O . ARG A 1 699 ? -23.970 -23.882 30.630 1.00 50.44 699 ARG A O 1
ATOM 5458 N N . ARG A 1 700 ? -22.871 -23.388 32.517 1.00 53.75 700 ARG A N 1
ATOM 5459 C CA . ARG A 1 700 ? -23.591 -24.360 33.362 1.00 53.75 700 ARG A CA 1
ATOM 5460 C C . ARG A 1 700 ? -24.973 -23.866 33.802 1.00 53.75 700 ARG A C 1
ATOM 5462 O O . ARG A 1 700 ? -25.780 -24.686 34.225 1.00 53.75 700 ARG A O 1
ATOM 5469 N N . ASN A 1 701 ? -25.220 -22.560 33.704 1.00 46.59 701 ASN A N 1
ATOM 5470 C CA . ASN A 1 701 ? -26.400 -21.882 34.242 1.00 46.59 701 ASN A CA 1
ATOM 5471 C C . ASN A 1 701 ? -27.280 -21.205 33.166 1.00 46.59 701 ASN A C 1
ATOM 5473 O O . ASN A 1 701 ? -28.285 -20.585 33.521 1.00 46.59 701 ASN A O 1
ATOM 5477 N N . ALA A 1 702 ? -26.898 -21.297 31.887 1.00 43.72 702 ALA A N 1
ATOM 5478 C CA . ALA A 1 702 ? -27.715 -20.954 30.718 1.00 43.72 702 ALA A CA 1
ATOM 5479 C C . ALA A 1 702 ? -28.383 -22.219 30.171 1.00 43.72 702 ALA A C 1
ATOM 5481 O O . ALA A 1 702 ? -29.556 -22.117 29.747 1.00 43.72 702 ALA A O 1
#

Radius of gyration: 31.86 Å; chains: 1; bounding box: 70×66×92 Å

InterPro domains:
  IPR008949 Isoprenoid synthase domain superfamily [G3DSA:1.10.600.10] (4-361)
  IPR008949 Isoprenoid synthase domain superfamily [SSF48576] (11-357)
  IPR024652 Trichodiene synthase [PF06330] (5-361)
  IPR032675 Leucine-rich repeat domain superfamily [G3DSA:3.80.10.10] (412-608)

Organism: NCBI:txid420778

Foldseek 3Di:
DDPDDDPLLLLLVLVLLQCVLLVFDQPLDVALVVLLVLLLLLLQLLLVLCPDPLNCVLCVVPDVVLLLLLLNLLSLLLCLQQSPLDSVLSNLRSNLRSLLSSLLPPADDQCVVQCVCVVVCVPVVVLDLVPRRHSSSSSCSVRLVVNLVQADPVLSVLLVVLVQLQNVLSNVQNVLDLDAAQPVCPLLSSCLSNQSQSNSLSSLATVVHHDCVVCVVLSVLSNVLSSQQRSLVCCSLLCVVCVPPPGDHSLVSCCRHHVDDSSVSSVVSSVSNSCSSSVSLVVSVVVDPVVSSVSSSSNSSSNNLSSLQDCSSVCVVSLVVLVVDPHPPSSVSSNVVSCSSCVNRNDD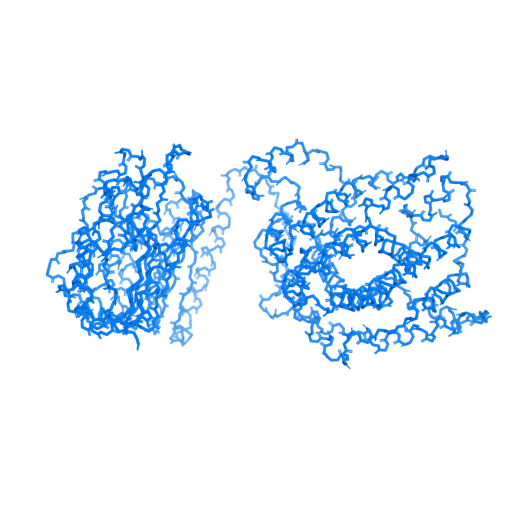PPSSDHDPVSDDPPDDDDDDDDDDDDPPPPVPVLVVVLVVLVVLLVVLVVPLPVLQVAAEDAEEDDDPDDDDPVSLLSNLQSVLSSLLSRLQHAYYAYEADDDADDPSVVSSLVSVLPRLNHAYYAYYHPDPPCPDPPLADGWRCLSVLLSLQQRQRYQEYADATRDYLPAARCPPPPRQGHQNHQYYHHAQHHGALVNLLSSLLSHLQHAHYHAEYEAEQEDPSNCNGHNNARPVLSNLQSNQVGNVLQRHAEDAHHYHYDYPDPPDPCSLAPPPAQQECLVVVVRSLSSQNHAEYEYELCHHASHQPDQSPHAPARNNHNYYHYDDDDPPPDPVVSSVVNVVVRVVSVVVRD

pLDDT: mean 79.27, std 18.52, range [23.48, 98.69]

Secondary structure (DSSP, 8-state):
---PPP-HHHHHHHHHHHHHHTT----SSS-HHHHHHHHHHHHHHHHHHHTSHHHHHHTTTS-HHHHHHHHHHHHHHHHHH-TTS-HHHHHHHHHHHHHHHHHHT--S--TTTTTTTHHHHHHHSTT-GGG--SHHHHHHHHHHHHHHTTB-HHHHHHHHHHHHHHHHHHHHHTTT----TT-TTHHHHHHHHHT-HHHHHHHHSBTTT--HHHHHHHHHHHHHHHTTHHHHHHHHHHHHHHTT-SS--HHHHHHHHH---HHHHHHHHHHHHHHHHHHHHHHHHHH--HHHHHHHHHHHHHHHHHHHHSGGG-HHHHHHHHHHS---THHHHHHHHHHHHHHHH---GGGGPPPGGG----SS---------STTTHHHHHHHHHHHHHHHHHHHHH-HHHHHH--EEEEEPPP-S---HHHHHHHHHHHHHHHHH-TT--EEEEESPPPSS-HHHHHHHHHHHT-TT--EEEEE---S---S--TTS--BTHHHHHHHHH-TT-SEEEE--B--TT-S----TT----TT--EEEEEEEB--HHHHHHHHHH-TT-SEEEEEEEEESS-TTGGGTS-SS--HHHHHHHHHHSGGGGT--EEEEEEEEE-S-TT-TTTTS-TT--BSGGGSTTTGGG-TT--EEEE-HHHHHBSTT----S--TTS--SEEEE---S---S-HHHHHHHHHHHHHHHHHH-

Sequence (702 aa):
MTDAKFPLDLFCRSIVRFLEAIEYDDNNYSTRDERAKVLRDVYLKTMGFFYQPVPRATLKHVDPARILAAARTCSIYSVYCMPLTGREVQVGTAIYFAILALLDDETDADPSAQMTSFWDDLLRAGGQQQQFQHPYWILLGEMLPDFLSRFGSFCAFNIMRSTFDYFQGCWMEQPRFTGPRGADAYPLFLRHLNGLGGSCIGALFPAAAFDESRLFNDISVVMAQMNGPVPLINDLISFYKEWDRDEPNLVSNWCAVDGIGMEAALERLTDQTIHSCVQLLRVLAERGDAQVLDTVRAFLHGYVTFHVCDPRYRLGDVCQAAAETAAPVDGPKFRHYYEKITGVGCIDVDWTVPPETLQLDVDTLHSEGEFCNDDLCTGEIMHQATEKLGNLHAALSANPDLASAVRSIHTRFSDGKSIGDDEERTHISTLSAIIKSCPQLRELHISDHLPLPSAAFADLHNSLTQLPSLSHLTFSLADTYWEFCSPLEHSINEATLLHALTQSSFRSVALTVHQGPSGPLHLNPVYPCSQSITQLRLHNAYITTATLCKLIAAVPRVRDLDLCLVRWADSDRCRSVVGPRLDVAAVGAAVVASPAAATLERLRLAVVYETHSHMDGQAGGGHDGQWGPFGTFPSLRACVRLRALEMAPELLLGGWNRDVKEDLGGLGLKRLEIKWFKDEVKGLADVVADITKVYSSLRRNA